Protein AF-0000000071249367 (afdb_homodimer)

Secondary structure (DSSP, 8-state):
----EEES--SS-------TTB-S-HHHHHHHHGGG-EEEETTTEEEEEEEEEEE--BT-TTSTTBTT---GGGGGGGSSTTBEEEEEETTTEEEEEEE-SSTT-EEEEEEEEEEE-HHHHHHHHHHTS-TTPPPPPGGGTTSSHHHHHHHTT--GGGTTPBPP-PPEEEE--SS-GGGGGGGSS--EEEETT-TT-S---HHHHHHHHHHHHHHHHHHHHT-/----EEES--SS-------TTB-S-HHHHHHHHGGG-EEEETTTEEEEEEEEEEE--BT-TTSTTBTT---GGGGGGGSSTTBEEEEEETTTEEEEEEE-SSTT-EEEEEEEEEEE-HHHHHHHHHHTS-TTPPPPPGGGTTSSHHHHHHHTT--GGGTTPBPP-PPEEEE--SS-GGGGGGGSS--EEEETT-TT-S---HHHHHHHHHHHHHHHHHHHHT-

Structure (mmCIF, N/CA/C/O backbone):
data_AF-0000000071249367-model_v1
#
loop_
_entity.id
_entity.type
_entity.pdbx_description
1 polymer 'DNA-3-methyladenine glycosylase'
#
loop_
_atom_site.group_PDB
_atom_site.id
_atom_site.type_symbol
_atom_site.label_atom_id
_atom_site.label_alt_id
_atom_site.label_comp_id
_atom_site.label_asym_id
_atom_site.label_entity_id
_atom_site.label_seq_id
_atom_site.pdbx_PDB_ins_code
_atom_site.Cartn_x
_atom_site.Cartn_y
_atom_site.Cartn_z
_atom_site.occupancy
_atom_site.B_iso_or_equiv
_atom_site.auth_seq_id
_atom_site.auth_comp_id
_atom_site.auth_asym_id
_atom_site.auth_atom_id
_atom_site.pdbx_PDB_model_num
ATOM 1 N N . LEU A 1 1 ? -18.172 8.93 23.078 1 24.42 1 LEU A N 1
ATOM 2 C CA . LEU A 1 1 ? -17.703 7.715 22.406 1 24.42 1 LEU A CA 1
ATOM 3 C C . LEU A 1 1 ? -16.594 8.031 21.406 1 24.42 1 LEU A C 1
ATOM 5 O O . LEU A 1 1 ? -16.812 8.727 20.422 1 24.42 1 LEU A O 1
ATOM 9 N N . LYS A 1 2 ? -15.242 8.102 21.922 1 30.55 2 LYS A N 1
ATOM 10 C CA . LYS A 1 2 ? -13.984 8.578 21.344 1 30.55 2 LYS A CA 1
ATOM 11 C C . LYS A 1 2 ? -13.664 7.832 20.047 1 30.55 2 LYS A C 1
ATOM 13 O O . LYS A 1 2 ? -13.391 6.633 20.078 1 30.55 2 LYS A O 1
ATOM 18 N N . ARG A 1 3 ? -14.312 8.195 18.938 1 34.91 3 ARG A N 1
ATOM 19 C CA . ARG A 1 3 ? -14.234 7.59 17.609 1 34.91 3 ARG A CA 1
ATOM 20 C C . ARG A 1 3 ? -12.812 7.629 17.078 1 34.91 3 ARG A C 1
ATOM 22 O O . ARG A 1 3 ? -12.227 8.703 16.938 1 34.91 3 ARG A O 1
ATOM 29 N N . LEU A 1 4 ? -12.055 6.664 17.609 1 34.41 4 LEU A N 1
ATOM 30 C CA . LEU A 1 4 ? -10.633 6.539 17.297 1 34.41 4 LEU A CA 1
ATOM 31 C C . LEU A 1 4 ? -10.414 6.359 15.805 1 34.41 4 LEU A C 1
ATOM 33 O O . LEU A 1 4 ? -11.164 5.633 15.141 1 34.41 4 LEU A O 1
ATOM 37 N N . ILE A 1 5 ? -9.891 7.355 15.375 1 34.94 5 ILE A N 1
ATOM 38 C CA . ILE A 1 5 ? -9.422 7.105 14.016 1 34.94 5 ILE A CA 1
ATOM 39 C C . ILE A 1 5 ? -8.562 5.848 13.992 1 34.94 5 ILE A C 1
ATOM 41 O O . ILE A 1 5 ? -7.652 5.695 14.805 1 34.94 5 ILE A O 1
ATOM 45 N N . GLN A 1 6 ? -9.078 4.711 13.781 1 39.19 6 GLN A N 1
ATOM 46 C CA . GLN A 1 6 ? -8.273 3.494 13.758 1 39.19 6 GLN A CA 1
ATOM 47 C C . GLN A 1 6 ? -7.973 3.064 12.32 1 39.19 6 GLN A C 1
ATOM 49 O O . GLN A 1 6 ? -8.734 3.375 11.406 1 39.19 6 GLN A O 1
ATOM 54 N N . CYS A 1 7 ? -6.82 2.977 11.984 1 34.59 7 CYS A N 1
ATOM 55 C CA . CYS A 1 7 ? -6.629 2.129 10.812 1 34.59 7 CYS A CA 1
ATOM 56 C C . CYS A 1 7 ? -7.094 0.704 11.086 1 34.59 7 CYS A C 1
ATOM 58 O O . CYS A 1 7 ? -7.031 0.235 12.227 1 34.59 7 CYS A O 1
ATOM 60 N N . GLN A 1 8 ? -8 0.206 10.531 1 37 8 GLN A N 1
ATOM 61 C CA . GLN A 1 8 ? -8.562 -1.1 10.852 1 37 8 GLN A CA 1
ATOM 62 C C . GLN A 1 8 ? -7.492 -2.047 11.383 1 37 8 GLN A C 1
ATOM 64 O O . GLN A 1 8 ? -6.648 -2.527 10.625 1 37 8 GLN A O 1
ATOM 69 N N . SER A 1 9 ? -6.973 -1.757 12.586 1 32.34 9 SER A N 1
ATOM 70 C CA . SER A 1 9 ? -5.902 -2.361 13.375 1 32.34 9 SER A CA 1
ATOM 71 C C . SER A 1 9 ? -6.297 -3.75 13.867 1 32.34 9 SER A C 1
ATOM 73 O O . SER A 1 9 ? -7.363 -3.926 14.453 1 32.34 9 SER A O 1
ATOM 75 N N . ALA A 1 10 ? -6.117 -4.91 13.18 1 32.22 10 ALA A N 1
ATOM 76 C CA . ALA A 1 10 ? -5.859 -5.93 14.195 1 32.22 10 ALA A CA 1
ATOM 77 C C . ALA A 1 10 ? -5.004 -5.375 15.328 1 32.22 10 ALA A C 1
ATOM 79 O O . ALA A 1 10 ? -4.27 -4.406 15.141 1 32.22 10 ALA A O 1
ATOM 80 N N . THR A 1 11 ? -5.152 -5.684 16.625 1 29.98 11 THR A N 1
ATOM 81 C CA . THR A 1 11 ? -4.609 -5.32 17.922 1 29.98 11 THR A CA 1
ATOM 82 C C . THR A 1 11 ? -3.133 -4.949 17.812 1 29.98 11 THR A C 1
ATOM 84 O O . THR A 1 11 ? -2.545 -4.422 18.766 1 29.98 11 THR A O 1
ATOM 87 N N . SER A 1 12 ? -2.223 -5.66 17.156 1 32.34 12 SER A N 1
ATOM 88 C CA . SER A 1 12 ? -0.859 -5.656 17.672 1 32.34 12 SER A CA 1
ATOM 89 C C . SER A 1 12 ? -0.169 -4.324 17.406 1 32.34 12 SER A C 1
ATOM 91 O O . SER A 1 12 ? -0.598 -3.561 16.547 1 32.34 12 SER A O 1
ATOM 93 N N . SER A 1 13 ? 0.761 -3.998 18.234 1 33.69 13 SER A N 1
ATOM 94 C CA . SER A 1 13 ? 1.776 -2.959 18.375 1 33.69 13 SER A CA 1
ATOM 95 C C . SER A 1 13 ? 2.363 -2.58 17.016 1 33.69 13 SER A C 1
ATOM 97 O O . SER A 1 13 ? 2.438 -3.414 16.109 1 33.69 13 SER A O 1
ATOM 99 N N . VAL A 1 14 ? 2.297 -1.34 16.734 1 37.47 14 VAL A N 1
ATOM 100 C CA . VAL A 1 14 ? 2.875 -0.635 15.594 1 37.47 14 VAL A CA 1
ATOM 101 C C . VAL A 1 14 ? 4.262 -1.194 15.289 1 37.47 14 VAL A C 1
ATOM 103 O O . VAL A 1 14 ? 5.258 -0.75 15.859 1 37.47 14 VAL A O 1
ATOM 106 N N . ASP A 1 15 ? 4.516 -2.387 15.695 1 38.91 15 ASP A N 1
ATOM 107 C CA . ASP A 1 15 ? 5.875 -2.74 15.289 1 38.91 15 ASP A CA 1
ATOM 108 C C . ASP A 1 15 ? 6.055 -2.58 13.781 1 38.91 15 ASP A C 1
ATOM 110 O O . ASP A 1 15 ? 5.434 -3.297 12.992 1 38.91 15 ASP A O 1
ATOM 114 N N . HIS A 1 16 ? 6.219 -1.354 13.477 1 41.94 16 HIS A N 1
ATOM 115 C CA . HIS A 1 16 ? 6.516 -0.96 12.102 1 41.94 16 HIS A CA 1
ATOM 116 C C . HIS A 1 16 ? 7.684 -1.762 11.539 1 41.94 16 HIS A C 1
ATOM 118 O O . HIS A 1 16 ? 8.789 -1.239 11.406 1 41.94 16 HIS A O 1
ATOM 124 N N . HIS A 1 17 ? 7.867 -2.934 12.078 1 40.62 17 HIS A N 1
ATOM 125 C CA . HIS A 1 17 ? 9.016 -3.553 11.422 1 40.62 17 HIS A CA 1
ATOM 126 C C . HIS A 1 17 ? 8.82 -3.623 9.914 1 40.62 17 HIS A C 1
ATOM 128 O O . HIS A 1 17 ? 8.039 -4.441 9.422 1 40.62 17 HIS A O 1
ATOM 134 N N . LEU A 1 18 ? 8.891 -2.43 9.383 1 47.34 18 LEU A N 1
ATOM 135 C CA . LEU A 1 18 ? 8.992 -2.479 7.93 1 47.34 18 LEU A CA 1
ATOM 136 C C . LEU A 1 18 ? 10.211 -3.289 7.5 1 47.34 18 LEU A C 1
ATOM 138 O O . LEU A 1 18 ? 11.195 -3.385 8.242 1 47.34 18 LEU A O 1
ATOM 142 N N . SER A 1 19 ? 10.039 -4.102 6.582 1 51.25 19 SER A N 1
ATOM 143 C CA . SER A 1 19 ? 11.047 -4.949 5.949 1 51.25 19 SER A CA 1
ATOM 144 C C . SER A 1 19 ? 12.375 -4.215 5.801 1 51.25 19 SER A C 1
ATOM 146 O O . SER A 1 19 ? 12.398 -3.006 5.562 1 51.25 19 SER A O 1
ATOM 148 N N . PRO A 1 20 ? 13.398 -4.836 6.328 1 46.62 20 PRO A N 1
ATOM 149 C CA . PRO A 1 20 ? 14.758 -4.316 6.172 1 46.62 20 PRO A CA 1
ATOM 150 C C . PRO A 1 20 ? 15.023 -3.791 4.762 1 46.62 20 PRO A C 1
ATOM 152 O O . PRO A 1 20 ? 16.047 -3.133 4.531 1 46.62 20 PRO A O 1
ATOM 155 N N . TYR A 1 21 ? 14.117 -3.973 3.904 1 50.91 21 TYR A N 1
ATOM 156 C CA . TYR A 1 21 ? 14.398 -3.648 2.512 1 50.91 21 TYR A CA 1
ATOM 157 C C . TYR A 1 21 ? 13.992 -2.215 2.191 1 50.91 21 TYR A C 1
ATOM 159 O O . TYR A 1 21 ? 14.148 -1.758 1.057 1 50.91 21 TYR A O 1
ATOM 167 N N . PHE A 1 22 ? 13.57 -1.614 3.234 1 61.53 22 PHE A N 1
ATOM 168 C CA . PHE A 1 22 ? 13.109 -0.249 3.008 1 61.53 22 PHE A CA 1
ATOM 169 C C . PHE A 1 22 ? 14.18 0.757 3.426 1 61.53 22 PHE A C 1
ATOM 171 O O . PHE A 1 22 ? 15.203 0.38 3.992 1 61.53 22 PHE A O 1
ATOM 178 N N . SER A 1 23 ? 13.93 1.959 3.055 1 62.34 23 SER A N 1
ATOM 179 C CA . SER A 1 23 ? 14.789 3.086 3.406 1 62.34 23 SER A CA 1
ATOM 180 C C . SER A 1 23 ? 15.211 3.021 4.871 1 62.34 23 SER A C 1
ATOM 182 O O . SER A 1 23 ? 14.469 2.52 5.715 1 62.34 23 SER A O 1
ATOM 184 N N . SER A 1 24 ? 16.453 3.428 4.961 1 66.62 24 SER A N 1
ATOM 185 C CA . SER A 1 24 ? 16.938 3.535 6.332 1 66.62 24 SER A CA 1
ATOM 186 C C . SER A 1 24 ? 16.25 4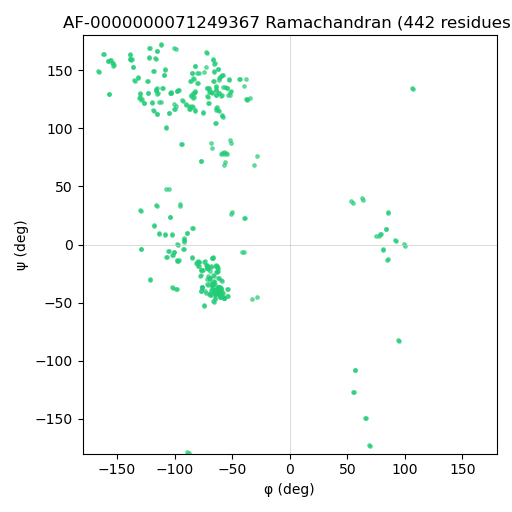.664 7.082 1 66.62 24 SER A C 1
ATOM 188 O O . SER A 1 24 ? 16.266 4.695 8.312 1 66.62 24 SER A O 1
ATOM 190 N N . ARG A 1 25 ? 15.664 5.574 6.402 1 77.75 25 ARG A N 1
ATOM 191 C CA . ARG A 1 25 ? 14.961 6.656 7.082 1 77.75 25 ARG A CA 1
ATOM 192 C C . ARG A 1 25 ? 13.531 6.25 7.434 1 77.75 25 ARG A C 1
ATOM 194 O O . ARG A 1 25 ? 12.711 6.016 6.547 1 77.75 25 ARG A O 1
ATOM 201 N N . GLU A 1 26 ? 13.219 6.422 8.602 1 85.12 26 GLU A N 1
ATOM 202 C CA . GLU A 1 26 ? 11.992 5.855 9.148 1 85.12 26 GLU A CA 1
ATOM 203 C C . GLU A 1 26 ? 10.766 6.652 8.695 1 85.12 26 GLU A C 1
ATOM 205 O O . GLU A 1 26 ? 9.703 6.082 8.461 1 85.12 26 GLU A O 1
ATOM 210 N N . SER A 1 27 ? 10.945 8 8.617 1 90.81 27 SER A N 1
ATOM 211 C CA . SER A 1 27 ? 9.789 8.789 8.188 1 90.81 27 SER A CA 1
ATOM 212 C C . SER A 1 27 ? 9.406 8.477 6.75 1 90.81 27 SER A C 1
ATOM 214 O O . SER A 1 27 ? 8.227 8.508 6.391 1 90.81 27 SER A O 1
ATOM 216 N N . ILE A 1 28 ? 10.336 8.141 5.918 1 88.94 28 ILE A N 1
ATOM 217 C CA . ILE A 1 28 ? 10.07 7.738 4.539 1 88.94 28 ILE A CA 1
ATOM 218 C C . ILE A 1 28 ? 9.367 6.383 4.527 1 88.94 28 ILE A C 1
ATOM 220 O O . ILE A 1 28 ? 8.383 6.191 3.814 1 88.94 28 ILE A O 1
ATOM 224 N N . ARG A 1 29 ? 9.836 5.523 5.324 1 85.44 29 ARG A N 1
ATOM 225 C CA . ARG A 1 29 ? 9.203 4.215 5.438 1 85.44 29 ARG A CA 1
ATOM 226 C C . ARG A 1 29 ? 7.758 4.344 5.91 1 85.44 29 ARG A C 1
ATOM 228 O O . ARG A 1 29 ? 6.863 3.676 5.387 1 85.44 29 ARG A O 1
ATOM 235 N N . LEU A 1 30 ? 7.621 5.168 6.902 1 89.81 30 LEU A N 1
ATOM 236 C CA . LEU A 1 30 ? 6.277 5.41 7.41 1 89.81 30 LEU A CA 1
ATOM 237 C C . LEU A 1 30 ? 5.383 6 6.324 1 89.81 30 LEU A C 1
ATOM 239 O O . LEU A 1 30 ? 4.211 5.629 6.211 1 89.81 30 LEU A O 1
ATOM 243 N N . SER A 1 31 ? 5.918 6.879 5.562 1 91.75 31 SER A N 1
ATOM 244 C CA . SER A 1 31 ? 5.168 7.465 4.457 1 91.75 31 SER A CA 1
ATOM 245 C C . SER A 1 31 ? 4.66 6.391 3.504 1 91.75 31 SER A C 1
ATOM 247 O O . SER A 1 31 ? 3.482 6.387 3.131 1 91.75 31 SER A O 1
ATOM 249 N N . TYR A 1 32 ? 5.496 5.48 3.16 1 86.44 32 TYR A N 1
ATOM 250 C CA . TYR A 1 32 ? 5.117 4.395 2.264 1 86.44 32 TYR A CA 1
ATOM 251 C C . TYR A 1 32 ? 4.051 3.508 2.898 1 86.44 32 TYR A C 1
ATOM 253 O O . TYR A 1 32 ? 3.127 3.053 2.219 1 86.44 32 TYR A O 1
ATOM 261 N N . SER A 1 33 ? 4.203 3.289 4.137 1 87.25 33 SER A N 1
ATOM 262 C CA . SER A 1 33 ? 3.275 2.396 4.824 1 87.25 33 SER A CA 1
ATOM 263 C C . SER A 1 33 ? 1.851 2.939 4.781 1 87.25 33 SER A C 1
ATOM 265 O O . SER A 1 33 ? 0.886 2.176 4.863 1 87.25 33 SER A O 1
ATOM 267 N N . PHE A 1 34 ? 1.709 4.145 4.602 1 92.69 34 PHE A N 1
ATOM 268 C CA . PHE A 1 34 ? 0.38 4.746 4.605 1 92.69 34 PHE A CA 1
ATOM 269 C C . PHE A 1 34 ? -0.389 4.359 3.346 1 92.69 34 PHE A C 1
ATOM 271 O O . PHE A 1 34 ? -1.621 4.402 3.33 1 92.69 34 PHE A O 1
ATOM 278 N N . PHE A 1 35 ? 0.255 3.947 2.334 1 90.75 35 PHE A N 1
ATOM 279 C CA . PHE A 1 35 ? -0.417 3.719 1.061 1 90.75 35 PHE A CA 1
ATOM 280 C C . PHE A 1 35 ? -1.155 2.385 1.071 1 90.75 35 PHE A C 1
ATOM 282 O O . PHE A 1 35 ? -1.991 2.125 0.204 1 90.75 35 PHE A O 1
ATOM 289 N N . TYR A 1 36 ? -0.85 1.595 2.008 1 87.69 36 TYR A N 1
ATOM 290 C CA . TYR A 1 36 ? -1.661 0.388 2.123 1 87.69 36 TYR A CA 1
ATOM 291 C C . TYR A 1 36 ? -2.564 0.453 3.35 1 87.69 36 TYR A C 1
ATOM 293 O O . TYR A 1 36 ? -3.188 -0.543 3.721 1 87.69 36 TYR A O 1
ATOM 301 N N . GLN A 1 37 ? -2.615 1.627 3.994 1 87.31 37 GLN A N 1
ATOM 302 C CA . GLN A 1 37 ? -3.484 1.822 5.152 1 87.31 37 GLN A CA 1
ATOM 303 C C . GLN A 1 37 ? -4.887 2.234 4.719 1 87.31 37 GLN A C 1
ATOM 305 O O . GLN A 1 37 ? -5.051 2.996 3.764 1 87.31 37 GLN A O 1
ATOM 310 N N . LYS A 1 38 ? -5.863 1.71 5.402 1 86.06 38 LYS A N 1
ATOM 311 C CA . LYS A 1 38 ? -7.227 2.232 5.402 1 86.06 38 LYS A CA 1
ATOM 312 C C . LYS A 1 38 ? -7.531 2.98 6.695 1 86.06 38 LYS A C 1
ATOM 314 O O . LYS A 1 38 ? -7.492 2.395 7.781 1 86.06 38 LYS A O 1
ATOM 319 N N . LEU A 1 39 ? -7.723 4.254 6.578 1 90 39 LEU A N 1
ATOM 320 C CA . LEU A 1 39 ? -8.055 5.055 7.75 1 90 39 LEU A CA 1
ATOM 321 C C . LEU A 1 39 ? -9.547 4.996 8.047 1 90 39 LEU A C 1
ATOM 323 O O . LEU A 1 39 ? -10.367 5.148 7.137 1 90 39 LEU A O 1
ATOM 327 N N . THR A 1 40 ? -9.859 4.734 9.234 1 89.12 40 THR A N 1
ATOM 328 C CA . THR A 1 40 ? -11.25 4.66 9.672 1 89.12 40 THR A CA 1
ATOM 329 C C . THR A 1 40 ? -11.508 5.637 10.812 1 89.12 40 THR A C 1
ATOM 331 O O . THR A 1 40 ? -10.68 5.789 11.711 1 89.12 40 THR A O 1
ATOM 334 N N . HIS A 1 41 ? -12.5 6.363 10.68 1 88.25 41 HIS A N 1
ATOM 335 C CA . HIS A 1 41 ? -12.977 7.223 11.758 1 88.25 41 HIS A CA 1
ATOM 336 C C . HIS A 1 41 ? -14.461 6.98 12.039 1 88.25 41 HIS A C 1
ATOM 338 O O . HIS A 1 41 ? -15.297 7.152 11.148 1 88.25 41 HIS A O 1
ATOM 344 N N . GLY A 1 42 ? -14.773 6.609 13.266 1 83.5 42 GLY A N 1
ATOM 345 C CA . GLY A 1 4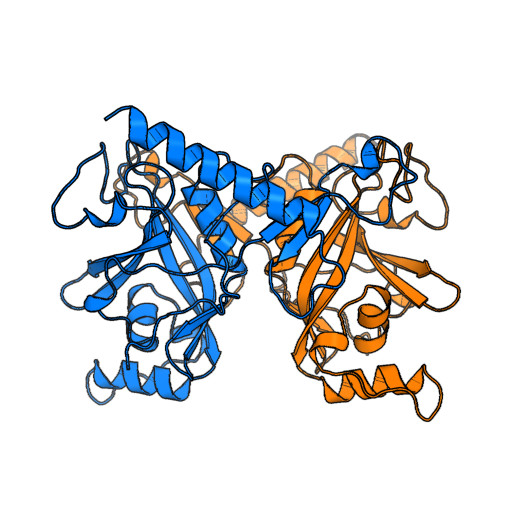2 ? -16.141 6.227 13.594 1 83.5 42 GLY A CA 1
ATOM 346 C C . GLY A 1 42 ? -16.578 4.965 12.883 1 83.5 42 GLY A C 1
ATOM 347 O O . GLY A 1 42 ? -15.789 4.055 12.656 1 83.5 42 GLY A O 1
ATOM 348 N N . THR A 1 43 ? -17.859 4.91 12.609 1 81.75 43 THR A N 1
ATOM 349 C CA . THR A 1 43 ? -18.391 3.682 12.023 1 81.75 43 THR A CA 1
ATOM 350 C C . THR A 1 43 ? -18.516 3.809 10.508 1 81.75 43 THR A C 1
ATOM 352 O O . THR A 1 43 ? -18.578 2.801 9.805 1 81.75 43 THR A O 1
ATOM 355 N N . GLU A 1 44 ? -18.406 5.051 10.055 1 85.75 44 GLU A N 1
ATOM 356 C CA . GLU A 1 44 ? -18.828 5.215 8.664 1 85.75 44 GLU A CA 1
ATOM 357 C C . GLU A 1 44 ? -17.688 5.762 7.809 1 85.75 44 GLU A C 1
ATOM 359 O O . GLU A 1 44 ? -17.594 5.453 6.617 1 85.75 44 GLU A O 1
ATOM 364 N N . LEU A 1 45 ? -16.859 6.52 8.383 1 91.5 45 LEU A N 1
ATOM 365 C CA . LEU A 1 45 ? -15.883 7.254 7.582 1 91.5 45 LEU A CA 1
ATOM 366 C C . LEU A 1 45 ? -14.641 6.406 7.336 1 91.5 45 LEU A C 1
ATOM 368 O O . LEU A 1 45 ? -13.977 5.973 8.281 1 91.5 45 LEU A O 1
ATOM 372 N N . ARG A 1 46 ? -14.391 6.094 6.074 1 91.44 46 ARG A N 1
ATOM 373 C CA . ARG A 1 46 ? -13.203 5.352 5.66 1 91.44 46 ARG A CA 1
ATOM 374 C C . ARG A 1 46 ? -12.508 6.035 4.484 1 91.44 46 ARG A C 1
ATOM 376 O O . ARG A 1 46 ? -13.172 6.602 3.611 1 91.44 46 ARG A O 1
ATOM 383 N N . GLY A 1 47 ? -11.211 5.98 4.488 1 92.69 47 GLY A N 1
ATOM 384 C CA . GLY A 1 47 ? -10.422 6.516 3.391 1 92.69 47 GLY A CA 1
ATOM 385 C C . GLY A 1 47 ? -9.086 5.828 3.225 1 92.69 47 GLY A C 1
ATOM 386 O O . GLY A 1 47 ? -8.555 5.25 4.176 1 92.69 47 GLY A O 1
ATOM 387 N N . ARG A 1 48 ? -8.617 5.883 2.037 1 93.25 48 ARG A N 1
ATOM 388 C CA . ARG A 1 48 ? -7.293 5.359 1.723 1 93.25 48 ARG A CA 1
ATOM 389 C C . ARG A 1 48 ? -6.324 6.488 1.389 1 93.25 48 ARG A C 1
ATOM 391 O O . ARG A 1 48 ? -6.656 7.383 0.61 1 93.25 48 ARG A O 1
ATOM 398 N N . VAL A 1 49 ? -5.164 6.414 1.945 1 95 49 VAL A N 1
ATOM 399 C CA . VAL A 1 49 ? -4.16 7.449 1.715 1 95 49 VAL A CA 1
ATOM 400 C C . VAL A 1 49 ? -3.617 7.332 0.293 1 95 49 VAL A C 1
ATOM 402 O O . VAL A 1 49 ? -3.32 6.23 -0.178 1 95 49 VAL A O 1
ATOM 405 N N . VAL A 1 50 ? -3.498 8.492 -0.408 1 95.5 50 VAL A N 1
ATOM 406 C CA . VAL A 1 50 ? -2.992 8.438 -1.775 1 95.5 50 VAL A CA 1
ATOM 407 C C . VAL A 1 50 ? -1.852 9.438 -1.945 1 95.5 50 VAL A C 1
ATOM 409 O O . VAL A 1 50 ? -1.232 9.508 -3.01 1 95.5 50 VAL A O 1
ATOM 412 N N . GLU A 1 51 ? -1.592 10.203 -0.862 1 96 51 GLU A N 1
ATOM 413 C CA . GLU A 1 51 ? -0.563 11.234 -0.945 1 96 51 GLU A CA 1
ATOM 414 C C . GLU A 1 51 ? -0.018 11.578 0.436 1 96 51 GLU A C 1
ATOM 416 O O . GLU A 1 51 ? -0.786 11.836 1.366 1 96 51 GLU A O 1
ATOM 421 N N . THR A 1 52 ? 1.265 11.57 0.55 1 95.81 52 THR A N 1
ATOM 422 C CA . THR A 1 52 ? 1.911 11.914 1.812 1 95.81 52 THR A CA 1
ATOM 423 C C . THR A 1 52 ? 3.141 12.789 1.571 1 95.81 52 THR A C 1
ATOM 425 O O . THR A 1 52 ? 3.623 12.891 0.442 1 95.81 52 THR A O 1
ATOM 428 N N . GLU A 1 53 ? 3.594 13.43 2.621 1 94.81 53 GLU A N 1
ATOM 429 C CA . GLU A 1 53 ? 4.875 14.125 2.682 1 94.81 53 GLU A CA 1
ATOM 430 C C . GLU A 1 53 ? 5.672 13.711 3.918 1 94.81 53 GLU A C 1
ATOM 432 O O . GLU A 1 53 ? 5.133 13.695 5.027 1 94.81 53 GLU A O 1
ATOM 437 N N . ALA A 1 54 ? 6.887 13.367 3.662 1 94.06 54 ALA A N 1
ATOM 438 C CA . ALA A 1 54 ? 7.75 13.016 4.789 1 94.06 54 ALA A CA 1
ATOM 439 C C . ALA A 1 54 ? 8.594 14.211 5.223 1 94.06 54 ALA A C 1
ATOM 441 O O . ALA A 1 54 ? 9.164 14.914 4.383 1 94.06 54 ALA A O 1
ATOM 442 N N . TYR A 1 55 ? 8.648 14.461 6.492 1 94.5 55 TYR A N 1
ATOM 443 C CA . TYR A 1 55 ? 9.539 15.43 7.117 1 94.5 55 TYR A CA 1
ATOM 444 C C . TYR A 1 55 ? 10.547 14.734 8.031 1 94.5 55 TYR A C 1
ATOM 446 O O . TYR A 1 55 ? 10.164 13.977 8.922 1 94.5 55 TYR A O 1
ATOM 454 N N . LEU A 1 56 ? 11.781 15.031 7.906 1 92.5 56 LEU A N 1
ATOM 455 C CA . LEU A 1 56 ? 12.852 14.219 8.492 1 92.5 56 LEU A CA 1
ATOM 456 C C . LEU A 1 56 ? 13.297 14.805 9.828 1 92.5 56 LEU A C 1
ATOM 458 O O . LEU A 1 56 ? 13.992 14.141 10.594 1 92.5 56 LEU A O 1
ATOM 462 N N . GLY A 1 57 ? 12.922 16.016 10.133 1 93.19 57 GLY A N 1
ATOM 463 C CA . GLY A 1 57 ? 13.492 16.672 11.297 1 93.19 57 GLY A CA 1
ATOM 464 C C . GLY A 1 57 ? 14.953 17.031 11.117 1 93.19 57 GLY A C 1
ATOM 465 O O . GLY A 1 57 ? 15.484 17 10.008 1 93.19 57 GLY A O 1
ATOM 466 N N . GLY A 1 58 ? 15.555 17.516 12.242 1 92.88 58 GLY A N 1
ATOM 467 C CA . GLY A 1 58 ? 16.969 17.828 12.211 1 92.88 58 GLY A CA 1
ATOM 468 C C . GLY A 1 58 ? 17.328 18.828 11.133 1 92.88 58 GLY A C 1
ATOM 469 O O . GLY A 1 58 ? 16.828 19.969 11.133 1 92.88 58 GLY A O 1
ATOM 470 N N . GLU A 1 59 ? 17.984 18.375 10.102 1 91.25 59 GLU A N 1
ATOM 471 C CA . GLU A 1 59 ? 18.531 19.266 9.078 1 91.25 59 GLU A CA 1
ATOM 472 C C . GLU A 1 59 ? 17.438 19.656 8.078 1 91.25 59 GLU A C 1
ATOM 474 O O . GLU A 1 59 ? 17.625 20.594 7.289 1 91.25 59 GLU A O 1
ATOM 479 N N . ASP A 1 60 ? 16.391 18.938 8.102 1 92.06 60 ASP A N 1
ATOM 480 C CA . ASP A 1 60 ? 15.297 19.266 7.195 1 92.06 60 ASP A CA 1
ATOM 481 C C . ASP A 1 60 ? 14.695 20.625 7.523 1 92.06 60 ASP A C 1
ATOM 483 O O . ASP A 1 60 ? 13.867 20.75 8.422 1 92.06 60 ASP A O 1
ATOM 487 N N . LYS A 1 61 ? 14.992 21.625 6.723 1 92.31 61 LYS A N 1
ATOM 488 C CA . LYS A 1 61 ? 14.602 23 6.98 1 92.31 61 LYS A CA 1
ATOM 489 C C . LYS A 1 61 ? 13.109 23.203 6.77 1 92.31 61 LYS A C 1
ATOM 491 O O . LYS A 1 61 ? 12.539 24.203 7.207 1 92.31 61 LYS A O 1
ATOM 496 N N . ALA A 1 62 ? 12.516 22.266 6.066 1 91 62 ALA A N 1
ATOM 497 C CA . ALA A 1 62 ? 11.086 22.375 5.789 1 91 62 ALA A CA 1
ATOM 498 C C . ALA A 1 62 ? 10.258 21.812 6.945 1 91 62 ALA A C 1
ATOM 500 O O . ALA A 1 62 ? 9.039 21.984 6.98 1 91 62 ALA A O 1
ATOM 501 N N . SER A 1 63 ? 10.875 21.172 7.828 1 93.75 63 SER A N 1
ATOM 502 C CA . SER A 1 63 ? 10.188 20.547 8.953 1 93.75 63 SER A CA 1
ATOM 503 C C . SER A 1 63 ? 9.875 21.562 10.047 1 93.75 63 SER A C 1
ATOM 505 O O . SER A 1 63 ? 10.648 22.5 10.266 1 93.75 63 SER A O 1
ATOM 507 N N . HIS A 1 64 ? 8.773 21.359 10.734 1 95.12 64 HIS A N 1
ATOM 508 C CA . HIS A 1 64 ? 8.445 22.172 11.906 1 95.12 64 HIS A CA 1
ATOM 509 C C . HIS A 1 64 ? 9.484 22 13.008 1 95.12 64 HIS A C 1
ATOM 511 O O . HIS A 1 64 ? 9.555 22.797 13.938 1 95.12 64 HIS A O 1
ATOM 517 N N . SER A 1 65 ? 10.227 20.922 12.938 1 95.88 65 SER A N 1
ATOM 518 C CA . SER A 1 65 ? 11.273 20.641 13.914 1 95.88 65 SER A CA 1
ATOM 519 C C . SER A 1 65 ? 12.656 20.922 13.336 1 95.88 65 SER A C 1
ATOM 521 O O . SER A 1 65 ? 13.648 20.344 13.781 1 95.88 65 SER A O 1
ATOM 523 N N . ALA A 1 66 ? 12.742 21.734 12.391 1 94 66 ALA A N 1
ATOM 524 C CA . ALA A 1 66 ? 14.008 22.062 11.734 1 94 66 ALA A CA 1
ATOM 525 C C . ALA A 1 66 ? 15.07 22.438 12.758 1 94 66 ALA A C 1
ATOM 527 O O . ALA A 1 66 ? 14.805 23.203 13.688 1 94 66 ALA A O 1
ATOM 528 N N . GLY A 1 67 ? 16.297 21.828 12.594 1 93.56 67 GLY A N 1
ATOM 529 C CA . GLY A 1 67 ? 17.406 22.125 13.484 1 93.56 67 GLY A CA 1
ATOM 530 C C . GLY A 1 67 ? 17.266 21.484 14.852 1 93.56 67 GLY A C 1
ATOM 531 O O . GLY A 1 67 ? 18.047 21.797 15.766 1 93.56 67 GLY A O 1
ATOM 532 N N . GLY A 1 68 ? 16.25 20.641 14.953 1 93.19 68 GLY A N 1
ATOM 533 C CA . GLY A 1 68 ? 16.016 19.984 16.234 1 93.19 68 GLY A CA 1
ATOM 534 C C . GLY A 1 68 ? 15.219 20.844 17.203 1 93.19 68 GLY A C 1
ATOM 535 O O . GLY A 1 68 ? 15.203 20.578 18.406 1 93.19 68 GLY A O 1
ATOM 536 N N . LYS A 1 69 ? 14.609 21.906 16.719 1 92.69 69 LYS A N 1
ATOM 537 C CA . LYS A 1 69 ? 13.844 22.828 17.547 1 92.69 69 LYS A CA 1
ATOM 538 C C . LYS A 1 69 ? 12.648 22.125 18.188 1 92.69 69 LYS A C 1
ATOM 540 O O . LYS A 1 69 ? 11.797 21.578 17.484 1 92.69 69 LYS A O 1
ATOM 545 N N . HIS A 1 70 ? 12.672 22.109 19.422 1 93.12 70 HIS A N 1
ATOM 546 C CA . HIS A 1 70 ? 11.586 21.547 20.234 1 93.12 70 HIS A CA 1
ATOM 547 C C . HIS A 1 70 ? 10.789 22.641 20.922 1 93.12 70 HIS A C 1
ATOM 549 O O . HIS A 1 70 ? 11.258 23.219 21.906 1 93.12 70 HIS A O 1
ATOM 555 N N . MET A 1 71 ? 9.672 22.938 20.328 1 92.19 71 MET A N 1
ATOM 556 C CA . MET A 1 71 ? 8.781 23.984 20.844 1 92.19 71 MET A CA 1
ATOM 557 C C . MET A 1 71 ? 7.488 23.391 21.375 1 92.19 71 MET A C 1
ATOM 559 O O . MET A 1 71 ? 7.242 22.188 21.219 1 92.19 71 MET A O 1
ATOM 563 N N . GLU A 1 72 ? 6.73 24.172 21.984 1 91.06 72 GLU A N 1
ATOM 564 C CA . GLU A 1 72 ? 5.453 23.734 22.516 1 91.06 72 GLU A CA 1
ATOM 565 C C . GLU A 1 72 ? 4.527 23.234 21.406 1 91.06 72 GLU A C 1
ATOM 567 O O . GLU A 1 72 ? 3.861 22.203 21.562 1 91.06 72 GLU A O 1
ATOM 572 N N . ARG A 1 73 ? 4.574 23.844 20.312 1 90.81 73 ARG A N 1
ATOM 573 C CA . ARG A 1 73 ? 3.625 23.578 19.234 1 90.81 73 ARG A CA 1
ATOM 574 C C . ARG A 1 73 ? 3.986 22.281 18.5 1 90.81 73 ARG A C 1
ATOM 576 O O . ARG A 1 73 ? 3.139 21.688 17.828 1 90.81 73 ARG A O 1
ATOM 583 N N . ASN A 1 74 ? 5.258 21.859 18.594 1 93.94 74 ASN A N 1
ATOM 584 C CA . ASN A 1 74 ? 5.641 20.688 17.812 1 93.94 74 ASN A CA 1
ATOM 585 C C . ASN A 1 74 ? 6.09 19.547 18.719 1 93.94 74 ASN A C 1
ATOM 587 O O . ASN A 1 74 ? 6.809 18.656 18.281 1 93.94 74 ASN A O 1
ATOM 591 N N . THR A 1 75 ? 5.781 19.609 20 1 93.44 75 THR A N 1
ATOM 592 C CA . THR A 1 75 ? 6.207 18.625 20.984 1 93.44 75 THR A CA 1
ATOM 593 C C . THR A 1 75 ? 5.809 17.219 20.547 1 93.44 75 THR A C 1
ATOM 595 O O . THR A 1 75 ? 6.527 16.25 20.828 1 93.44 75 THR A O 1
ATOM 598 N N . THR A 1 76 ? 4.672 17.109 19.969 1 93.56 76 THR A N 1
ATOM 599 C CA . THR A 1 76 ? 4.148 15.805 19.578 1 93.56 76 THR A CA 1
ATOM 600 C C . THR A 1 76 ? 5.098 15.109 18.594 1 93.56 76 THR A C 1
ATOM 602 O O . THR A 1 76 ? 5.207 13.883 18.609 1 93.56 76 THR A O 1
ATOM 605 N N . MET A 1 77 ? 5.816 15.836 17.781 1 95.12 77 MET A N 1
ATOM 606 C CA . MET A 1 77 ? 6.742 15.273 16.797 1 95.12 77 MET A CA 1
ATOM 607 C C . MET A 1 77 ? 7.887 14.539 17.484 1 95.12 77 MET A C 1
ATOM 609 O O . MET A 1 77 ? 8.594 13.758 16.844 1 95.12 77 MET A O 1
ATOM 613 N N . PHE A 1 78 ? 8.117 14.805 18.75 1 94.69 78 PHE A N 1
ATOM 614 C CA . PHE A 1 78 ? 9.227 14.219 19.5 1 94.69 78 PHE A CA 1
ATOM 615 C C . PHE A 1 78 ? 8.734 13.078 20.391 1 94.69 78 PHE A C 1
ATOM 617 O O . PHE A 1 78 ? 9.508 12.508 21.156 1 94.69 78 PHE A O 1
ATOM 624 N N . ARG A 1 79 ? 7.539 12.711 20.219 1 91.69 79 ARG A N 1
ATOM 625 C CA . ARG A 1 79 ? 6.957 11.602 20.969 1 91.69 79 ARG A CA 1
ATOM 626 C C . ARG A 1 79 ? 7.176 10.281 20.234 1 91.69 79 ARG A C 1
ATOM 628 O O . ARG A 1 79 ? 7.859 10.242 19.203 1 91.69 79 ARG A O 1
ATOM 635 N N . LYS A 1 80 ? 6.652 9.227 20.844 1 89.75 80 LYS A N 1
ATOM 636 C CA . LYS A 1 80 ? 6.844 7.895 20.281 1 89.75 80 LYS A CA 1
ATOM 637 C C . LYS A 1 80 ? 6.289 7.816 18.859 1 89.75 80 LYS A C 1
ATOM 639 O O . LYS A 1 80 ? 5.297 8.477 18.531 1 89.75 80 LYS A O 1
ATOM 644 N N . PRO A 1 81 ? 6.91 7.051 18.031 1 90.19 81 PRO A N 1
ATOM 645 C CA . PRO A 1 81 ? 6.41 6.871 16.672 1 90.19 81 PRO A CA 1
ATOM 646 C C . PRO A 1 81 ? 4.941 6.449 16.625 1 90.19 81 PRO A C 1
ATOM 648 O O . PRO A 1 81 ? 4.504 5.656 17.469 1 90.19 81 PRO A O 1
ATOM 651 N N . GLY A 1 82 ? 4.254 7 15.641 1 91.06 82 GLY A N 1
ATOM 652 C CA . GLY A 1 82 ? 2.848 6.645 15.523 1 91.06 82 GLY A CA 1
ATOM 653 C C . GLY A 1 82 ? 1.927 7.602 16.266 1 91.06 82 GLY A C 1
ATOM 654 O O . GLY A 1 82 ? 0.715 7.383 16.328 1 91.06 82 GLY A O 1
ATOM 655 N N . THR A 1 83 ? 2.467 8.633 16.844 1 93.75 83 THR A N 1
ATOM 656 C CA . THR A 1 83 ? 1.679 9.641 17.547 1 93.75 83 THR A CA 1
ATOM 657 C C . THR A 1 83 ? 1.1 10.656 16.562 1 93.75 83 THR A C 1
ATOM 659 O O . THR A 1 83 ? 1.805 11.141 15.672 1 93.75 83 THR A O 1
ATOM 662 N N . ILE A 1 84 ? -0.183 10.906 16.703 1 95.19 84 ILE A N 1
ATOM 663 C CA . ILE A 1 84 ? -0.85 11.891 15.867 1 95.19 84 ILE A CA 1
ATOM 664 C C . ILE A 1 84 ? -0.397 13.297 16.25 1 95.19 84 ILE A C 1
ATOM 666 O O . ILE A 1 84 ? -0.369 13.641 17.438 1 95.19 84 ILE A O 1
ATOM 670 N N . TYR A 1 85 ? 0.055 14.047 15.25 1 97.56 85 TYR A N 1
ATOM 671 C CA . TYR A 1 85 ? 0.449 15.445 15.391 1 97.56 85 TYR A CA 1
ATOM 672 C C . TYR A 1 85 ? -0.466 16.359 14.578 1 97.56 85 TYR A C 1
ATOM 674 O O . TYR A 1 85 ? -0.457 16.312 13.344 1 97.56 85 TYR A O 1
ATOM 682 N N . ILE A 1 86 ? -1.231 17.156 15.258 1 97.38 86 ILE A N 1
ATOM 683 C CA . ILE A 1 86 ? -2.186 18.047 14.617 1 97.38 86 ILE A CA 1
ATOM 684 C C . ILE A 1 86 ? -1.779 19.5 14.883 1 97.38 86 ILE A C 1
ATOM 686 O O . ILE A 1 86 ? -1.432 19.859 16.016 1 97.38 86 ILE A O 1
ATOM 690 N N . TYR A 1 87 ? -1.795 20.312 13.922 1 96.81 87 TYR A N 1
ATOM 691 C CA . TYR A 1 87 ? -1.562 21.734 14.086 1 96.81 87 TYR A CA 1
ATOM 692 C C . TYR A 1 87 ? -2.52 22.547 13.227 1 96.81 87 TYR A C 1
ATOM 694 O O . TYR A 1 87 ? -3.125 22.031 12.289 1 96.81 87 TYR A O 1
ATOM 702 N N . HIS A 1 88 ? -2.695 23.797 13.594 1 95.81 88 HIS A N 1
ATOM 703 C CA . HIS A 1 88 ? -3.516 24.734 12.82 1 95.81 88 HIS A CA 1
ATOM 704 C C . HIS A 1 88 ? -2.723 25.344 11.672 1 95.81 88 HIS A C 1
ATOM 706 O O . HIS A 1 88 ? -1.52 25.578 11.797 1 95.81 88 HIS A O 1
ATOM 712 N N . ILE A 1 89 ? -3.457 25.484 10.625 1 94.19 89 ILE A N 1
ATOM 713 C CA . ILE A 1 89 ? -2.914 26.219 9.484 1 94.19 89 ILE A CA 1
ATOM 714 C C . ILE A 1 89 ? -3.961 27.203 8.961 1 94.19 89 ILE A C 1
ATOM 716 O O . ILE A 1 89 ? -5.156 26.906 8.969 1 94.19 89 ILE A O 1
ATOM 720 N N . TYR A 1 90 ? -3.574 28.391 8.57 1 91.56 90 TYR A N 1
ATOM 721 C CA . TYR A 1 90 ? -4.457 29.422 8.055 1 91.56 90 TYR A CA 1
ATOM 722 C C . TYR A 1 90 ? -5.586 29.719 9.039 1 91.56 90 TYR A C 1
ATOM 724 O O . TYR A 1 90 ? -6.734 29.906 8.633 1 91.56 90 TYR A O 1
ATOM 732 N N . GLY A 1 91 ? -5.301 29.672 10.25 1 90.62 91 GLY A N 1
ATOM 733 C CA . GLY A 1 91 ? -6.27 30.016 11.273 1 90.62 91 GLY A CA 1
ATOM 734 C C . GLY A 1 91 ? -7.012 28.812 11.828 1 90.62 91 GLY A C 1
ATOM 735 O O . GLY A 1 91 ? -6.574 28.203 12.797 1 90.62 91 GLY A O 1
ATOM 736 N N . ILE A 1 92 ? -8.055 28.391 11.133 1 89.75 92 ILE A N 1
ATOM 737 C CA . ILE A 1 92 ? -8.984 27.453 11.742 1 89.75 92 ILE A CA 1
ATOM 738 C C . ILE A 1 92 ? -8.789 26.062 11.133 1 89.75 92 ILE A C 1
ATOM 740 O O . ILE A 1 92 ? -9.359 25.078 11.617 1 89.75 92 ILE A O 1
ATOM 744 N N . TYR A 1 93 ? -8.008 26 10.047 1 94.75 93 TYR A N 1
ATOM 745 C CA . TYR A 1 93 ? -7.859 24.719 9.375 1 94.75 93 TYR A CA 1
ATOM 746 C C . TYR A 1 93 ? -6.809 23.859 10.07 1 94.75 93 TYR A C 1
ATOM 748 O O . TYR A 1 93 ? -5.926 24.375 10.758 1 94.75 93 TYR A O 1
ATOM 756 N N . LEU A 1 94 ? -6.934 22.531 9.945 1 96.81 94 LEU A N 1
ATOM 757 C CA . LEU A 1 94 ? -6.039 21.578 10.609 1 96.81 94 LEU A CA 1
ATOM 758 C C . LEU A 1 94 ? -5.289 20.734 9.586 1 96.81 94 LEU A C 1
ATOM 760 O O . LEU A 1 94 ? -5.812 20.438 8.508 1 96.81 94 LEU A O 1
ATOM 764 N N . CYS A 1 95 ? -4.082 20.344 9.984 1 97.5 95 CYS A N 1
ATOM 765 C CA . CYS A 1 95 ? -3.301 19.328 9.297 1 97.5 95 CYS A CA 1
ATOM 766 C C . CYS A 1 95 ? -2.93 18.188 10.242 1 97.5 95 CYS A C 1
ATOM 768 O O . CYS A 1 95 ? -2.604 18.422 11.406 1 97.5 95 CYS A O 1
ATOM 770 N N . MET A 1 96 ? -2.98 17.016 9.711 1 97.19 96 MET A N 1
ATOM 771 C CA . MET A 1 96 ? -2.695 15.844 10.531 1 97.19 96 MET A CA 1
ATOM 772 C C . MET A 1 96 ? -1.413 15.156 10.07 1 97.19 96 MET A C 1
ATOM 774 O O . MET A 1 96 ? -1.279 14.805 8.898 1 97.19 96 MET A O 1
ATOM 778 N N . ASN A 1 97 ? -0.515 15.039 10.953 1 97.38 97 ASN A N 1
ATOM 779 C CA . ASN A 1 97 ? 0.714 14.273 10.781 1 97.38 97 ASN A CA 1
ATOM 780 C C . ASN A 1 97 ? 0.771 13.078 11.742 1 97.38 97 ASN A C 1
ATOM 782 O O . ASN A 1 97 ? -0.041 12.984 12.656 1 97.38 97 ASN A O 1
ATOM 786 N N . VAL A 1 98 ? 1.695 12.203 11.461 1 95.75 98 VAL A N 1
ATOM 787 C CA . VAL A 1 98 ? 2.021 11.102 12.359 1 95.75 98 VAL A CA 1
ATOM 788 C C . VAL A 1 98 ? 3.529 11.062 12.609 1 95.75 98 VAL A C 1
ATOM 790 O O . VAL A 1 98 ? 4.32 11.047 11.656 1 95.75 98 VAL A O 1
ATOM 793 N N . SER A 1 99 ? 3.883 11.102 13.844 1 94.5 99 SER A N 1
ATOM 794 C CA . SER A 1 99 ? 5.297 11.086 14.195 1 94.5 99 SER A CA 1
ATOM 795 C C . SER A 1 99 ? 5.953 9.766 13.812 1 94.5 99 SER A C 1
ATOM 797 O O . SER A 1 99 ? 5.285 8.727 13.75 1 94.5 99 SER A O 1
ATOM 799 N N . SER A 1 100 ? 7.168 9.789 13.492 1 92.38 100 SER A N 1
ATOM 800 C CA . SER A 1 100 ? 7.969 8.625 13.117 1 92.38 100 SER A CA 1
ATOM 801 C C . SER A 1 100 ? 9.18 8.477 14.031 1 92.38 100 SER A C 1
ATOM 803 O O . SER A 1 100 ? 9.469 9.359 14.844 1 92.38 100 SER A O 1
ATOM 805 N N . GLN A 1 101 ? 9.773 7.281 13.844 1 86.44 101 GLN A N 1
ATOM 806 C CA . GLN A 1 101 ? 11.07 7.152 14.508 1 86.44 101 GLN A CA 1
ATOM 807 C C . GLN A 1 101 ? 12.062 8.18 13.977 1 86.44 101 GLN A C 1
ATOM 809 O O . GLN A 1 101 ? 12.094 8.461 12.781 1 86.44 101 GLN A O 1
ATOM 814 N N . GLY A 1 102 ? 12.898 8.727 14.781 1 85 102 GLY A N 1
ATOM 815 C CA . GLY A 1 102 ? 13.758 9.867 14.484 1 85 102 GLY A CA 1
ATOM 816 C C . GLY A 1 102 ? 13.305 11.148 15.148 1 85 102 GLY A C 1
ATOM 817 O O . GLY A 1 102 ? 12.109 11.461 15.148 1 85 102 GLY A O 1
ATOM 818 N N . GLU A 1 103 ? 14.133 11.898 15.742 1 87.88 103 GLU A N 1
ATOM 819 C CA . GLU A 1 103 ? 13.766 13.086 16.516 1 87.88 103 GLU A CA 1
ATOM 820 C C . GLU A 1 103 ? 13.125 14.141 15.617 1 87.88 103 GLU A C 1
ATOM 822 O O . GLU A 1 103 ? 13.766 14.664 14.703 1 87.88 103 GLU A O 1
ATOM 827 N N . GLY A 1 104 ? 11.898 14.398 15.883 1 95.56 104 GLY A N 1
ATOM 828 C CA . GLY A 1 104 ? 11.172 15.477 15.219 1 95.56 104 GLY A CA 1
ATOM 829 C C . GLY A 1 104 ? 10.703 15.102 13.82 1 95.56 104 GLY A C 1
ATOM 830 O O . GLY A 1 104 ? 10.297 15.969 13.047 1 95.56 104 GLY A O 1
ATOM 831 N N . ALA A 1 105 ? 10.812 13.828 13.422 1 95.69 105 ALA A N 1
ATOM 832 C CA . ALA A 1 105 ? 10.367 13.367 12.109 1 95.69 105 ALA A CA 1
ATOM 833 C C . ALA A 1 105 ? 8.883 13.031 12.117 1 95.69 105 ALA A C 1
ATOM 835 O O . ALA A 1 105 ? 8.352 12.57 13.125 1 95.69 105 ALA A O 1
ATOM 836 N N . ALA A 1 106 ? 8.203 13.25 10.984 1 96.56 106 ALA A N 1
ATOM 837 C CA . ALA A 1 106 ? 6.773 12.992 10.891 1 96.56 106 ALA A CA 1
ATOM 838 C C . ALA A 1 106 ? 6.332 12.883 9.43 1 96.56 106 ALA A C 1
ATOM 840 O O . ALA A 1 106 ? 7.078 13.25 8.523 1 96.56 106 ALA A O 1
ATOM 841 N N . VAL A 1 107 ? 5.18 12.352 9.242 1 96.06 107 VAL A N 1
ATOM 842 C CA . VAL A 1 107 ? 4.582 12.219 7.922 1 96.06 107 VAL A CA 1
ATOM 843 C C . VAL A 1 107 ? 3.26 12.977 7.875 1 96.06 107 VAL A C 1
ATOM 845 O O . VAL A 1 107 ? 2.371 12.742 8.695 1 96.06 107 VAL A O 1
ATOM 848 N N . LEU A 1 108 ? 3.148 13.906 6.973 1 97 108 LEU A N 1
ATOM 849 C CA . LEU A 1 108 ? 1.91 14.633 6.723 1 97 108 LEU A CA 1
ATOM 850 C C . LEU A 1 108 ? 0.994 13.844 5.793 1 97 108 LEU A C 1
ATOM 852 O O . LEU A 1 108 ? 1.424 13.391 4.734 1 97 108 LEU A O 1
ATOM 856 N N . LEU A 1 109 ? -0.206 13.625 6.184 1 96.88 109 LEU A N 1
ATOM 857 C CA . LEU A 1 109 ? -1.222 13.086 5.285 1 96.88 109 LEU A CA 1
ATOM 858 C C . LEU A 1 109 ? -1.833 14.195 4.43 1 96.88 109 LEU A C 1
ATOM 860 O O . LEU A 1 109 ? -2.549 15.055 4.941 1 96.88 109 LEU A O 1
ATOM 864 N N . ARG A 1 110 ? -1.603 14.102 3.129 1 97.19 110 ARG A N 1
ATOM 865 C CA . ARG A 1 110 ? -1.964 15.219 2.268 1 97.19 110 ARG A CA 1
ATOM 866 C C . ARG A 1 110 ? -3.316 14.992 1.604 1 97.19 110 ARG A C 1
ATOM 868 O O . ARG A 1 110 ? -4.074 15.938 1.374 1 97.19 110 ARG A O 1
ATOM 875 N N . SER A 1 111 ? -3.576 13.703 1.198 1 97.38 111 SER A N 1
ATOM 876 C CA . SER A 1 111 ? -4.859 13.43 0.559 1 97.38 111 SER A CA 1
ATOM 877 C C . SER A 1 111 ? -5.254 11.969 0.707 1 97.38 111 SER A C 1
ATOM 879 O O . SER A 1 111 ? -4.406 11.117 0.989 1 97.38 111 SER A O 1
ATOM 881 N N . LEU A 1 112 ? -6.57 11.727 0.554 1 96.5 112 LEU A N 1
ATOM 882 C CA . LEU A 1 112 ? -7.152 10.391 0.647 1 96.5 112 LEU A CA 1
ATOM 883 C C . LEU A 1 112 ? -8.172 10.164 -0.463 1 96.5 112 LEU A C 1
ATOM 885 O O . LEU A 1 112 ? -8.719 11.117 -1.016 1 96.5 112 LEU A O 1
ATOM 889 N N . GLU A 1 113 ? -8.328 8.945 -0.82 1 95.38 113 GLU A N 1
ATOM 890 C CA . GLU A 1 113 ? -9.516 8.484 -1.542 1 95.38 113 GLU A CA 1
ATOM 891 C C . GLU A 1 113 ? -10.633 8.102 -0.579 1 95.38 113 GLU A C 1
ATOM 893 O O . GLU A 1 113 ? -10.453 7.219 0.262 1 95.38 113 GLU A O 1
ATOM 898 N N . PRO A 1 114 ? -11.789 8.781 -0.65 1 95.56 114 PRO A N 1
ATOM 899 C CA . PRO A 1 114 ? -12.906 8.312 0.18 1 95.56 114 PRO A CA 1
ATOM 900 C C . PRO A 1 114 ? -13.391 6.918 -0.211 1 95.56 114 PRO A C 1
ATOM 902 O O . PRO A 1 114 ? -13.617 6.648 -1.393 1 95.56 114 PRO A O 1
ATOM 905 N N . LEU A 1 115 ? -13.492 6.02 0.773 1 90.56 115 LEU A N 1
ATOM 906 C CA . LEU A 1 115 ? -13.945 4.66 0.514 1 90.56 115 LEU A CA 1
ATOM 907 C C . LEU A 1 115 ? -15.406 4.484 0.932 1 90.56 115 LEU A C 1
ATOM 909 O O . LEU A 1 115 ? -16.156 3.734 0.299 1 90.56 115 LEU A O 1
ATOM 913 N N . SER A 1 116 ? -15.766 5.125 2.006 1 92.25 116 SER A N 1
ATOM 914 C CA . SER A 1 116 ? -17.141 5.078 2.484 1 92.25 116 SER A CA 1
ATOM 915 C C . SER A 1 116 ? -17.484 6.316 3.303 1 92.25 116 SER A C 1
ATOM 917 O O . SER A 1 116 ? -16.594 6.988 3.824 1 92.25 116 SER A O 1
ATOM 919 N N . GLY A 1 117 ? -18.797 6.648 3.381 1 95.44 117 GLY A N 1
ATOM 920 C CA . GLY A 1 117 ? -19.297 7.754 4.191 1 95.44 117 GLY A CA 1
ATOM 921 C C . GLY A 1 117 ? -19.25 9.086 3.473 1 95.44 117 GLY A C 1
ATOM 922 O O . GLY A 1 117 ? -19.125 10.133 4.105 1 95.44 117 GLY A O 1
ATOM 923 N N . GLN A 1 118 ? -19.328 9.031 2.23 1 96.31 118 GLN A N 1
ATOM 924 C CA . GLN A 1 118 ? -19.172 10.242 1.43 1 96.31 118 GLN A CA 1
ATOM 925 C C . GLN A 1 118 ? -20.266 11.258 1.749 1 96.31 118 GLN A C 1
ATOM 927 O O . GLN A 1 118 ? -20.016 12.469 1.769 1 96.31 118 GLN A O 1
ATOM 932 N N . ASP A 1 119 ? -21.422 10.75 1.991 1 95.5 119 ASP A N 1
ATOM 933 C CA . ASP A 1 119 ? -22.516 11.664 2.34 1 95.5 119 ASP A CA 1
ATOM 934 C C . ASP A 1 119 ? -22.234 12.367 3.666 1 95.5 119 ASP A C 1
ATOM 936 O O . ASP A 1 119 ? -22.469 13.57 3.799 1 95.5 119 ASP A O 1
ATOM 940 N N . ILE A 1 120 ? -21.766 11.656 4.574 1 95.38 120 ILE A N 1
ATOM 941 C CA . ILE A 1 120 ? -21.406 12.227 5.867 1 95.38 120 ILE A CA 1
ATOM 942 C C . ILE A 1 120 ? -20.266 13.227 5.688 1 95.38 120 ILE A C 1
ATOM 944 O O . ILE A 1 120 ? -20.281 14.312 6.266 1 95.38 120 ILE A O 1
ATOM 948 N N . MET A 1 121 ? -19.312 12.883 4.895 1 95.88 121 MET A N 1
ATOM 949 C CA . MET A 1 121 ? -18.188 13.773 4.602 1 95.88 121 MET A CA 1
ATOM 950 C C . MET A 1 121 ? -18.672 15.102 4.043 1 95.88 121 MET A C 1
ATOM 952 O O . MET A 1 121 ? -18.203 16.172 4.461 1 95.88 121 MET A O 1
ATOM 956 N N . ARG A 1 122 ? -19.547 15 3.141 1 95.25 122 ARG A N 1
ATOM 957 C CA . ARG A 1 122 ? -20.109 16.203 2.539 1 95.25 122 ARG A CA 1
ATOM 958 C C . ARG A 1 122 ? -20.797 17.078 3.586 1 95.25 122 ARG A C 1
ATOM 960 O O . ARG A 1 122 ? -20.688 18.297 3.562 1 95.25 122 ARG A O 1
ATOM 967 N N . GLY A 1 123 ? -21.531 16.453 4.41 1 93.81 123 GLY A N 1
ATOM 968 C CA . GLY A 1 123 ? -22.188 17.172 5.484 1 93.81 123 GLY A CA 1
ATOM 969 C C . GLY A 1 123 ? -21.219 17.875 6.422 1 93.81 123 GLY A C 1
ATOM 970 O O . GLY A 1 123 ? -21.453 19.016 6.82 1 93.81 123 GLY A O 1
ATOM 971 N N . LEU A 1 124 ? -20.188 17.219 6.801 1 92.75 124 LEU A N 1
ATOM 972 C CA . LEU A 1 124 ? -19.172 17.781 7.684 1 92.75 124 LEU A CA 1
ATOM 973 C C . LEU A 1 124 ? -18.516 19 7.047 1 92.75 124 LEU A C 1
ATOM 975 O O . LEU A 1 124 ? -18.266 20 7.727 1 92.75 124 LEU A O 1
ATOM 979 N N . ARG A 1 125 ? -18.266 18.875 5.789 1 91.19 125 ARG A N 1
ATOM 980 C CA . ARG A 1 125 ? -17.688 20 5.059 1 91.19 125 ARG A CA 1
ATOM 981 C C . ARG A 1 125 ? -18.656 21.172 5.02 1 91.19 125 ARG A C 1
ATOM 983 O O . ARG A 1 125 ? -18.266 22.312 5.234 1 91.19 125 ARG A O 1
ATOM 990 N N . ALA A 1 126 ? -19.844 20.891 4.723 1 89.31 126 ALA A N 1
ATOM 991 C CA . ALA A 1 126 ? -20.875 21.922 4.602 1 89.31 126 ALA A CA 1
ATOM 992 C C . ALA A 1 126 ? -21.078 22.656 5.922 1 89.31 126 ALA A C 1
ATOM 994 O O . ALA A 1 126 ? -21.359 23.859 5.934 1 89.31 126 ALA A O 1
ATOM 995 N N . ALA A 1 127 ? -20.984 21.984 6.996 1 87.44 127 ALA A N 1
ATOM 996 C CA . ALA A 1 127 ? -21.172 22.578 8.32 1 87.44 127 ALA A CA 1
ATOM 997 C C . ALA A 1 127 ? -20.125 23.625 8.617 1 87.44 127 ALA A C 1
ATOM 999 O O . ALA A 1 127 ? -20.344 24.531 9.43 1 87.44 127 ALA A O 1
ATOM 1000 N N . LYS A 1 128 ? -18.984 23.578 7.98 1 83.12 128 LYS A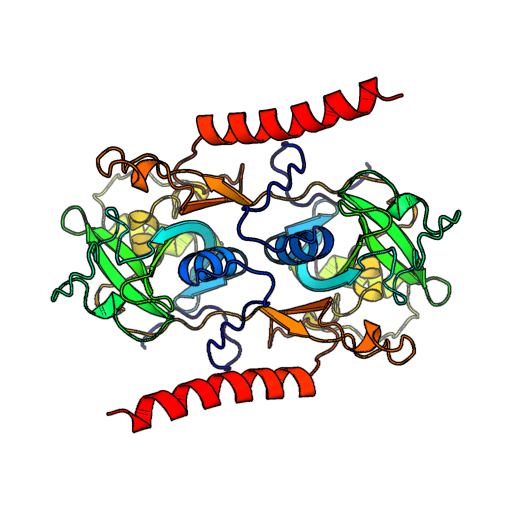 N 1
ATOM 1001 C CA . LYS A 1 128 ? -17.875 24.484 8.266 1 83.12 128 LYS A CA 1
ATOM 1002 C C . LYS A 1 128 ? -17.797 25.609 7.238 1 83.12 128 LYS A C 1
ATOM 1004 O O . LYS A 1 128 ? -16.953 26.484 7.344 1 83.12 128 LYS A O 1
ATOM 1009 N N . HIS A 1 129 ? -18.609 25.469 6.293 1 82 129 HIS A N 1
ATOM 1010 C CA . HIS A 1 129 ? -18.547 26.469 5.219 1 82 129 HIS A CA 1
ATOM 1011 C C . HIS A 1 129 ? -19.891 27.172 5.051 1 82 129 HIS A C 1
ATOM 1013 O O . HIS A 1 129 ? -20.906 26.703 5.578 1 82 129 HIS A O 1
ATOM 1019 N N . LYS A 1 130 ? -19.859 28.281 4.422 1 77.19 130 LYS A N 1
ATOM 1020 C CA . LYS A 1 130 ? -21.062 29.094 4.258 1 77.19 130 LYS A CA 1
ATOM 1021 C C . LYS A 1 130 ? -22.094 28.391 3.391 1 77.19 130 LYS A C 1
ATOM 1023 O O . LYS A 1 130 ? -21.75 27.562 2.559 1 77.19 130 LYS A O 1
ATOM 1028 N N . VAL A 1 131 ? -23.328 28.844 3.662 1 76.88 131 VAL A N 1
ATOM 1029 C CA . VAL A 1 131 ? -24.453 28.359 2.875 1 76.88 131 VAL A CA 1
ATOM 1030 C C . VAL A 1 131 ? -24.234 28.672 1.399 1 76.88 131 VAL A C 1
ATOM 1032 O O . VAL A 1 131 ? -23.828 29.781 1.055 1 76.88 131 VAL A O 1
ATOM 1035 N N . GLY A 1 132 ? -24.359 27.641 0.468 1 75.44 132 GLY A N 1
ATOM 1036 C CA . GLY A 1 132 ? -24.188 27.844 -0.963 1 75.44 132 GLY A CA 1
ATOM 1037 C C . GLY A 1 132 ? -22.828 27.438 -1.47 1 75.44 132 GLY A C 1
ATOM 1038 O O . GLY A 1 132 ? -22.5 27.656 -2.635 1 75.44 132 GLY A O 1
ATOM 1039 N N . ALA A 1 133 ? -22.047 26.969 -0.507 1 76.75 133 ALA A N 1
ATOM 1040 C CA . ALA A 1 133 ? -20.719 26.531 -0.948 1 76.75 133 ALA A CA 1
ATOM 1041 C C . ALA A 1 133 ? -20.828 25.406 -1.972 1 76.75 133 ALA A C 1
ATOM 1043 O O . ALA A 1 133 ? -21.797 24.641 -1.953 1 76.75 133 ALA A O 1
ATOM 1044 N N . LYS A 1 134 ? -19.969 25.375 -2.932 1 83.38 134 LYS A N 1
ATOM 1045 C CA . LYS A 1 134 ? -19.906 24.375 -3.99 1 83.38 134 LYS A CA 1
ATOM 1046 C C . LYS A 1 134 ? -19.891 22.953 -3.408 1 83.38 134 LYS A C 1
ATOM 1048 O O . LYS A 1 134 ? -19.188 22.703 -2.42 1 83.38 134 LYS A O 1
ATOM 1053 N N . ILE A 1 135 ? -20.812 22.125 -3.947 1 85.06 135 ILE A N 1
ATOM 1054 C CA . ILE A 1 135 ? -20.781 20.703 -3.586 1 85.06 135 ILE A CA 1
ATOM 1055 C C . ILE A 1 135 ? -19.562 20.031 -4.219 1 85.06 135 ILE A C 1
ATOM 1057 O O . ILE A 1 135 ? -19.391 20.062 -5.441 1 85.06 135 ILE A O 1
ATOM 1061 N N . LEU A 1 136 ? -18.781 19.484 -3.41 1 90.19 136 LEU A N 1
ATOM 1062 C CA . LEU A 1 136 ? -17.547 18.875 -3.9 1 90.19 136 LEU A CA 1
ATOM 1063 C C . LEU A 1 136 ? -17.828 17.5 -4.5 1 90.19 136 LEU A C 1
ATOM 1065 O O . LEU A 1 136 ? -18.641 16.75 -3.969 1 90.19 136 LEU A O 1
ATOM 1069 N N . LYS A 1 137 ? -17.156 17.328 -5.562 1 93.56 137 LYS A N 1
ATOM 1070 C CA . LYS A 1 137 ? -17.141 15.961 -6.105 1 93.56 137 LYS A CA 1
ATOM 1071 C C . LYS A 1 137 ? -16.406 15.008 -5.164 1 93.56 137 LYS A C 1
ATOM 1073 O O . LYS A 1 137 ? -15.648 15.438 -4.301 1 93.56 137 LYS A O 1
ATOM 1078 N N . GLU A 1 138 ? -16.688 13.781 -5.312 1 94.31 138 GLU A N 1
ATOM 1079 C CA . GLU A 1 138 ? -16.094 12.766 -4.441 1 94.31 138 GLU A CA 1
ATOM 1080 C C . GLU A 1 138 ? -14.578 12.867 -4.418 1 94.31 138 GLU A C 1
ATOM 1082 O O . GLU A 1 138 ? -13.961 12.805 -3.35 1 94.31 138 GLU A O 1
ATOM 1087 N N . LYS A 1 139 ? -13.977 13.039 -5.602 1 94.88 139 LYS A N 1
ATOM 1088 C CA . LYS A 1 139 ? -12.516 13.078 -5.703 1 94.88 139 LYS A CA 1
ATOM 1089 C C . LYS A 1 139 ? -11.953 14.32 -5.02 1 94.88 139 LYS A C 1
ATOM 1091 O O . LYS A 1 139 ? -10.75 14.406 -4.773 1 94.88 139 LYS A O 1
ATOM 1096 N N . GLU A 1 140 ? -12.836 15.258 -4.68 1 95.81 140 GLU A N 1
ATOM 1097 C CA . GLU A 1 140 ? -12.383 16.531 -4.109 1 95.81 140 GLU A CA 1
ATOM 1098 C C . GLU A 1 140 ? -12.57 16.547 -2.592 1 95.81 140 GLU A C 1
ATOM 1100 O O . GLU A 1 140 ? -12.086 17.453 -1.915 1 95.81 140 GLU A O 1
ATOM 1105 N N . LEU A 1 141 ? -13.211 15.602 -2.064 1 96.5 141 LEU A N 1
ATOM 1106 C CA . LEU A 1 141 ? -13.609 15.617 -0.659 1 96.5 141 LEU A CA 1
ATOM 1107 C C . LEU A 1 141 ? -12.383 15.602 0.248 1 96.5 141 LEU A C 1
ATOM 1109 O O . LEU A 1 141 ? -12.359 16.266 1.285 1 96.5 141 LEU A O 1
ATOM 1113 N N . CYS A 1 142 ? -11.352 14.82 -0.176 1 96.94 142 CYS A N 1
ATOM 1114 C CA . CYS A 1 142 ? -10.18 14.633 0.682 1 96.94 142 CYS A CA 1
ATOM 1115 C C . CYS A 1 142 ? -8.891 14.914 -0.083 1 96.94 142 CYS A C 1
ATOM 1117 O O . CYS A 1 142 ? -7.859 14.305 0.194 1 96.94 142 CYS A O 1
ATOM 1119 N N . ASN A 1 143 ? -8.922 15.797 -1.092 1 96.69 143 ASN A N 1
ATOM 1120 C CA . ASN A 1 143 ? -7.773 16 -1.965 1 96.69 143 ASN A CA 1
ATOM 1121 C C . ASN A 1 143 ? -6.914 17.172 -1.495 1 96.69 143 ASN A C 1
ATOM 1123 O O . ASN A 1 143 ? -6.387 17.922 -2.312 1 96.69 143 ASN A O 1
ATOM 1127 N N . ASP A 1 144 ? -6.82 17.406 -0.214 1 94.81 144 ASP A N 1
ATOM 1128 C CA . ASP A 1 144 ? -6.047 18.438 0.474 1 94.81 144 ASP A CA 1
ATOM 1129 C C . ASP A 1 144 ? -5.938 18.141 1.968 1 94.81 144 ASP A C 1
ATOM 1131 O O . ASP A 1 144 ? -6.879 17.609 2.57 1 94.81 144 ASP A O 1
ATOM 1135 N N . PRO A 1 145 ? -4.781 18.562 2.564 1 96.62 145 PRO A N 1
ATOM 1136 C CA . PRO A 1 145 ? -4.602 18.203 3.971 1 96.62 145 PRO A CA 1
ATOM 1137 C C . PRO A 1 145 ? -5.707 18.75 4.871 1 96.62 145 PRO A C 1
ATOM 1139 O O . PRO A 1 145 ? -6.156 18.062 5.793 1 96.62 145 PRO A O 1
ATOM 1142 N N . SER A 1 146 ? -6.141 19.922 4.602 1 95.69 146 SER A N 1
ATOM 1143 C CA . SER A 1 146 ? -7.176 20.5 5.445 1 95.69 146 SER A CA 1
ATOM 1144 C C . SER A 1 146 ? -8.547 19.906 5.133 1 95.69 146 SER A C 1
ATOM 1146 O O . SER A 1 146 ? -9.359 19.703 6.035 1 95.69 146 SER A O 1
ATOM 1148 N N . LYS A 1 147 ? -8.844 19.688 3.842 1 95.19 147 LYS A N 1
ATOM 1149 C CA . LYS A 1 147 ? -10.102 19.062 3.457 1 95.19 147 LYS A CA 1
ATOM 1150 C C . LYS A 1 147 ? -10.234 17.672 4.09 1 95.19 147 LYS A C 1
ATOM 1152 O O . LYS A 1 147 ? -11.305 17.297 4.559 1 95.19 147 LYS A O 1
ATOM 1157 N N . LEU A 1 148 ? -9.109 16.984 4.074 1 95.75 148 LEU A N 1
ATOM 1158 C CA . LEU A 1 148 ? -9.109 15.648 4.676 1 95.75 148 LEU A CA 1
ATOM 1159 C C . LEU A 1 148 ? -9.508 15.719 6.145 1 95.75 148 LEU A C 1
ATOM 1161 O O . LEU A 1 148 ? -10.312 14.906 6.613 1 95.75 148 LEU A O 1
ATOM 1165 N N . CYS A 1 149 ? -8.977 16.656 6.875 1 96.06 149 CYS A N 1
ATOM 1166 C CA . CYS A 1 149 ? -9.289 16.812 8.289 1 96.06 149 CYS A CA 1
ATOM 1167 C C . CYS A 1 149 ? -10.75 17.203 8.484 1 96.06 149 CYS A C 1
ATOM 1169 O O . CYS A 1 149 ? -11.422 16.688 9.383 1 96.06 149 CYS A O 1
ATOM 1171 N N . GLN A 1 150 ? -11.273 18.062 7.652 1 95.06 150 GLN A N 1
ATOM 1172 C CA . GLN A 1 150 ? -12.656 18.5 7.758 1 95.06 150 GLN A CA 1
ATOM 1173 C C . GLN A 1 150 ? -13.625 17.359 7.48 1 95.06 150 GLN A C 1
ATOM 1175 O O . GLN A 1 150 ? -14.562 17.125 8.25 1 95.06 150 GLN A O 1
ATOM 1180 N N . THR A 1 151 ? -13.367 16.672 6.402 1 95.25 151 THR A N 1
ATOM 1181 C CA . THR A 1 151 ? -14.32 15.672 5.926 1 95.25 151 THR A CA 1
ATOM 1182 C C . THR A 1 151 ? -14.25 14.406 6.781 1 95.25 151 THR A C 1
ATOM 1184 O O . THR A 1 151 ? -15.227 13.656 6.867 1 95.25 151 THR A O 1
ATOM 1187 N N . LEU A 1 152 ? -13.156 14.211 7.445 1 94.81 152 LEU A N 1
ATOM 1188 C CA . LEU A 1 152 ? -13.047 13.078 8.352 1 94.81 152 LEU A CA 1
ATOM 1189 C C . LEU A 1 152 ? -13.336 13.492 9.789 1 94.81 152 LEU A C 1
ATOM 1191 O O . LEU A 1 152 ? -13.211 12.688 10.711 1 94.81 152 LEU A O 1
ATOM 1195 N N . ASP A 1 153 ? -13.609 14.75 9.969 1 94 153 ASP A N 1
ATOM 1196 C CA . ASP A 1 153 ? -13.953 15.312 11.273 1 94 153 ASP A CA 1
ATOM 1197 C C . ASP A 1 153 ? -12.789 15.172 12.258 1 94 153 ASP A C 1
ATOM 1199 O O . ASP A 1 153 ? -12.977 14.742 13.398 1 94 153 ASP A O 1
ATOM 1203 N N . ILE A 1 154 ? -11.648 15.375 11.781 1 95.19 154 ILE A N 1
ATOM 1204 C CA . ILE A 1 154 ? -10.469 15.398 12.633 1 95.19 154 ILE A CA 1
ATOM 1205 C C . ILE A 1 154 ? -10.492 16.656 13.508 1 95.19 154 ILE A C 1
ATOM 1207 O O . ILE A 1 154 ? -10.672 17.766 13 1 95.19 154 ILE A O 1
ATOM 1211 N N . GLN A 1 155 ? -10.273 16.453 14.758 1 93.88 155 GLN A N 1
ATOM 1212 C CA . GLN A 1 155 ? -10.281 17.547 15.734 1 93.88 155 GLN A CA 1
ATOM 1213 C C . GLN A 1 155 ? -8.914 17.719 16.375 1 93.88 155 GLN A C 1
ATOM 1215 O O . GLN A 1 155 ? -8.102 16.797 16.375 1 93.88 155 GLN A O 1
ATOM 1220 N N . ARG A 1 156 ? -8.734 18.844 16.922 1 94.19 156 ARG A N 1
ATOM 1221 C CA . ARG A 1 156 ? -7.477 19.141 17.594 1 94.19 156 ARG A CA 1
ATOM 1222 C C . ARG A 1 156 ? -7.238 18.203 18.766 1 94.19 156 ARG A C 1
ATOM 1224 O O . ARG A 1 156 ? -6.094 17.875 19.078 1 94.19 156 ARG A O 1
ATOM 1231 N N . SER A 1 157 ? -8.289 17.734 19.359 1 93.81 157 SER A N 1
ATOM 1232 C CA . SER A 1 157 ? -8.211 16.875 20.531 1 93.81 157 SER A CA 1
ATOM 1233 C C . SER A 1 157 ? -7.586 15.531 20.188 1 93.81 157 SER A C 1
ATOM 1235 O O . SER A 1 157 ? -7.219 14.766 21.078 1 93.81 157 SER A O 1
ATOM 1237 N N . PHE A 1 158 ? -7.438 15.273 18.922 1 93.31 158 PHE A N 1
ATOM 1238 C CA . PHE A 1 158 ? -6.809 14.023 18.5 1 93.31 158 PHE A CA 1
ATOM 1239 C C . PHE A 1 158 ? -5.293 14.109 18.625 1 93.31 158 PHE A C 1
ATOM 1241 O O . PHE A 1 158 ? -4.602 13.094 18.578 1 93.31 158 PHE A O 1
ATOM 1248 N N . ASP A 1 159 ? -4.801 15.305 18.766 1 94.88 159 ASP A N 1
ATOM 1249 C CA . ASP A 1 159 ? -3.361 15.484 18.922 1 94.88 159 ASP A CA 1
ATOM 1250 C C . ASP A 1 159 ? -2.826 14.648 20.078 1 94.88 159 ASP A C 1
ATOM 1252 O O . ASP A 1 159 ? -3.465 14.547 21.125 1 94.88 159 ASP A O 1
ATOM 1256 N N . ARG A 1 160 ? -1.688 13.969 19.812 1 94.31 160 ARG A N 1
ATOM 1257 C CA . ARG A 1 160 ? -0.935 13.188 20.781 1 94.31 160 ARG A CA 1
ATOM 1258 C C . ARG A 1 160 ? -1.553 11.805 20.969 1 94.31 160 ARG A C 1
ATOM 1260 O O . ARG A 1 160 ? -1.003 10.961 21.688 1 94.31 160 ARG A O 1
ATOM 1267 N N . ARG A 1 161 ? -2.641 11.562 20.359 1 90.69 161 ARG A N 1
ATOM 1268 C CA . ARG A 1 161 ? -3.15 10.188 20.359 1 90.69 161 ARG A CA 1
ATOM 1269 C C . ARG A 1 161 ? -2.307 9.289 19.469 1 90.69 161 ARG A C 1
ATOM 1271 O O . ARG A 1 161 ? -1.479 9.781 18.688 1 90.69 161 ARG A O 1
ATOM 1278 N N . HIS A 1 162 ? -2.52 8.031 19.672 1 88.06 162 HIS A N 1
ATOM 1279 C CA . HIS A 1 162 ? -1.737 7.074 18.891 1 88.06 162 HIS A CA 1
ATOM 1280 C C . HIS A 1 162 ? -2.568 6.461 17.766 1 88.06 162 HIS A C 1
ATOM 1282 O O . HIS A 1 162 ? -3.719 6.074 17.984 1 88.06 162 HIS A O 1
ATOM 1288 N N . LEU A 1 163 ? -1.994 6.488 16.609 1 87.12 163 LEU A N 1
ATOM 1289 C CA . LEU A 1 163 ? -2.629 5.859 15.453 1 87.12 163 LEU A CA 1
ATOM 1290 C C . LEU A 1 163 ? -2.141 4.422 15.281 1 87.12 163 LEU A C 1
ATOM 1292 O O . LEU A 1 163 ? -0.935 4.18 15.188 1 87.12 163 LEU A O 1
ATOM 1296 N N . ARG A 1 164 ? -3.006 3.516 15.258 1 78.75 164 ARG A N 1
ATOM 1297 C CA . ARG A 1 164 ? -2.656 2.123 14.992 1 78.75 164 ARG A CA 1
ATOM 1298 C C . ARG A 1 164 ? -2.576 1.85 13.5 1 78.75 164 ARG A C 1
ATOM 1300 O O . ARG A 1 164 ? -3.553 2.047 12.773 1 78.75 164 ARG A O 1
ATOM 1307 N N . LEU A 1 165 ? -1.436 1.466 13.055 1 81.44 165 LEU A N 1
ATOM 1308 C CA . LEU A 1 165 ? -1.2 1.202 11.641 1 81.44 165 LEU A CA 1
ATOM 1309 C C . LEU A 1 165 ? -1.026 -0.292 11.391 1 81.44 165 LEU A C 1
ATOM 1311 O O . LEU A 1 165 ? -0.519 -1.017 12.25 1 81.44 165 LEU A O 1
ATOM 1315 N N . LEU A 1 166 ? -1.499 -0.781 10.211 1 78.94 166 LEU A N 1
ATOM 1316 C CA . LEU A 1 166 ? -1.211 -2.148 9.797 1 78.94 166 LEU A CA 1
ATOM 1317 C C . LEU A 1 166 ? 0.277 -2.33 9.516 1 78.94 166 LEU A C 1
ATOM 1319 O O . LEU A 1 166 ? 0.919 -1.443 8.945 1 78.94 166 LEU A O 1
ATOM 1323 N N . ALA A 1 167 ? 0.694 -3.467 9.93 1 81.75 167 ALA A N 1
ATOM 1324 C CA . ALA A 1 167 ? 2.105 -3.766 9.688 1 81.75 167 ALA A CA 1
ATOM 1325 C C . ALA A 1 167 ? 2.271 -4.734 8.523 1 81.75 167 ALA A C 1
ATOM 1327 O O . ALA A 1 167 ? 1.524 -5.707 8.398 1 81.75 167 ALA A O 1
ATOM 1328 N N . LEU A 1 168 ? 3.139 -4.375 7.656 1 86.06 168 LEU A N 1
ATOM 1329 C CA . LEU A 1 168 ? 3.6 -5.301 6.629 1 86.06 168 LEU A CA 1
ATOM 1330 C C . LEU A 1 168 ? 4.816 -6.086 7.109 1 86.06 168 LEU A C 1
ATOM 1332 O O . LEU A 1 168 ? 5.844 -5.496 7.457 1 86.06 168 LEU A O 1
ATOM 1336 N N . VAL A 1 169 ? 4.711 -7.371 7.141 1 85.31 169 VAL A N 1
ATOM 1337 C CA . VAL A 1 169 ? 5.812 -8.172 7.668 1 85.31 169 VAL A CA 1
ATOM 1338 C C . VAL A 1 169 ? 6.504 -8.914 6.527 1 85.31 169 VAL A C 1
ATOM 1340 O O . VAL A 1 169 ? 5.906 -9.148 5.477 1 85.31 169 VAL A O 1
ATOM 1343 N N . SER A 1 170 ? 7.723 -9.148 6.715 1 87.19 170 SER A N 1
ATOM 1344 C CA . SER A 1 170 ? 8.578 -9.961 5.859 1 87.19 170 SER A CA 1
ATOM 1345 C C . SER A 1 170 ? 9.133 -11.164 6.613 1 87.19 170 SER A C 1
ATOM 1347 O O . SER A 1 170 ? 9.867 -11.008 7.594 1 87.19 170 SER A O 1
ATOM 1349 N N . VAL A 1 171 ? 8.75 -12.367 6.188 1 85.62 171 VAL A N 1
ATOM 1350 C CA . VAL A 1 171 ? 9.086 -13.578 6.93 1 85.62 171 VAL A CA 1
ATOM 1351 C C . VAL A 1 171 ? 9.516 -14.68 5.957 1 85.62 171 VAL A C 1
ATOM 1353 O O . VAL A 1 171 ? 9.32 -14.555 4.746 1 85.62 171 VAL A O 1
ATOM 1356 N N . PRO A 1 172 ? 10.25 -15.664 6.5 1 85.44 172 PRO A N 1
ATOM 1357 C CA . PRO A 1 172 ? 10.555 -16.812 5.641 1 85.44 172 PRO A CA 1
ATOM 1358 C C . PRO A 1 172 ? 9.305 -17.562 5.191 1 85.44 172 PRO A C 1
ATOM 1360 O O . PRO A 1 172 ? 8.281 -17.531 5.887 1 85.44 172 PRO A O 1
ATOM 1363 N N . TRP A 1 173 ? 9.508 -18.125 4.02 1 77.69 173 TRP A N 1
ATOM 1364 C CA . TRP A 1 173 ? 8.414 -18.953 3.512 1 77.69 173 TRP A CA 1
ATOM 1365 C C . TRP A 1 173 ? 8.273 -20.234 4.316 1 77.69 173 TRP A C 1
ATOM 1367 O O . TRP A 1 173 ? 9.273 -20.859 4.672 1 77.69 173 TRP A O 1
ATOM 1377 N N . ILE A 1 174 ? 7.211 -20.609 4.676 1 66.31 174 ILE A N 1
ATOM 1378 C CA . ILE A 1 174 ? 7.035 -21.812 5.5 1 66.31 174 ILE A CA 1
ATOM 1379 C C . ILE A 1 174 ? 7.195 -23.062 4.637 1 66.31 174 ILE A C 1
ATOM 1381 O O . ILE A 1 174 ? 7.758 -24.062 5.086 1 66.31 174 ILE A O 1
ATOM 1385 N N . ARG A 1 175 ? 6.793 -23.094 3.482 1 61.62 175 ARG A N 1
ATOM 1386 C CA . ARG A 1 175 ? 6.668 -24.375 2.793 1 61.62 175 ARG A CA 1
ATOM 1387 C C . ARG A 1 175 ? 7.949 -24.703 2.035 1 61.62 175 ARG A C 1
ATOM 1389 O O . ARG A 1 175 ? 8 -25.703 1.31 1 61.62 175 ARG A O 1
ATOM 1396 N N . VAL A 1 176 ? 9.023 -23.844 2.168 1 61.22 176 VAL A N 1
ATOM 1397 C CA . VAL A 1 176 ? 10.18 -24.156 1.332 1 61.22 176 VAL A CA 1
ATOM 1398 C C . VAL A 1 176 ? 11.281 -24.781 2.186 1 61.22 176 VAL A C 1
ATOM 1400 O O . VAL A 1 176 ? 12.461 -24.453 2.029 1 61.22 176 VAL A O 1
ATOM 1403 N N . GLU A 1 177 ? 10.969 -25.734 2.984 1 62.59 177 GLU A N 1
ATOM 1404 C CA . GLU A 1 177 ? 12.016 -26.297 3.828 1 62.59 177 GLU A CA 1
ATOM 1405 C C . GLU A 1 177 ? 13.109 -26.953 2.988 1 62.59 177 GLU A C 1
ATOM 1407 O O . GLU A 1 177 ? 14.273 -27 3.4 1 62.59 177 GLU A O 1
ATOM 1412 N N . SER A 1 178 ? 12.711 -27.234 1.794 1 67.62 178 SER A N 1
ATOM 1413 C CA . SER A 1 178 ? 13.641 -28.078 1.045 1 67.62 178 SER A CA 1
ATOM 1414 C C . SER A 1 178 ? 14.664 -27.234 0.293 1 67.62 178 SER A C 1
ATOM 1416 O O . SER A 1 178 ? 15.539 -27.766 -0.393 1 67.62 178 SER A O 1
ATOM 1418 N N . HIS A 1 179 ? 14.711 -25.969 0.559 1 75.75 179 HIS A N 1
ATOM 1419 C CA . HIS A 1 179 ? 15.578 -25.172 -0.303 1 75.75 179 HIS A CA 1
ATOM 1420 C C . HIS A 1 179 ? 16.734 -24.562 0.486 1 75.75 179 HIS A C 1
ATOM 1422 O O . HIS A 1 179 ? 17.141 -23.438 0.221 1 75.75 179 HIS A O 1
ATOM 1428 N N . GLY A 1 180 ? 17.188 -25.312 1.488 1 78.44 180 GLY A N 1
ATOM 1429 C CA . GLY A 1 180 ? 18.375 -24.875 2.207 1 78.44 180 GLY A CA 1
ATOM 1430 C C . GLY A 1 180 ? 18.25 -23.469 2.77 1 78.44 180 GLY A C 1
ATOM 1431 O O . GLY A 1 180 ? 17.266 -23.172 3.455 1 78.44 180 GLY A O 1
ATOM 1432 N N . GLU A 1 181 ? 19.312 -22.562 2.412 1 82.5 181 GLU A N 1
ATOM 1433 C CA . GLU A 1 181 ? 19.375 -21.219 2.955 1 82.5 181 GLU A CA 1
ATOM 1434 C C . GLU A 1 181 ? 18.203 -20.359 2.455 1 82.5 181 GLU A C 1
ATOM 1436 O O . GLU A 1 181 ? 17.797 -19.406 3.117 1 82.5 181 GLU A O 1
ATOM 1441 N N . TRP A 1 182 ? 17.703 -20.672 1.356 1 83.12 182 TRP A N 1
ATOM 1442 C CA . TRP A 1 182 ? 16.641 -19.859 0.74 1 83.12 182 TRP A CA 1
ATOM 1443 C C . TRP A 1 182 ? 15.312 -20.062 1.454 1 83.12 182 TRP A C 1
ATOM 1445 O O . TRP A 1 182 ? 14.398 -19.25 1.315 1 83.12 182 TRP A O 1
ATOM 1455 N N . ALA A 1 183 ? 15.281 -21.125 2.246 1 79.12 183 ALA A N 1
ATOM 1456 C CA . ALA A 1 183 ? 14.078 -21.375 3.037 1 79.12 183 ALA A CA 1
ATOM 1457 C C . ALA A 1 183 ? 13.945 -20.359 4.172 1 79.12 183 ALA A C 1
ATOM 1459 O O . ALA A 1 183 ? 12.852 -20.172 4.707 1 79.12 183 ALA A O 1
ATOM 1460 N N . THR A 1 184 ? 14.992 -19.719 4.504 1 82.75 184 THR A N 1
ATOM 1461 C CA . THR A 1 184 ? 14.961 -18.828 5.66 1 82.75 184 THR A CA 1
ATOM 1462 C C . THR A 1 184 ? 14.938 -17.375 5.219 1 82.75 184 THR A C 1
ATOM 1464 O O . THR A 1 184 ? 14.82 -16.469 6.051 1 82.75 184 THR A O 1
ATOM 1467 N N . LYS A 1 185 ? 15.062 -17.188 3.902 1 86.5 185 LYS A N 1
ATOM 1468 C CA . LYS A 1 185 ? 15.023 -15.805 3.432 1 86.5 185 LYS A CA 1
ATOM 1469 C C . LYS A 1 185 ? 13.641 -15.195 3.629 1 86.5 185 LYS A C 1
ATOM 1471 O O . LYS A 1 185 ? 12.625 -15.844 3.357 1 86.5 185 LYS A O 1
ATOM 1476 N N . PRO A 1 186 ? 13.547 -14.008 4.207 1 88.38 186 PRO A N 1
ATOM 1477 C CA . PRO A 1 186 ? 12.258 -13.375 4.488 1 88.38 186 PRO A CA 1
ATOM 1478 C C . PRO A 1 186 ? 11.617 -12.766 3.242 1 88.38 186 PRO A C 1
ATOM 1480 O O . PRO A 1 186 ? 11.523 -11.539 3.135 1 88.38 186 PRO A O 1
ATOM 1483 N N . LEU A 1 187 ? 11.109 -13.625 2.309 1 90.62 187 LEU A N 1
ATOM 1484 C CA . LEU A 1 187 ? 10.602 -13.164 1.021 1 90.62 187 LEU A CA 1
ATOM 1485 C C . LEU A 1 187 ? 9.102 -13.398 0.914 1 90.62 187 LEU A C 1
ATOM 1487 O O . LEU A 1 187 ? 8.531 -13.32 -0.179 1 90.62 187 LEU A O 1
ATOM 1491 N N . HIS A 1 188 ? 8.578 -13.75 2.062 1 91.81 188 HIS A N 1
ATOM 1492 C CA . HIS A 1 188 ? 7.129 -13.828 2.232 1 91.81 188 HIS A CA 1
ATOM 1493 C C . HIS A 1 188 ? 6.594 -12.586 2.938 1 91.81 188 HIS A C 1
ATOM 1495 O O . HIS A 1 188 ? 6.973 -12.297 4.074 1 91.81 188 HIS A O 1
ATOM 1501 N N . PHE A 1 189 ? 5.746 -11.828 2.225 1 91.88 189 PHE A N 1
ATOM 1502 C CA . PHE A 1 189 ? 5.242 -10.555 2.719 1 91.88 189 PHE A CA 1
ATOM 1503 C C . PHE A 1 189 ? 3.73 -10.602 2.912 1 91.88 189 PHE A C 1
ATOM 1505 O O . PHE A 1 189 ? 3.002 -11.07 2.031 1 91.88 189 PHE A O 1
ATOM 1512 N N . TYR A 1 190 ? 3.275 -10.141 4.047 1 92.44 190 TYR A N 1
ATOM 1513 C CA . TYR A 1 190 ? 1.829 -10.062 4.215 1 92.44 190 TYR A CA 1
ATOM 1514 C C . TYR A 1 190 ? 1.464 -9.047 5.289 1 92.44 190 TYR A C 1
ATOM 1516 O O . TYR A 1 190 ? 2.32 -8.617 6.07 1 92.44 190 TYR A O 1
ATOM 1524 N N . LEU A 1 191 ? 0.286 -8.547 5.266 1 89.94 191 LEU A N 1
ATOM 1525 C CA . LEU A 1 191 ? -0.244 -7.633 6.266 1 89.94 191 LEU A CA 1
ATOM 1526 C C . LEU A 1 191 ? -0.606 -8.375 7.547 1 89.94 191 LEU A C 1
ATOM 1528 O O . LEU A 1 191 ? -1.551 -9.164 7.566 1 89.94 191 LEU A O 1
ATOM 1532 N N . ARG A 1 192 ? 0.081 -8.094 8.547 1 87.5 192 ARG A N 1
ATOM 1533 C CA . ARG A 1 192 ? -0.081 -8.797 9.812 1 87.5 192 ARG A CA 1
ATOM 1534 C C . ARG A 1 192 ? -1.487 -8.609 10.367 1 87.5 192 ARG A C 1
ATOM 1536 O O . ARG A 1 192 ? -1.987 -7.484 10.438 1 87.5 192 ARG A O 1
ATOM 1543 N N . GLY A 1 193 ? -2.096 -9.797 10.75 1 85 193 GLY A N 1
ATOM 1544 C CA . GLY A 1 193 ? -3.398 -9.758 11.391 1 85 193 GLY A CA 1
ATOM 1545 C C . GLY A 1 193 ? -4.551 -9.703 10.406 1 85 193 GLY A C 1
ATOM 1546 O O . GLY A 1 193 ? -5.715 -9.781 10.797 1 85 193 GLY A O 1
ATOM 1547 N N . HIS A 1 194 ? -4.328 -9.445 9.164 1 89.81 194 HIS A N 1
ATOM 1548 C CA . HIS A 1 194 ? -5.398 -9.398 8.172 1 89.81 194 HIS A CA 1
ATOM 1549 C C . HIS A 1 194 ? -6.062 -10.766 8.016 1 89.81 194 HIS A C 1
ATOM 1551 O O . HIS A 1 194 ? -5.375 -11.781 7.859 1 89.81 194 HIS A O 1
ATOM 1557 N N . PRO A 1 195 ? -7.293 -10.82 7.957 1 92.38 195 PRO A N 1
ATOM 1558 C CA . PRO A 1 195 ? -8 -12.102 7.996 1 92.38 195 PRO A CA 1
ATOM 1559 C C . PRO A 1 195 ? -7.844 -12.906 6.707 1 92.38 195 PRO A C 1
ATOM 1561 O O . PRO A 1 195 ? -8.047 -14.117 6.703 1 92.38 195 PRO A O 1
ATOM 1564 N N . CYS A 1 196 ? -7.492 -12.297 5.594 1 95.44 196 CYS A N 1
ATOM 1565 C CA . CYS A 1 196 ? -7.445 -12.977 4.305 1 95.44 196 CYS A CA 1
ATOM 1566 C C . CYS A 1 196 ? -6.059 -13.547 4.039 1 95.44 196 CYS A C 1
ATOM 1568 O O . CYS A 1 196 ? -5.82 -14.141 2.986 1 95.44 196 CYS A O 1
ATOM 1570 N N . VAL A 1 197 ? -5.117 -13.297 4.918 1 93.62 197 VAL A N 1
ATOM 1571 C CA . VAL A 1 197 ? -3.775 -13.844 4.738 1 93.62 197 VAL A CA 1
ATOM 1572 C C . VAL A 1 197 ? -3.824 -15.367 4.816 1 93.62 197 VAL A C 1
ATOM 1574 O O . VAL A 1 197 ? -4.48 -15.93 5.695 1 93.62 197 VAL A O 1
ATOM 1577 N N . SER A 1 198 ? -3.18 -16.031 3.889 1 90.88 198 SER A N 1
ATOM 1578 C CA . SER A 1 198 ? -3.275 -17.484 3.734 1 90.88 198 SER A CA 1
ATOM 1579 C C . SER A 1 198 ? -2.498 -18.203 4.828 1 90.88 198 SER A C 1
ATOM 1581 O O . SER A 1 198 ? -3.004 -19.156 5.434 1 90.88 198 SER A O 1
ATOM 1583 N N . VAL A 1 199 ? -1.261 -17.828 4.949 1 86.19 199 VAL A N 1
ATOM 1584 C CA . VAL A 1 199 ? -0.399 -18.531 5.898 1 86.19 199 VAL A CA 1
ATOM 1585 C C . VAL A 1 199 ? 0.326 -17.516 6.781 1 86.19 199 VAL A C 1
ATOM 1587 O O . VAL A 1 199 ? 0.963 -16.594 6.281 1 86.19 199 VAL A O 1
ATOM 1590 N N . LEU A 1 200 ? 0.153 -17.781 8.031 1 82.75 200 LEU A N 1
ATOM 1591 C CA . LEU A 1 200 ? 0.867 -16.953 9 1 82.75 200 LEU A CA 1
ATOM 1592 C C . LEU A 1 200 ? 2.141 -17.641 9.469 1 82.75 200 LEU A C 1
ATOM 1594 O O . LEU A 1 200 ? 2.15 -18.859 9.688 1 82.75 200 LEU A O 1
ATOM 1598 N N . ASN A 1 201 ? 3.205 -16.906 9.461 1 81.19 201 ASN A N 1
ATOM 1599 C CA . ASN A 1 201 ? 4.398 -17.375 10.164 1 81.19 201 ASN A CA 1
ATOM 1600 C C . ASN A 1 201 ? 4.469 -16.812 11.578 1 81.19 201 ASN A C 1
ATOM 1602 O O . ASN A 1 201 ? 5.141 -15.812 11.828 1 81.19 201 ASN A O 1
ATOM 1606 N N . ARG A 1 202 ? 3.855 -17.484 12.398 1 79.25 202 ARG A N 1
ATOM 1607 C CA . ARG A 1 202 ? 3.67 -17 13.758 1 79.25 202 ARG A CA 1
ATOM 1608 C C . ARG A 1 202 ? 5 -16.906 14.5 1 79.25 202 ARG A C 1
ATOM 1610 O O . ARG A 1 202 ? 5.223 -15.992 15.289 1 79.25 202 ARG A O 1
ATOM 1617 N N . ASP A 1 203 ? 5.789 -17.938 14.234 1 79.06 203 ASP A N 1
ATOM 1618 C CA . ASP A 1 203 ? 7.098 -17.938 14.883 1 79.06 203 ASP A CA 1
ATOM 1619 C C . ASP A 1 203 ? 7.906 -16.703 14.492 1 79.06 203 ASP A C 1
ATOM 1621 O O . ASP A 1 203 ? 8.5 -16.047 15.352 1 79.06 203 ASP A O 1
ATOM 1625 N N . ALA A 1 204 ? 7.859 -16.438 13.273 1 76.06 204 ALA A N 1
ATOM 1626 C CA . ALA A 1 204 ? 8.594 -15.273 12.781 1 76.06 204 ALA A CA 1
ATOM 1627 C C . ALA A 1 204 ? 7.984 -13.977 13.297 1 76.06 204 ALA A C 1
ATOM 1629 O O . ALA A 1 204 ? 8.703 -13.031 13.633 1 76.06 204 ALA A O 1
ATOM 1630 N N . GLU A 1 205 ? 6.727 -13.945 13.445 1 76.69 205 GLU A N 1
ATOM 1631 C CA . GLU A 1 205 ? 6.051 -12.766 13.977 1 76.69 205 GLU A CA 1
ATOM 1632 C C . GLU A 1 205 ? 6.434 -12.508 15.43 1 76.69 205 GLU A C 1
ATOM 1634 O O . GLU A 1 205 ? 6.609 -11.359 15.836 1 76.69 205 GLU A O 1
ATOM 1639 N N . ARG A 1 206 ? 6.523 -13.547 16.125 1 76.69 206 ARG A N 1
ATOM 1640 C CA . ARG A 1 206 ? 6.887 -13.453 17.531 1 76.69 206 ARG A CA 1
ATOM 1641 C C . ARG A 1 206 ? 8.312 -12.922 17.703 1 76.69 206 ARG A C 1
ATOM 1643 O O . ARG A 1 206 ? 8.586 -12.133 18.609 1 76.69 206 ARG A O 1
ATOM 1650 N N . GLN A 1 207 ? 9.164 -13.367 16.844 1 68.94 207 GLN A N 1
ATOM 1651 C CA . GLN A 1 207 ? 10.555 -12.938 16.906 1 68.94 207 GLN A CA 1
ATOM 1652 C C . GLN A 1 207 ? 10.688 -11.453 16.562 1 68.94 207 GLN A C 1
ATOM 1654 O O . GLN A 1 207 ? 11.578 -10.766 17.078 1 68.94 207 GLN A O 1
ATOM 1659 N N . MET A 1 208 ? 9.891 -11.039 15.688 1 65.56 208 MET A N 1
ATOM 1660 C CA . MET A 1 208 ? 9.891 -9.625 15.312 1 65.56 208 MET A CA 1
ATOM 1661 C C . MET A 1 208 ? 9.438 -8.75 16.484 1 65.56 208 MET A C 1
ATOM 1663 O O . MET A 1 208 ? 9.938 -7.641 16.656 1 65.56 208 MET A O 1
ATOM 1667 N N . HIS A 1 209 ? 8.492 -9.188 17.172 1 59.47 209 HIS A N 1
ATOM 1668 C CA . HIS A 1 209 ? 8 -8.469 18.344 1 59.47 209 HIS A CA 1
ATOM 1669 C C . HIS A 1 209 ? 9.039 -8.461 19.453 1 59.47 209 HIS A C 1
ATOM 1671 O O . HIS A 1 209 ? 9.172 -7.465 20.172 1 59.47 209 HIS A O 1
ATOM 1677 N N . SER A 1 210 ? 9.703 -9.531 19.594 1 51.94 210 SER A N 1
ATOM 1678 C CA . SER A 1 210 ? 10.703 -9.609 20.656 1 51.94 210 SER A CA 1
ATOM 1679 C C . SER A 1 210 ? 11.867 -8.664 20.391 1 51.94 210 SER A C 1
ATOM 1681 O O . SER A 1 210 ? 12.461 -8.109 21.312 1 51.94 210 SER A O 1
ATOM 1683 N N . SER A 1 211 ? 12.164 -8.5 19.156 1 45.47 211 SER A N 1
ATOM 1684 C CA . SER A 1 211 ? 13.266 -7.598 18.828 1 45.47 211 SER A CA 1
ATOM 1685 C C . SER A 1 211 ? 12.875 -6.145 19.062 1 45.47 211 SER A C 1
ATOM 1687 O O . SER A 1 211 ? 13.727 -5.309 19.375 1 45.47 211 SER A O 1
ATOM 1689 N N . THR A 1 212 ? 11.703 -5.82 18.844 1 44.5 212 THR A N 1
ATOM 1690 C CA . THR A 1 212 ? 11.25 -4.461 19.109 1 44.5 212 THR A CA 1
ATOM 1691 C C . THR A 1 212 ? 11.203 -4.188 20.609 1 44.5 212 THR A C 1
ATOM 1693 O O . THR A 1 212 ? 11.508 -3.08 21.047 1 44.5 212 THR A O 1
ATOM 1696 N N . ASP A 1 213 ? 10.734 -5.066 21.453 1 41.28 213 ASP A N 1
ATOM 1697 C CA . ASP A 1 213 ? 10.75 -4.91 22.906 1 41.28 213 ASP A CA 1
ATOM 1698 C C . ASP A 1 213 ? 12.172 -4.758 23.438 1 41.28 213 ASP A C 1
ATOM 1700 O O . ASP A 1 213 ? 12.406 -4.062 24.422 1 41.28 213 ASP A O 1
ATOM 1704 N N . LEU A 1 214 ? 13.125 -5.441 22.891 1 36.06 214 LEU A N 1
ATOM 1705 C CA . LEU A 1 214 ? 14.477 -5.336 23.422 1 36.06 214 LEU A CA 1
ATOM 1706 C C . LEU A 1 214 ? 15.047 -3.939 23.188 1 36.06 214 LEU A C 1
ATOM 1708 O O . LEU A 1 214 ? 15.82 -3.434 24 1 36.06 214 LEU A O 1
ATOM 1712 N N . HIS A 1 215 ? 14.68 -3.379 22.125 1 35.53 215 HIS A N 1
ATOM 1713 C CA . HIS A 1 215 ? 15.211 -2.027 21.969 1 35.53 215 HIS A CA 1
ATOM 1714 C C . HIS A 1 215 ? 14.562 -1.071 22.969 1 35.53 215 HIS A C 1
ATOM 1716 O O . HIS A 1 215 ? 15.195 -0.102 23.406 1 35.53 215 HIS A O 1
ATOM 1722 N N . ASN A 1 216 ? 13.375 -1.332 23.359 1 34.34 216 ASN A N 1
ATOM 1723 C CA . ASN A 1 216 ? 12.789 -0.472 24.375 1 34.34 216 ASN A CA 1
ATOM 1724 C C . ASN A 1 216 ? 13.469 -0.661 25.734 1 34.34 216 ASN A C 1
ATOM 1726 O O . ASN A 1 216 ? 13.461 0.245 26.562 1 34.34 216 ASN A O 1
ATOM 1730 N N . ILE A 1 217 ? 14.016 -1.742 26.109 1 33.62 217 ILE A N 1
ATOM 1731 C CA . ILE A 1 217 ? 14.617 -1.958 27.422 1 33.62 217 ILE A CA 1
ATOM 1732 C C . ILE A 1 217 ? 15.93 -1.192 27.516 1 33.62 217 ILE A C 1
ATOM 1734 O O . ILE A 1 217 ? 16.234 -0.596 28.562 1 33.62 217 ILE A O 1
ATOM 1738 N N . GLU A 1 218 ? 16.672 -1.241 26.453 1 34.88 218 GLU A N 1
ATOM 1739 C CA . GLU A 1 218 ? 17.984 -0.659 26.688 1 34.88 218 GLU A CA 1
ATOM 1740 C C . GLU A 1 218 ? 17.891 0.854 26.875 1 34.88 218 GLU A C 1
ATOM 1742 O O . GLU A 1 218 ? 18.75 1.461 27.516 1 34.88 218 GLU A O 1
ATOM 1747 N N . MET A 1 219 ? 16.844 1.427 26.359 1 32.31 219 MET A N 1
ATOM 1748 C CA . MET A 1 219 ? 16.844 2.875 26.547 1 32.31 219 MET A CA 1
ATOM 1749 C C . MET A 1 219 ? 16.391 3.246 27.953 1 32.31 219 MET A C 1
ATOM 1751 O O . MET A 1 219 ? 16.484 4.406 28.359 1 32.31 219 MET A O 1
ATOM 1755 N N . GLU A 1 220 ? 15.734 2.334 28.625 1 33.84 220 GLU A N 1
ATOM 1756 C CA . GLU A 1 220 ? 15.359 2.723 29.984 1 33.84 220 GLU A CA 1
ATOM 1757 C C . GLU A 1 220 ? 16.578 2.824 30.891 1 33.84 220 GLU A C 1
ATOM 1759 O O . GLU A 1 220 ? 16.547 3.504 31.922 1 33.84 220 GLU A O 1
ATOM 1764 N N . ARG A 1 221 ? 17.609 2.029 30.656 1 32.44 221 ARG A N 1
ATOM 1765 C CA . ARG A 1 221 ? 18.609 2.02 31.734 1 32.44 221 ARG A CA 1
ATOM 1766 C C . ARG A 1 221 ? 19.484 3.266 31.672 1 32.44 221 ARG A C 1
ATOM 1768 O O . ARG A 1 221 ? 20.281 3.506 32.562 1 32.44 221 ARG A O 1
ATOM 1775 N N . THR A 1 222 ? 19.625 3.852 30.406 1 27.92 222 THR A N 1
ATOM 1776 C CA . THR A 1 222 ? 20.672 4.867 30.484 1 27.92 222 THR A CA 1
ATOM 1777 C C . THR A 1 222 ? 20.109 6.188 31 1 27.92 222 THR A C 1
ATOM 1779 O O . THR A 1 222 ? 20.531 7.262 30.547 1 27.92 222 THR A O 1
ATOM 1782 N N . VAL A 1 223 ? 18.812 6.141 31.594 1 25.64 223 VAL A N 1
ATOM 1783 C CA . VAL A 1 223 ? 18.688 7.34 32.406 1 25.64 223 VAL A CA 1
ATOM 1784 C C . VAL A 1 223 ? 19.312 7.09 33.781 1 25.64 223 VAL A C 1
ATOM 1786 O O . VAL A 1 223 ? 19.109 6.035 34.375 1 25.64 223 VAL A O 1
ATOM 1789 N N . LEU B 1 1 ? -14.703 -10.031 -25.156 1 24.17 1 LEU B N 1
ATOM 1790 C CA . LEU B 1 1 ? -14.289 -8.773 -24.547 1 24.17 1 LEU B CA 1
ATOM 1791 C C . LEU B 1 1 ? -13.336 -9.016 -23.391 1 24.17 1 LEU B C 1
ATOM 1793 O O . LEU B 1 1 ? -13.711 -9.633 -22.391 1 24.17 1 LEU B O 1
ATOM 1797 N N . LYS B 1 2 ? -11.93 -9.07 -23.688 1 31.02 2 LYS B N 1
ATOM 1798 C CA . LYS B 1 2 ? -10.75 -9.5 -22.938 1 31.02 2 LYS B CA 1
ATOM 1799 C C . LYS B 1 2 ? -10.625 -8.734 -21.625 1 31.02 2 LYS B C 1
ATOM 1801 O O . LYS B 1 2 ? -10.414 -7.523 -2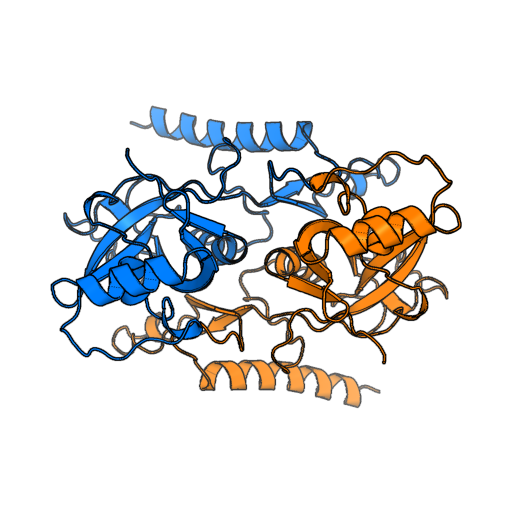1.625 1 31.02 2 LYS B O 1
ATOM 1806 N N . ARG B 1 3 ? -11.367 -9.117 -20.609 1 34 3 ARG B N 1
ATOM 1807 C CA . ARG B 1 3 ? -11.508 -8.508 -19.281 1 34 3 ARG B CA 1
ATOM 1808 C C . ARG B 1 3 ? -10.164 -8.453 -18.562 1 34 3 ARG B C 1
ATOM 1810 O O . ARG B 1 3 ? -9.531 -9.492 -18.344 1 34 3 ARG B O 1
ATOM 1817 N N . LEU B 1 4 ? -9.414 -7.461 -19.016 1 33.53 4 LEU B N 1
ATOM 1818 C CA . LEU B 1 4 ? -8.047 -7.258 -18.547 1 33.53 4 LEU B CA 1
ATOM 1819 C C . LEU B 1 4 ? -8.008 -7.07 -17.031 1 33.53 4 LEU B C 1
ATOM 1821 O O . LEU B 1 4 ? -8.852 -6.375 -16.469 1 33.53 4 LEU B O 1
ATOM 1825 N N . ILE B 1 5 ? -7.508 -8.047 -16.547 1 34.78 5 ILE B N 1
ATOM 1826 C CA . ILE B 1 5 ? -7.207 -7.789 -15.148 1 34.78 5 ILE B CA 1
ATOM 1827 C C . ILE B 1 5 ? -6.43 -6.48 -15.023 1 34.78 5 ILE B C 1
ATOM 1829 O O . ILE B 1 5 ? -5.441 -6.27 -15.727 1 34.78 5 ILE B O 1
ATOM 1833 N N . GLN B 1 6 ? -7.043 -5.379 -14.914 1 39.03 6 GLN B N 1
ATOM 1834 C CA . GLN B 1 6 ? -6.32 -4.117 -14.797 1 39.03 6 GLN B CA 1
ATOM 1835 C C . GLN B 1 6 ? -6.223 -3.67 -13.344 1 39.03 6 GLN B C 1
ATOM 1837 O O . GLN B 1 6 ? -7.07 -4.023 -12.523 1 39.03 6 GLN B O 1
ATOM 1842 N N . CYS B 1 7 ? -5.145 -3.553 -12.875 1 34.09 7 CYS B N 1
ATOM 1843 C CA . CYS B 1 7 ? -5.141 -2.697 -11.688 1 34.09 7 CYS B CA 1
ATOM 1844 C C . CYS B 1 7 ? -5.656 -1.303 -12.023 1 34.09 7 CYS B C 1
ATOM 1846 O O . CYS B 1 7 ? -5.477 -0.82 -13.141 1 34.09 7 CYS B O 1
ATOM 1848 N N . GLN B 1 8 ? -6.672 -0.901 -11.617 1 36.78 8 GLN B N 1
ATOM 1849 C CA . GLN B 1 8 ? -7.262 0.373 -12.016 1 36.78 8 GLN B CA 1
ATOM 1850 C C . GLN B 1 8 ? -6.184 1.375 -12.414 1 36.78 8 GLN B C 1
ATOM 1852 O O . GLN B 1 8 ? -5.441 1.868 -11.562 1 36.78 8 GLN B O 1
ATOM 1857 N N . SER B 1 9 ? -5.625 1.18 -13.617 1 32.19 9 SER B N 1
ATOM 1858 C CA . SER B 1 9 ? -4.492 1.747 -14.344 1 32.19 9 SER B CA 1
ATOM 1859 C C . SER B 1 9 ? -4.75 3.203 -14.719 1 32.19 9 SER B C 1
ATOM 1861 O O . SER B 1 9 ? -5.75 3.512 -15.375 1 32.19 9 SER B O 1
ATOM 1863 N N . ALA B 1 10 ? -4.57 4.305 -13.922 1 32.69 10 ALA B N 1
ATOM 1864 C CA . ALA B 1 10 ? -4.203 5.383 -14.836 1 32.69 10 ALA B CA 1
ATOM 1865 C C . ALA B 1 10 ? -3.26 4.879 -15.922 1 32.69 10 ALA B C 1
ATOM 1867 O O . ALA B 1 10 ? -2.545 3.895 -15.734 1 32.69 10 ALA B O 1
ATOM 1868 N N . THR B 1 11 ? -3.322 5.152 -17.219 1 30.28 11 THR B N 1
ATOM 1869 C CA . THR B 1 11 ? -2.623 4.859 -18.469 1 30.28 11 THR B CA 1
ATOM 1870 C C . THR B 1 11 ? -1.146 4.574 -18.203 1 30.28 11 THR B C 1
ATOM 1872 O O . THR B 1 11 ? -0.412 4.188 -19.109 1 30.28 11 THR B O 1
ATOM 1875 N N . SER B 1 12 ? -0.395 5.297 -17.422 1 32.28 12 SER B N 1
ATOM 1876 C CA . SER B 1 12 ? 1.024 5.383 -17.75 1 32.28 12 SER B CA 1
ATOM 1877 C C . SER B 1 12 ? 1.752 4.09 -17.391 1 32.28 12 SER B C 1
ATOM 1879 O O . SER B 1 12 ? 1.268 3.301 -16.578 1 32.28 12 SER B O 1
ATOM 1881 N N . SER B 1 13 ? 2.756 3.783 -18.141 1 33.81 13 SER B N 1
ATOM 1882 C CA . SER B 1 13 ? 3.824 2.789 -18.125 1 33.81 13 SER B CA 1
ATOM 1883 C C . SER B 1 13 ? 4.273 2.482 -16.703 1 33.81 13 SER B C 1
ATOM 1885 O O . SER B 1 13 ? 4.199 3.344 -15.82 1 33.81 13 SER B O 1
ATOM 1887 N N . VAL B 1 14 ? 4.254 1.253 -16.375 1 37.66 14 VAL B N 1
ATOM 1888 C CA . VAL B 1 14 ? 4.742 0.625 -15.156 1 37.66 14 VAL B CA 1
ATOM 1889 C C . VAL B 1 14 ? 6.055 1.272 -14.727 1 37.66 14 VAL B C 1
ATOM 1891 O O . VAL B 1 14 ? 7.129 0.884 -15.195 1 37.66 14 VAL B O 1
ATOM 1894 N N . ASP B 1 15 ? 6.285 2.451 -15.141 1 38.66 15 ASP B N 1
ATOM 1895 C CA . ASP B 1 15 ? 7.566 2.891 -14.594 1 38.66 15 ASP B CA 1
ATOM 1896 C C . ASP B 1 15 ? 7.59 2.76 -13.078 1 38.66 15 ASP B C 1
ATOM 1898 O O . ASP B 1 15 ? 6.852 3.457 -12.375 1 38.66 15 ASP B O 1
ATOM 1902 N N . HIS B 1 16 ? 7.77 1.548 -12.719 1 41.84 16 HIS B N 1
ATOM 1903 C CA . HIS B 1 16 ? 7.922 1.195 -11.312 1 41.84 16 HIS B CA 1
ATOM 1904 C C . HIS B 1 16 ? 8.969 2.076 -10.633 1 41.84 16 HIS B C 1
ATOM 1906 O O . HIS B 1 16 ? 10.094 1.64 -10.398 1 41.84 16 HIS B O 1
ATOM 1912 N N . HIS B 1 17 ? 9.109 3.256 -11.141 1 40.41 17 HIS B N 1
ATOM 1913 C CA . HIS B 1 17 ? 10.125 3.963 -10.367 1 40.41 17 HIS B CA 1
ATOM 1914 C C . HIS B 1 17 ? 9.75 4.016 -8.891 1 40.41 17 HIS B C 1
ATOM 1916 O O . HIS B 1 17 ? 8.867 4.781 -8.492 1 40.41 17 HIS B O 1
ATOM 1922 N N . LEU B 1 18 ? 9.812 2.832 -8.367 1 47.06 18 LEU B N 1
ATOM 1923 C CA . LEU B 1 18 ? 9.734 2.885 -6.914 1 47.06 18 LEU B CA 1
ATOM 1924 C C . LEU B 1 18 ? 10.836 3.775 -6.344 1 47.06 18 LEU B C 1
ATOM 1926 O O . LEU B 1 18 ? 11.891 3.938 -6.965 1 47.06 18 LEU B O 1
ATOM 1930 N N . SER B 1 19 ? 10.508 4.578 -5.453 1 51.12 19 SER B N 1
ATOM 1931 C CA . SER B 1 19 ? 11.375 5.48 -4.703 1 51.12 19 SER B CA 1
ATOM 1932 C C . SER B 1 19 ? 12.719 4.832 -4.398 1 51.12 19 SER B C 1
ATOM 1934 O O . SER B 1 19 ? 12.789 3.619 -4.176 1 51.12 19 SER B O 1
ATOM 1936 N N . PRO B 1 20 ? 13.734 5.512 -4.812 1 46.75 20 PRO B N 1
ATOM 1937 C CA . PRO B 1 20 ? 15.102 5.082 -4.488 1 46.75 20 PRO B CA 1
ATOM 1938 C C . PRO B 1 20 ? 15.227 4.559 -3.061 1 46.75 20 PRO B C 1
ATOM 1940 O O . PRO B 1 20 ? 16.25 3.975 -2.705 1 46.75 20 PRO B O 1
ATOM 1943 N N . TYR B 1 21 ? 14.219 4.676 -2.328 1 50.94 21 TYR B N 1
ATOM 1944 C CA . TYR B 1 21 ? 14.352 4.363 -0.909 1 50.94 21 TYR B CA 1
ATOM 1945 C C . TYR B 1 21 ? 14.008 2.902 -0.639 1 50.94 21 TYR B C 1
ATOM 1947 O O . TYR B 1 21 ? 14.055 2.447 0.506 1 50.94 21 TYR B O 1
ATOM 1955 N N . PHE B 1 22 ? 13.734 2.291 -1.721 1 61.59 22 PHE B N 1
ATOM 1956 C CA . PHE B 1 22 ? 13.344 0.896 -1.548 1 61.59 22 PHE B CA 1
ATOM 1957 C C . PHE B 1 22 ? 14.523 -0.032 -1.829 1 61.59 22 PHE B C 1
ATOM 1959 O O . PHE B 1 22 ? 15.578 0.417 -2.27 1 61.59 22 PHE B O 1
ATOM 1966 N N . SER B 1 23 ? 14.32 -1.25 -1.474 1 62.41 23 SER B N 1
ATOM 1967 C CA . SER B 1 23 ? 15.289 -2.314 -1.722 1 62.41 23 SER B CA 1
ATOM 1968 C C . SER B 1 23 ? 15.867 -2.217 -3.127 1 62.41 23 SER B C 1
ATOM 1970 O O . SER B 1 23 ? 15.195 -1.763 -4.055 1 62.41 23 SER B O 1
ATOM 1972 N N . SER B 1 24 ? 17.125 -2.539 -3.074 1 66.38 24 SER B N 1
ATOM 1973 C CA . SER B 1 24 ? 17.781 -2.604 -4.375 1 66.38 24 SER B CA 1
ATOM 1974 C C . SER B 1 24 ? 17.266 -3.771 -5.203 1 66.38 24 SER B C 1
ATOM 1976 O O . SER B 1 24 ? 17.422 -3.797 -6.422 1 66.38 24 SER B O 1
ATOM 1978 N N . ARG B 1 25 ? 16.656 -4.719 -4.598 1 78.06 25 ARG B N 1
ATOM 1979 C CA . ARG B 1 25 ? 16.109 -5.836 -5.355 1 78.06 25 ARG B CA 1
ATOM 1980 C C . ARG B 1 25 ? 14.711 -5.512 -5.883 1 78.06 25 ARG B C 1
ATOM 1982 O O . ARG B 1 25 ? 13.773 -5.328 -5.102 1 78.06 25 ARG B O 1
ATOM 1989 N N . GLU B 1 26 ? 14.555 -5.707 -7.086 1 85.12 26 GLU B N 1
ATOM 1990 C CA . GLU B 1 26 ? 13.367 -5.215 -7.777 1 85.12 26 GLU B CA 1
ATOM 1991 C C . GLU B 1 26 ? 12.156 -6.086 -7.477 1 85.12 26 GLU B C 1
ATOM 1993 O O . GLU B 1 26 ? 11.031 -5.582 -7.367 1 85.12 26 GLU B O 1
ATOM 1998 N N . SER B 1 27 ? 12.406 -7.422 -7.367 1 90.81 27 SER B N 1
ATOM 1999 C CA . SER B 1 27 ? 11.258 -8.281 -7.082 1 90.81 27 SER B CA 1
ATOM 2000 C C . SER B 1 27 ? 10.688 -7.996 -5.695 1 90.81 27 SER B C 1
ATOM 2002 O O . SER B 1 27 ? 9.477 -8.109 -5.484 1 90.81 27 SER B O 1
ATOM 2004 N N . ILE B 1 28 ? 11.492 -7.617 -4.762 1 89 28 ILE B N 1
ATOM 2005 C CA . ILE B 1 28 ? 11.031 -7.234 -3.432 1 89 28 ILE B CA 1
ATOM 2006 C C . ILE B 1 28 ? 10.25 -5.926 -3.508 1 89 28 ILE B C 1
ATOM 2008 O O . ILE B 1 28 ? 9.172 -5.797 -2.924 1 89 28 ILE B O 1
ATOM 2012 N N . ARG B 1 29 ? 10.758 -5.027 -4.242 1 85.38 29 ARG B N 1
ATOM 2013 C CA . ARG B 1 29 ? 10.062 -3.758 -4.441 1 85.38 29 ARG B CA 1
ATOM 2014 C C . ARG B 1 29 ? 8.695 -3.973 -5.086 1 85.38 29 ARG B C 1
ATOM 2016 O O . ARG B 1 29 ? 7.707 -3.357 -4.68 1 85.38 29 ARG B O 1
ATOM 2023 N N . LEU B 1 30 ? 8.734 -4.801 -6.082 1 89.81 30 LEU B N 1
ATOM 2024 C CA . LEU B 1 30 ? 7.477 -5.125 -6.75 1 89.81 30 LEU B CA 1
ATOM 2025 C C . LEU B 1 30 ? 6.492 -5.77 -5.781 1 89.81 30 LEU B C 1
ATOM 2027 O O . LEU B 1 30 ? 5.297 -5.473 -5.809 1 89.81 30 LEU B O 1
ATOM 2031 N N . SER B 1 31 ? 6.992 -6.621 -4.953 1 91.69 31 SER B N 1
ATOM 2032 C CA . SER B 1 31 ? 6.145 -7.254 -3.949 1 91.69 31 SER B CA 1
ATOM 2033 C C . SER B 1 31 ? 5.461 -6.215 -3.066 1 91.69 31 SER B C 1
ATOM 2035 O O . SER B 1 31 ? 4.254 -6.285 -2.838 1 91.69 31 SER B O 1
ATOM 2037 N N . TYR B 1 32 ? 6.191 -5.266 -2.625 1 86.44 32 TYR B N 1
ATOM 2038 C CA . TYR B 1 32 ? 5.645 -4.207 -1.784 1 86.44 32 TYR B CA 1
ATOM 2039 C C . TYR B 1 32 ? 4.613 -3.385 -2.545 1 86.44 32 TYR B C 1
ATOM 2041 O O . TYR B 1 32 ? 3.594 -2.98 -1.979 1 86.44 32 TYR B O 1
ATOM 2049 N N . SER B 1 33 ? 4.891 -3.162 -3.76 1 87.25 33 SER B N 1
ATOM 2050 C CA . SER B 1 33 ? 3.998 -2.326 -4.559 1 87.25 33 SER B CA 1
ATOM 2051 C C . SER B 1 33 ? 2.615 -2.959 -4.684 1 87.25 33 SER B C 1
ATOM 2053 O O . SER B 1 33 ? 1.624 -2.256 -4.895 1 87.25 33 SER B O 1
ATOM 2055 N N . PHE B 1 34 ? 2.537 -4.172 -4.516 1 92.69 34 PHE B N 1
ATOM 2056 C CA . PHE B 1 34 ? 1.258 -4.852 -4.676 1 92.69 34 PHE B CA 1
ATOM 2057 C C . PHE B 1 34 ? 0.319 -4.52 -3.521 1 92.69 34 PHE B C 1
ATOM 2059 O O . PHE B 1 34 ? -0.901 -4.637 -3.652 1 92.69 34 PHE B O 1
ATOM 2066 N N . PHE B 1 35 ? 0.808 -4.055 -2.449 1 90.75 35 PHE B N 1
ATOM 2067 C CA . PHE B 1 35 ? -0.025 -3.873 -1.268 1 90.75 35 PHE B CA 1
ATOM 2068 C C . PHE B 1 35 ? -0.839 -2.588 -1.372 1 90.75 35 PHE B C 1
ATOM 2070 O O . PHE B 1 35 ? -1.787 -2.385 -0.61 1 90.75 35 PHE B O 1
ATOM 2077 N N . TYR B 1 36 ? -0.482 -1.77 -2.252 1 87.56 36 TYR B N 1
ATOM 2078 C CA . TYR B 1 36 ? -1.352 -0.618 -2.467 1 87.56 36 TYR B CA 1
ATOM 2079 C C . TYR B 1 36 ? -2.096 -0.737 -3.793 1 87.56 36 TYR B C 1
ATOM 2081 O O . TYR B 1 36 ? -2.736 0.217 -4.238 1 87.56 36 TYR B O 1
ATOM 2089 N N . GLN B 1 37 ? -1.988 -1.914 -4.449 1 87.25 37 GLN B N 1
ATOM 2090 C CA . GLN B 1 37 ? -2.697 -2.16 -5.699 1 87.25 37 GLN B CA 1
ATOM 2091 C C . GLN B 1 37 ? -4.113 -2.658 -5.441 1 87.25 37 GLN B C 1
ATOM 2093 O O . GLN B 1 37 ? -4.344 -3.434 -4.512 1 87.25 37 GLN B O 1
ATOM 2098 N N . LYS B 1 38 ? -5.016 -2.172 -6.246 1 86 38 LYS B N 1
ATOM 2099 C CA . LYS B 1 38 ? -6.336 -2.779 -6.406 1 86 38 LYS B CA 1
ATOM 2100 C C . LYS B 1 38 ? -6.434 -3.541 -7.723 1 86 38 LYS B C 1
ATOM 2102 O O . LYS B 1 38 ? -6.289 -2.955 -8.797 1 86 38 LYS B O 1
ATOM 2107 N N . LEU B 1 39 ? -6.562 -4.832 -7.617 1 89.88 39 LEU B N 1
ATOM 2108 C CA . LEU B 1 39 ? -6.699 -5.652 -8.812 1 89.88 39 LEU B CA 1
ATOM 2109 C C . LEU B 1 39 ? -8.148 -5.691 -9.289 1 89.88 39 LEU B C 1
ATOM 2111 O O . LEU B 1 39 ? -9.062 -5.895 -8.484 1 89.88 39 LEU B O 1
ATOM 2115 N N . THR B 1 40 ? -8.328 -5.449 -10.516 1 88.75 40 THR B N 1
ATOM 2116 C CA . THR B 1 40 ? -9.656 -5.465 -11.117 1 88.75 40 THR B CA 1
ATOM 2117 C C . THR B 1 40 ? -9.711 -6.453 -12.273 1 88.75 40 THR B C 1
ATOM 2119 O O . THR B 1 40 ? -8.773 -6.547 -13.07 1 88.75 40 THR B O 1
ATOM 2122 N N . HIS B 1 41 ? -10.656 -7.238 -12.258 1 88.19 41 HIS B N 1
ATOM 2123 C CA . HIS B 1 41 ? -10.945 -8.117 -13.383 1 88.19 41 HIS B CA 1
ATOM 2124 C C . HIS B 1 41 ? -12.391 -7.965 -13.844 1 88.19 41 HIS B C 1
ATOM 2126 O O . HIS B 1 41 ? -13.32 -8.18 -13.062 1 88.19 41 HIS B O 1
ATOM 2132 N N . GLY B 1 42 ? -12.578 -7.609 -15.109 1 83.56 42 GLY B N 1
ATOM 2133 C CA . GLY B 1 42 ? -13.914 -7.309 -15.594 1 83.56 42 GLY B CA 1
ATOM 2134 C C . GLY B 1 42 ? -14.516 -6.074 -14.953 1 83.56 42 GLY B C 1
ATOM 2135 O O . GLY B 1 42 ? -13.805 -5.117 -14.641 1 83.56 42 GLY B O 1
ATOM 2136 N N . THR B 1 43 ? -15.82 -6.105 -14.844 1 81.81 43 THR B N 1
ATOM 2137 C CA . THR B 1 43 ? -16.5 -4.914 -14.344 1 81.81 43 THR B CA 1
ATOM 2138 C C . THR B 1 43 ? -16.797 -5.051 -12.852 1 81.81 43 THR B C 1
ATOM 2140 O O . THR B 1 43 ? -17.016 -4.051 -12.164 1 81.81 43 THR B O 1
ATOM 2143 N N . GLU B 1 44 ? -16.672 -6.285 -12.383 1 85.75 44 GLU B N 1
ATOM 2144 C CA . GLU B 1 44 ? -17.25 -6.477 -11.055 1 85.75 44 GLU B CA 1
ATOM 2145 C C . GLU B 1 44 ? -16.203 -6.957 -10.062 1 85.75 44 GLU B C 1
ATOM 2147 O O . GLU B 1 44 ? -16.281 -6.656 -8.867 1 85.75 44 GLU B O 1
ATOM 2152 N N . LEU B 1 45 ? -15.25 -7.656 -10.516 1 91.75 45 LEU B N 1
ATOM 2153 C CA . LEU B 1 45 ? -14.336 -8.328 -9.602 1 91.75 45 LEU B CA 1
ATOM 2154 C C . LEU B 1 45 ? -13.188 -7.41 -9.203 1 91.75 45 LEU B C 1
ATOM 2156 O O . LEU B 1 45 ? -12.445 -6.93 -10.07 1 91.75 45 LEU B O 1
ATOM 2160 N N . ARG B 1 46 ? -13.109 -7.094 -7.93 1 91.5 46 ARG B N 1
ATOM 2161 C CA . ARG B 1 46 ? -12.031 -6.277 -7.379 1 91.5 46 ARG B CA 1
ATOM 2162 C C . ARG B 1 46 ? -11.445 -6.922 -6.125 1 91.5 46 ARG B C 1
ATOM 2164 O O . ARG B 1 46 ? -12.172 -7.531 -5.336 1 91.5 46 ARG B O 1
ATOM 2171 N N . GLY B 1 47 ? -10.164 -6.777 -5.965 1 92.69 47 GLY B N 1
ATOM 2172 C CA . GLY B 1 47 ? -9.484 -7.27 -4.777 1 92.69 47 GLY B CA 1
ATOM 2173 C C . GLY B 1 47 ? -8.219 -6.5 -4.453 1 92.69 47 GLY B C 1
ATOM 2174 O O . GLY B 1 47 ? -7.609 -5.895 -5.336 1 92.69 47 GLY B O 1
ATOM 2175 N N . ARG B 1 48 ? -7.902 -6.527 -3.215 1 93.25 48 ARG B N 1
ATOM 2176 C CA . ARG B 1 48 ? -6.66 -5.926 -2.744 1 93.25 48 ARG B CA 1
ATOM 2177 C C . ARG B 1 48 ? -5.672 -6.992 -2.293 1 93.25 48 ARG B C 1
ATOM 2179 O O . ARG B 1 48 ? -6.035 -7.91 -1.555 1 93.25 48 ARG B O 1
ATOM 2186 N N . VAL B 1 49 ? -4.461 -6.844 -2.705 1 95.06 49 VAL B N 1
ATOM 2187 C CA . VAL B 1 49 ? -3.43 -7.816 -2.354 1 95.06 49 VAL B CA 1
ATOM 2188 C C . VAL B 1 49 ? -3.07 -7.676 -0.877 1 95.06 49 VAL B C 1
ATOM 2190 O O . VAL B 1 49 ? -2.9 -6.562 -0.376 1 95.06 49 VAL B O 1
ATOM 2193 N N . VAL B 1 50 ? -2.965 -8.828 -0.158 1 95.44 50 VAL B N 1
ATOM 2194 C CA . VAL B 1 50 ? -2.633 -8.75 1.261 1 95.44 50 VAL B CA 1
ATOM 2195 C C . VAL B 1 50 ? -1.463 -9.68 1.57 1 95.44 50 VAL B C 1
ATOM 2197 O O . VAL B 1 50 ? -0.974 -9.719 2.701 1 95.44 50 VAL B O 1
ATOM 2200 N N . GLU B 1 51 ? -1.027 -10.422 0.537 1 95.94 51 GLU B N 1
ATOM 2201 C CA . GLU B 1 51 ? 0.044 -11.391 0.747 1 95.94 51 GLU B CA 1
ATOM 2202 C C . GLU B 1 51 ? 0.773 -11.695 -0.558 1 95.94 51 GLU B C 1
ATOM 2204 O O . GLU B 1 51 ? 0.14 -11.992 -1.573 1 95.94 51 GLU B O 1
ATOM 2209 N N . THR B 1 52 ? 2.051 -11.609 -0.518 1 95.81 52 THR B N 1
ATOM 2210 C CA . THR B 1 52 ? 2.865 -11.914 -1.69 1 95.81 52 THR B CA 1
ATOM 2211 C C . THR B 1 52 ? 4.109 -12.703 -1.299 1 95.81 52 THR B C 1
ATOM 2213 O O . THR B 1 52 ? 4.457 -12.781 -0.118 1 95.81 52 THR B O 1
ATOM 2216 N N . GLU B 1 53 ? 4.73 -13.312 -2.281 1 94.69 53 GLU B N 1
ATOM 2217 C CA . GLU B 1 53 ? 6.051 -13.93 -2.182 1 94.69 53 GLU B CA 1
ATOM 2218 C C . GLU B 1 53 ? 6.961 -13.461 -3.316 1 94.69 53 GLU B C 1
ATOM 2220 O O . GLU B 1 53 ? 6.562 -13.469 -4.48 1 94.69 53 GLU B O 1
ATOM 2225 N N . ALA B 1 54 ? 8.109 -13.055 -2.92 1 94 54 ALA B N 1
ATOM 2226 C CA . ALA B 1 54 ? 9.078 -12.641 -3.936 1 94 54 ALA B CA 1
ATOM 2227 C C . ALA B 1 54 ? 10.047 -13.781 -4.258 1 94 54 ALA B C 1
ATOM 2229 O O . ALA B 1 54 ? 10.547 -14.453 -3.355 1 94 54 ALA B O 1
ATOM 2230 N N . TYR B 1 55 ? 10.266 -14.016 -5.512 1 94.38 55 TYR B N 1
ATOM 2231 C CA . TYR B 1 55 ? 11.281 -14.93 -6.02 1 94.38 55 TYR B CA 1
ATOM 2232 C C . TYR B 1 55 ? 12.352 -14.172 -6.809 1 94.38 55 TYR B C 1
ATOM 2234 O O . TYR B 1 55 ? 12.031 -13.438 -7.746 1 94.38 55 TYR B O 1
ATOM 2242 N N . LEU B 1 56 ? 13.578 -14.383 -6.516 1 92.44 56 LEU B N 1
ATOM 2243 C CA . LEU B 1 56 ? 14.656 -13.508 -6.969 1 92.44 56 LEU B CA 1
ATOM 2244 C C . LEU B 1 56 ? 15.305 -14.055 -8.234 1 92.44 56 LEU B C 1
ATOM 2246 O O . LEU B 1 56 ? 16.047 -13.336 -8.922 1 92.44 56 LEU B O 1
ATOM 2250 N N . GLY B 1 57 ? 15.039 -15.281 -8.594 1 93.12 57 GLY B N 1
ATOM 2251 C CA . GLY B 1 57 ? 15.781 -15.906 -9.68 1 93.12 57 GLY B CA 1
ATOM 2252 C C . GLY B 1 57 ? 17.234 -16.172 -9.328 1 93.12 57 GLY B C 1
ATOM 2253 O O . GLY B 1 57 ? 17.625 -16.078 -8.164 1 93.12 57 GLY B O 1
ATOM 2254 N N . GLY B 1 58 ? 18 -16.609 -10.367 1 92.81 58 GLY B N 1
ATOM 2255 C CA . GLY B 1 58 ? 19.406 -16.844 -10.164 1 92.81 58 GLY B CA 1
ATOM 2256 C C . GLY B 1 58 ? 19.703 -17.828 -9.055 1 92.81 58 GLY B C 1
ATOM 2257 O O . GLY B 1 58 ? 19.281 -18.984 -9.109 1 92.81 58 GLY B O 1
ATOM 2258 N N . GLU B 1 59 ? 20.203 -17.328 -7.949 1 91.06 59 GLU B N 1
ATOM 2259 C CA . GLU B 1 59 ? 20.672 -18.188 -6.863 1 91.06 59 GLU B CA 1
ATOM 2260 C C . GLU B 1 59 ? 19.5 -18.672 -6.004 1 91.06 59 GLU B C 1
ATOM 2262 O O . GLU B 1 59 ? 19.641 -19.594 -5.199 1 91.06 59 GLU B O 1
ATOM 2267 N N . ASP B 1 60 ? 18.422 -18.016 -6.141 1 91.94 60 ASP B N 1
ATOM 2268 C CA . ASP B 1 60 ? 17.25 -18.406 -5.379 1 91.94 60 ASP B CA 1
ATOM 2269 C C . ASP B 1 60 ? 16.766 -19.797 -5.77 1 91.94 60 ASP B C 1
ATOM 2271 O O . ASP B 1 60 ? 16.062 -19.969 -6.766 1 91.94 60 ASP B O 1
ATOM 2275 N N . LYS B 1 61 ? 17.016 -20.781 -4.941 1 92.12 61 LYS B N 1
ATOM 2276 C CA . LYS B 1 61 ? 16.75 -22.172 -5.246 1 92.12 61 LYS B CA 1
ATOM 2277 C C . LYS B 1 61 ? 15.258 -22.469 -5.219 1 92.12 61 LYS B C 1
ATOM 2279 O O . LYS B 1 61 ? 14.812 -23.5 -5.723 1 92.12 61 LYS B O 1
ATOM 2284 N N . ALA B 1 62 ? 14.531 -21.578 -4.59 1 90.75 62 ALA B N 1
ATOM 2285 C CA . ALA B 1 62 ? 13.086 -21.781 -4.492 1 90.75 62 ALA B CA 1
ATOM 2286 C C . ALA B 1 62 ? 12.375 -21.266 -5.738 1 90.75 62 ALA B C 1
ATOM 2288 O O . ALA B 1 62 ? 11.18 -21.516 -5.926 1 90.75 62 ALA B O 1
ATOM 2289 N N . SER B 1 63 ? 13.055 -20.562 -6.535 1 93.56 63 SER B N 1
ATOM 2290 C CA . SER B 1 63 ? 12.477 -19.984 -7.738 1 93.56 63 SER B CA 1
ATOM 2291 C C . SER B 1 63 ? 12.367 -21.016 -8.852 1 93.56 63 SER B C 1
ATOM 2293 O O . SER B 1 63 ? 13.219 -21.891 -8.984 1 93.56 63 SER B O 1
ATOM 2295 N N . HIS B 1 64 ? 11.336 -20.875 -9.68 1 95.06 64 HIS B N 1
ATOM 2296 C CA . HIS B 1 64 ? 11.203 -21.703 -10.875 1 95.06 64 HIS B CA 1
ATOM 2297 C C . HIS B 1 64 ? 12.352 -21.453 -11.844 1 95.06 64 HIS B C 1
ATOM 2299 O O . HIS B 1 64 ? 12.578 -22.25 -12.758 1 95.06 64 HIS B O 1
ATOM 2305 N N . SER B 1 65 ? 13.016 -20.344 -11.688 1 95.81 65 SER B N 1
ATOM 2306 C CA . SER B 1 65 ? 14.156 -19.984 -12.531 1 95.81 65 SER B CA 1
ATOM 2307 C C . SER B 1 65 ? 15.469 -20.188 -11.781 1 95.81 65 SER B C 1
ATOM 2309 O O . SER B 1 65 ? 16.469 -19.547 -12.109 1 95.81 65 SER B O 1
ATOM 2311 N N . ALA B 1 66 ? 15.492 -21 -10.836 1 93.69 66 ALA B N 1
ATOM 2312 C CA . ALA B 1 66 ? 16.688 -21.25 -10.023 1 93.69 66 ALA B CA 1
ATOM 2313 C C . ALA B 1 66 ? 17.891 -21.578 -10.914 1 93.69 66 ALA B C 1
ATOM 2315 O O . ALA B 1 66 ? 17.781 -22.359 -11.859 1 93.69 66 ALA B O 1
ATOM 2316 N N . GLY B 1 67 ? 19.031 -20.859 -10.617 1 93.5 67 GLY B N 1
ATOM 2317 C CA . GLY B 1 67 ? 20.266 -21.109 -11.359 1 93.5 67 GLY B CA 1
ATOM 2318 C C . GLY B 1 67 ? 20.25 -20.469 -12.742 1 93.5 67 GLY B C 1
ATOM 2319 O O . GLY B 1 67 ? 21.141 -20.734 -13.547 1 93.5 67 GLY B O 1
ATOM 2320 N N . GLY B 1 68 ? 19.203 -19.688 -12.961 1 93.12 68 GLY B N 1
ATOM 2321 C CA . GLY B 1 68 ? 19.094 -19.062 -14.273 1 93.12 68 GLY B CA 1
ATOM 2322 C C . GLY B 1 68 ? 18.469 -19.953 -15.32 1 93.12 68 GLY B C 1
ATOM 2323 O O . GLY B 1 68 ? 18.594 -19.703 -16.516 1 93.12 68 GLY B O 1
ATOM 2324 N N . LYS B 1 69 ? 17.859 -21.047 -14.906 1 92.75 69 LYS B N 1
ATOM 2325 C CA . LYS B 1 69 ? 17.266 -22.016 -15.82 1 92.75 69 LYS B CA 1
ATOM 2326 C C . LYS B 1 69 ? 16.109 -21.391 -16.594 1 92.75 69 LYS B C 1
ATOM 2328 O O . LYS B 1 69 ? 15.141 -20.906 -16 1 92.75 69 LYS B O 1
ATOM 2333 N N . HIS B 1 70 ? 16.297 -21.359 -17.828 1 93.06 70 HIS B N 1
ATOM 2334 C CA . HIS B 1 70 ? 15.281 -20.859 -18.75 1 93.06 70 HIS B CA 1
ATOM 2335 C C . HIS B 1 70 ? 14.641 -22 -19.531 1 93.06 70 HIS B C 1
ATOM 2337 O O . HIS B 1 70 ? 15.258 -22.547 -20.453 1 93.06 70 HIS B O 1
ATOM 2343 N N . MET B 1 71 ? 13.484 -22.359 -19.078 1 92.19 71 MET B N 1
ATOM 2344 C CA . MET B 1 71 ? 12.727 -23.453 -19.688 1 92.19 71 MET B CA 1
ATOM 2345 C C . MET B 1 71 ? 11.469 -22.938 -20.375 1 92.19 71 MET B C 1
ATOM 2347 O O . MET B 1 71 ? 11.133 -21.75 -20.25 1 92.19 71 MET B O 1
ATOM 2351 N N . GLU B 1 72 ? 10.828 -23.781 -21.062 1 91.06 72 GLU B N 1
ATOM 2352 C CA . GLU B 1 72 ? 9.594 -23.406 -21.75 1 91.06 72 GLU B CA 1
ATOM 2353 C C . GLU B 1 72 ? 8.516 -22.969 -20.766 1 91.06 72 GLU B C 1
ATOM 2355 O O . GLU B 1 72 ? 7.812 -22 -21 1 91.06 72 GLU B O 1
ATOM 2360 N N . ARG B 1 73 ? 8.469 -23.594 -19.672 1 90.75 73 ARG B N 1
ATOM 2361 C CA . ARG B 1 73 ? 7.383 -23.391 -18.719 1 90.75 73 ARG B CA 1
ATOM 2362 C C . ARG B 1 73 ? 7.57 -22.078 -17.953 1 90.75 73 ARG B C 1
ATOM 2364 O O . ARG B 1 73 ? 6.617 -21.547 -17.391 1 90.75 73 ARG B O 1
ATOM 2371 N N . ASN B 1 74 ? 8.828 -21.594 -17.906 1 93.94 74 ASN B N 1
ATOM 2372 C CA . ASN B 1 74 ? 9.039 -20.391 -17.094 1 93.94 74 ASN B CA 1
ATOM 2373 C C . ASN B 1 74 ? 9.523 -19.219 -17.938 1 93.94 74 ASN B C 1
ATOM 2375 O O . ASN B 1 74 ? 10.125 -18.281 -17.406 1 93.94 74 ASN B O 1
ATOM 2379 N N . THR B 1 75 ? 9.367 -19.281 -19.234 1 93.44 75 THR B N 1
ATOM 2380 C CA . THR B 1 75 ? 9.844 -18.281 -20.172 1 93.44 75 THR B CA 1
ATOM 2381 C C . THR B 1 75 ? 9.32 -16.891 -19.797 1 93.44 75 THR B C 1
ATOM 2383 O O . THR B 1 75 ? 10.008 -15.891 -19.984 1 93.44 75 THR B O 1
ATOM 2386 N N . THR B 1 76 ? 8.117 -16.859 -19.359 1 93.56 76 THR B N 1
ATOM 2387 C CA . THR B 1 76 ? 7.469 -15.594 -19.031 1 93.56 76 THR B CA 1
ATOM 2388 C C . THR B 1 76 ? 8.25 -14.844 -17.953 1 93.56 76 THR B C 1
ATOM 2390 O O . THR B 1 76 ? 8.289 -13.609 -17.953 1 93.56 76 THR B O 1
ATOM 2393 N N . MET B 1 77 ? 8.914 -15.531 -17.047 1 95.12 77 MET B N 1
ATOM 2394 C CA . MET B 1 77 ? 9.68 -14.914 -15.969 1 95.12 77 MET B CA 1
ATOM 2395 C C . MET B 1 77 ? 10.852 -14.109 -16.516 1 95.12 77 MET B C 1
ATOM 2397 O O . MET B 1 77 ? 11.438 -13.289 -15.805 1 95.12 77 MET B O 1
ATOM 2401 N N . PHE B 1 78 ? 11.25 -14.344 -17.75 1 94.69 78 PHE B N 1
ATOM 2402 C CA . PHE B 1 78 ? 12.398 -13.688 -18.359 1 94.69 78 PHE B CA 1
ATOM 2403 C C . PHE B 1 78 ? 11.945 -12.578 -19.297 1 94.69 78 PHE B C 1
ATOM 2405 O O . PHE B 1 78 ? 12.773 -11.953 -19.984 1 94.69 78 PHE B O 1
ATOM 2412 N N . ARG B 1 79 ? 10.711 -12.305 -19.281 1 91.69 79 ARG B N 1
ATOM 2413 C CA . ARG B 1 79 ? 10.148 -11.227 -20.094 1 91.69 79 ARG B CA 1
ATOM 2414 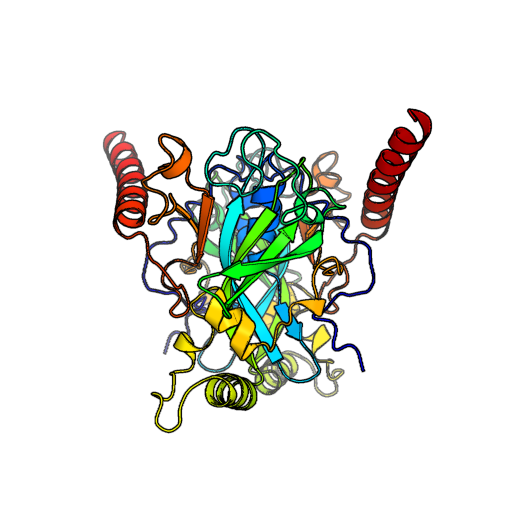C C . ARG B 1 79 ? 10.203 -9.898 -19.359 1 91.69 79 ARG B C 1
ATOM 2416 O O . ARG B 1 79 ? 10.75 -9.812 -18.25 1 91.69 79 ARG B O 1
ATOM 2423 N N . LYS B 1 80 ? 9.703 -8.875 -20.031 1 89.81 80 LYS B N 1
ATOM 2424 C CA . LYS B 1 80 ? 9.742 -7.531 -19.453 1 89.81 80 LYS B CA 1
ATOM 2425 C C . LYS B 1 80 ? 9.016 -7.492 -18.109 1 89.81 80 LYS B C 1
ATOM 2427 O O . LYS B 1 80 ? 8.031 -8.203 -17.906 1 89.81 80 LYS B O 1
ATOM 2432 N N . PRO B 1 81 ? 9.484 -6.695 -17.219 1 90.25 81 PRO B N 1
ATOM 2433 C CA . PRO B 1 81 ? 8.82 -6.551 -15.93 1 90.25 81 PRO B CA 1
ATOM 2434 C C . PRO B 1 81 ? 7.336 -6.215 -16.062 1 90.25 81 PRO B C 1
ATOM 2436 O O . PRO B 1 81 ? 6.949 -5.449 -16.953 1 90.25 81 PRO B O 1
ATOM 2439 N N . GLY B 1 82 ? 6.57 -6.805 -15.156 1 91 82 GLY B N 1
ATOM 2440 C CA . GLY B 1 82 ? 5.141 -6.539 -15.203 1 91 82 GLY B CA 1
ATOM 2441 C C . GLY B 1 82 ? 4.375 -7.547 -16.047 1 91 82 GLY B C 1
ATOM 2442 O O . GLY B 1 82 ? 3.168 -7.402 -16.25 1 91 82 GLY B O 1
ATOM 2443 N N . THR B 1 83 ? 5.051 -8.531 -16.547 1 93.75 83 THR B N 1
ATOM 2444 C CA . THR B 1 83 ? 4.414 -9.586 -17.344 1 93.75 83 THR B CA 1
ATOM 2445 C C . THR B 1 83 ? 3.783 -10.633 -16.438 1 93.75 83 THR B C 1
ATOM 2447 O O . THR B 1 83 ? 4.406 -11.086 -15.469 1 93.75 83 THR B O 1
ATOM 2450 N N . ILE B 1 84 ? 2.539 -10.961 -16.75 1 95.19 84 ILE B N 1
ATOM 2451 C CA . ILE B 1 84 ? 1.836 -11.992 -15.984 1 95.19 84 ILE B CA 1
ATOM 2452 C C . ILE B 1 84 ? 2.422 -13.367 -16.312 1 95.19 84 ILE B C 1
ATOM 2454 O O . ILE B 1 84 ? 2.621 -13.703 -17.484 1 95.19 84 ILE B O 1
ATOM 2458 N N . TYR B 1 85 ? 2.795 -14.102 -15.25 1 97.62 85 TYR B N 1
ATOM 2459 C CA . TYR B 1 85 ? 3.289 -15.469 -15.328 1 97.62 85 TYR B CA 1
ATOM 2460 C C . TYR B 1 85 ? 2.34 -16.438 -14.633 1 97.62 85 TYR B C 1
ATOM 2462 O O . TYR B 1 85 ? 2.195 -16.391 -13.406 1 97.62 85 TYR B O 1
ATOM 2470 N N . ILE B 1 86 ? 1.726 -17.281 -15.398 1 97.38 86 ILE B N 1
ATOM 2471 C CA . ILE B 1 86 ? 0.759 -18.234 -14.883 1 97.38 86 ILE B CA 1
ATOM 2472 C C . ILE B 1 86 ? 1.279 -19.656 -15.094 1 97.38 86 ILE B C 1
ATOM 2474 O O . ILE B 1 86 ? 1.777 -19.984 -16.172 1 97.38 86 ILE B O 1
ATOM 2478 N N . TYR B 1 87 ? 1.197 -20.469 -14.125 1 96.81 87 TYR B N 1
ATOM 2479 C CA . TYR B 1 87 ? 1.534 -21.875 -14.258 1 96.81 87 TYR B CA 1
ATOM 2480 C C . TYR B 1 87 ? 0.528 -22.75 -13.516 1 96.81 87 TYR B C 1
ATOM 2482 O O . TYR B 1 87 ? -0.221 -22.266 -12.664 1 96.81 87 TYR B O 1
ATOM 2490 N N . HIS B 1 88 ? 0.479 -24.016 -13.898 1 95.75 88 HIS B N 1
ATOM 2491 C CA . HIS B 1 88 ? -0.372 -24.984 -13.227 1 95.75 88 HIS B CA 1
ATOM 2492 C C . HIS B 1 88 ? 0.312 -25.562 -11.992 1 95.75 88 HIS B C 1
ATOM 2494 O O . HIS B 1 88 ? 1.534 -25.719 -11.969 1 95.75 88 HIS B O 1
ATOM 2500 N N . ILE B 1 89 ? -0.542 -25.766 -11.039 1 94.12 89 ILE B N 1
ATOM 2501 C CA . ILE B 1 89 ? -0.096 -26.469 -9.852 1 94.12 89 ILE B CA 1
ATOM 2502 C C . ILE B 1 89 ? -1.139 -27.516 -9.453 1 94.12 89 ILE B C 1
ATOM 2504 O O . ILE B 1 89 ? -2.342 -27.297 -9.609 1 94.12 89 ILE B O 1
ATOM 2508 N N . TYR B 1 90 ? -0.728 -28.672 -8.992 1 91.25 90 TYR B N 1
ATOM 2509 C CA . TYR B 1 90 ? -1.603 -29.766 -8.586 1 91.25 90 TYR B CA 1
ATOM 2510 C C . TYR B 1 90 ? -2.588 -30.109 -9.695 1 91.25 90 TYR B C 1
ATOM 2512 O O . TYR B 1 90 ? -3.762 -30.391 -9.43 1 91.25 90 TYR B O 1
ATOM 2520 N N . GLY B 1 91 ? -2.154 -30.047 -10.875 1 90.5 91 GLY B N 1
ATOM 2521 C CA . GLY B 1 91 ? -2.969 -30.453 -12.016 1 90.5 91 GLY B CA 1
ATOM 2522 C C . GLY B 1 91 ? -3.713 -29.297 -12.648 1 90.5 91 GLY B C 1
ATOM 2523 O O . GLY B 1 91 ? -3.207 -28.656 -13.578 1 90.5 91 GLY B O 1
ATOM 2524 N N . ILE B 1 92 ? -4.852 -28.922 -12.086 1 89.5 92 ILE B N 1
ATOM 2525 C CA . ILE B 1 92 ? -5.758 -28.047 -12.805 1 89.5 92 ILE B CA 1
ATOM 2526 C C . ILE B 1 92 ? -5.727 -26.656 -12.172 1 89.5 92 ILE B C 1
ATOM 2528 O O . ILE B 1 92 ? -6.297 -25.703 -12.719 1 89.5 92 ILE B O 1
ATOM 2532 N N . TYR B 1 93 ? -5.086 -26.547 -11 1 94.62 93 TYR B N 1
ATOM 2533 C CA . TYR B 1 93 ? -5.098 -25.25 -10.32 1 94.62 93 TYR B CA 1
ATOM 2534 C C . TYR B 1 93 ? -4.027 -24.328 -10.891 1 94.62 93 TYR B C 1
ATOM 2536 O O . TYR B 1 93 ? -3.043 -24.797 -11.469 1 94.62 93 TYR B O 1
ATOM 2544 N N . LEU B 1 94 ? -4.246 -23.016 -10.789 1 96.81 94 LEU B N 1
ATOM 2545 C CA . LEU B 1 94 ? -3.34 -22.016 -11.344 1 96.81 94 LEU B CA 1
ATOM 2546 C C . LEU B 1 94 ? -2.773 -21.125 -10.242 1 96.81 94 LEU B C 1
ATOM 2548 O O . LEU B 1 94 ? -3.439 -20.875 -9.234 1 96.81 94 LEU B O 1
ATOM 2552 N N . CYS B 1 95 ? -1.542 -20.656 -10.5 1 97.5 95 CYS B N 1
ATOM 2553 C CA . CYS B 1 95 ? -0.919 -19.594 -9.719 1 97.5 95 CYS B CA 1
ATOM 2554 C C . CYS B 1 95 ? -0.503 -18.438 -10.617 1 97.5 95 CYS B C 1
ATOM 2556 O O . CYS B 1 95 ? -0.021 -18.656 -11.734 1 97.5 95 CYS B O 1
ATOM 2558 N N . MET B 1 96 ? -0.706 -17.281 -10.117 1 97.12 96 MET B N 1
ATOM 2559 C CA . MET B 1 96 ? -0.393 -16.078 -10.898 1 97.12 96 MET B CA 1
ATOM 2560 C C . MET B 1 96 ? 0.778 -15.32 -10.289 1 97.12 96 MET B C 1
ATOM 2562 O O . MET B 1 96 ? 0.748 -14.969 -9.109 1 97.12 96 MET B O 1
ATOM 2566 N N . ASN B 1 97 ? 1.768 -15.141 -11.055 1 97.31 97 ASN B N 1
ATOM 2567 C CA . ASN B 1 97 ? 2.916 -14.297 -10.734 1 97.31 97 ASN B CA 1
ATOM 2568 C C . ASN B 1 97 ? 3.016 -13.102 -11.68 1 97.31 97 ASN B C 1
ATOM 2570 O O . ASN B 1 97 ? 2.312 -13.047 -12.688 1 97.31 97 ASN B O 1
ATOM 2574 N N . VAL B 1 98 ? 3.836 -12.172 -11.297 1 95.69 98 VAL B N 1
ATOM 2575 C CA . VAL B 1 98 ? 4.203 -11.055 -12.156 1 95.69 98 VAL B CA 1
ATOM 2576 C C . VAL B 1 98 ? 5.727 -10.93 -12.227 1 95.69 98 VAL B C 1
ATOM 2578 O O . VAL B 1 98 ? 6.391 -10.859 -11.188 1 95.69 98 VAL B O 1
ATOM 2581 N N . SER B 1 99 ? 6.227 -10.938 -13.391 1 94.56 99 SER B N 1
ATOM 2582 C CA . SER B 1 99 ? 7.672 -10.828 -13.57 1 94.56 99 SER B CA 1
ATOM 2583 C C . SER B 1 99 ? 8.188 -9.469 -13.117 1 94.56 99 SER B C 1
ATOM 2585 O O . SER B 1 99 ? 7.457 -8.484 -13.141 1 94.56 99 SER B O 1
ATOM 2587 N N . SER B 1 100 ? 9.359 -9.43 -12.648 1 92.31 100 SER B N 1
ATOM 2588 C CA . SER B 1 100 ? 10.031 -8.219 -12.188 1 92.31 100 SER B CA 1
ATOM 2589 C C . SER B 1 100 ? 11.328 -7.98 -12.961 1 92.31 100 SER B C 1
ATOM 2591 O O . SER B 1 100 ? 11.758 -8.836 -13.734 1 92.31 100 SER B O 1
ATOM 2593 N N . GLN B 1 101 ? 11.828 -6.75 -12.703 1 86.5 101 GLN B N 1
ATOM 2594 C CA . GLN B 1 101 ? 13.18 -6.539 -13.211 1 86.5 101 GLN B CA 1
ATOM 2595 C C . GLN B 1 101 ? 14.172 -7.508 -12.562 1 86.5 101 GLN B C 1
ATOM 2597 O O . GLN B 1 101 ? 14.078 -7.793 -11.367 1 86.5 101 GLN B O 1
ATOM 2602 N N . GLY B 1 102 ? 15.117 -8.016 -13.258 1 85.12 102 GLY B N 1
ATOM 2603 C CA . GLY B 1 102 ? 16 -9.094 -12.852 1 85.12 102 GLY B CA 1
ATOM 2604 C C . GLY B 1 102 ? 15.711 -10.406 -13.555 1 85.12 102 GLY B C 1
ATOM 2605 O O . GLY B 1 102 ? 14.547 -10.789 -13.695 1 85.12 102 GLY B O 1
ATOM 2606 N N . GLU B 1 103 ? 16.656 -11.094 -14.047 1 88.19 103 GLU B N 1
ATOM 2607 C CA . GLU B 1 103 ? 16.469 -12.297 -14.844 1 88.19 103 GLU B CA 1
ATOM 2608 C C . GLU B 1 103 ? 15.781 -13.391 -14.023 1 88.19 103 GLU B C 1
ATOM 2610 O O . GLU B 1 103 ? 16.344 -13.883 -13.039 1 88.19 103 GLU B O 1
ATOM 2615 N N . GLY B 1 104 ? 14.617 -13.734 -14.438 1 95.62 104 GLY B N 1
ATOM 2616 C CA . GLY B 1 104 ? 13.883 -14.844 -13.859 1 95.62 104 GLY B CA 1
ATOM 2617 C C . GLY B 1 104 ? 13.227 -14.508 -12.539 1 95.62 104 GLY B C 1
ATOM 2618 O O . GLY B 1 104 ? 12.781 -15.398 -11.812 1 95.62 104 GLY B O 1
ATOM 2619 N N . ALA B 1 105 ? 13.211 -13.242 -12.133 1 95.62 105 ALA B N 1
ATOM 2620 C CA . ALA B 1 105 ? 12.586 -12.812 -10.883 1 95.62 105 ALA B CA 1
ATOM 2621 C C . ALA B 1 105 ? 11.094 -12.562 -11.07 1 95.62 105 ALA B C 1
ATOM 2623 O O . ALA B 1 105 ? 10.656 -12.133 -12.141 1 95.62 105 ALA B O 1
ATOM 2624 N N . ALA B 1 106 ? 10.305 -12.82 -10.031 1 96.56 106 ALA B N 1
ATOM 2625 C CA . ALA B 1 106 ? 8.852 -12.648 -10.109 1 96.56 106 ALA B CA 1
ATOM 2626 C C . ALA B 1 106 ? 8.234 -12.57 -8.719 1 96.56 106 ALA B C 1
ATOM 2628 O O . ALA B 1 106 ? 8.883 -12.898 -7.719 1 96.56 106 ALA B O 1
ATOM 2629 N N . VAL B 1 107 ? 7.043 -12.109 -8.672 1 96 107 VAL B N 1
ATOM 2630 C CA . VAL B 1 107 ? 6.281 -12.023 -7.43 1 96 107 VAL B CA 1
ATOM 2631 C C . VAL B 1 107 ? 5.012 -12.867 -7.539 1 96 107 VAL B C 1
ATOM 2633 O O . VAL B 1 107 ? 4.215 -12.68 -8.469 1 96 107 VAL B O 1
ATOM 2636 N N . LEU B 1 108 ? 4.855 -13.797 -6.652 1 97 108 LEU B N 1
ATOM 2637 C CA . LEU B 1 108 ? 3.645 -14.602 -6.555 1 97 108 LEU B CA 1
ATOM 2638 C C . LEU B 1 108 ? 2.574 -13.883 -5.746 1 97 108 LEU B C 1
ATOM 2640 O O . LEU B 1 108 ? 2.842 -13.406 -4.641 1 97 108 LEU B O 1
ATOM 2644 N N . LEU B 1 109 ? 1.425 -13.734 -6.277 1 96.88 109 LEU B N 1
ATOM 2645 C CA . LEU B 1 109 ? 0.274 -13.258 -5.516 1 96.88 109 LEU B CA 1
ATOM 2646 C C . LEU B 1 109 ? -0.367 -14.406 -4.734 1 96.88 109 LEU B C 1
ATOM 2648 O O . LEU B 1 109 ? -0.96 -15.312 -5.328 1 96.88 109 LEU B O 1
ATOM 2652 N N . ARG B 1 110 ? -0.319 -14.297 -3.414 1 97.12 110 ARG B N 1
ATOM 2653 C CA . ARG B 1 110 ? -0.711 -15.438 -2.596 1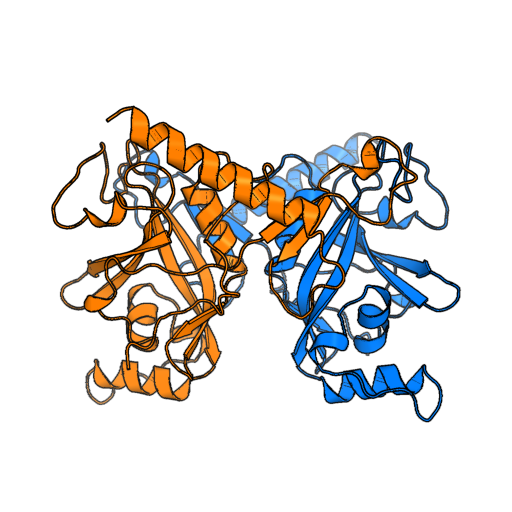 97.12 110 ARG B CA 1
ATOM 2654 C C . ARG B 1 110 ? -2.146 -15.289 -2.104 1 97.12 110 ARG B C 1
ATOM 2656 O O . ARG B 1 110 ? -2.865 -16.281 -1.962 1 97.12 110 ARG B O 1
ATOM 2663 N N . SER B 1 111 ? -2.545 -14.023 -1.738 1 97.38 111 SER B N 1
ATOM 2664 C CA . SER B 1 111 ? -3.908 -13.836 -1.258 1 97.38 111 SER B CA 1
ATOM 2665 C C . SER B 1 111 ? -4.371 -12.391 -1.46 1 97.38 111 SER B C 1
ATOM 2667 O O . SER B 1 111 ? -3.551 -11.492 -1.639 1 97.38 111 SER B O 1
ATOM 2669 N N . LEU B 1 112 ? -5.699 -12.242 -1.47 1 96.5 112 LEU B N 1
ATOM 2670 C CA . LEU B 1 112 ? -6.344 -10.945 -1.638 1 96.5 112 LEU B CA 1
ATOM 2671 C C . LEU B 1 112 ? -7.504 -10.781 -0.659 1 96.5 112 LEU B C 1
ATOM 2673 O O . LEU B 1 112 ? -8.055 -11.773 -0.175 1 96.5 112 LEU B O 1
ATOM 2677 N N . GLU B 1 113 ? -7.785 -9.578 -0.333 1 95.38 113 GLU B N 1
ATOM 2678 C CA . GLU B 1 113 ? -9.07 -9.203 0.239 1 95.38 113 GLU B CA 1
ATOM 2679 C C . GLU B 1 113 ? -10.086 -8.883 -0.854 1 95.38 113 GLU B C 1
ATOM 2681 O O . GLU B 1 113 ? -9.867 -7.984 -1.672 1 95.38 113 GLU B O 1
ATOM 2686 N N . PRO B 1 114 ? -11.203 -9.633 -0.92 1 95.62 114 PRO B N 1
ATOM 2687 C CA . PRO B 1 114 ? -12.234 -9.234 -1.879 1 95.62 114 PRO B CA 1
ATOM 2688 C C . PRO B 1 114 ? -12.844 -7.871 -1.556 1 95.62 114 PRO B C 1
ATOM 2690 O O . PRO B 1 114 ? -13.242 -7.621 -0.414 1 95.62 114 PRO B O 1
ATOM 2693 N N . LEU B 1 115 ? -12.875 -6.984 -2.553 1 90.56 115 LEU B N 1
ATOM 2694 C CA . LEU B 1 115 ? -13.438 -5.652 -2.355 1 90.56 115 LEU B CA 1
ATOM 2695 C C . LEU B 1 115 ? -14.844 -5.57 -2.945 1 90.56 115 LEU B C 1
ATOM 2697 O O . LEU B 1 115 ? -15.703 -4.871 -2.404 1 90.56 115 LEU B O 1
ATOM 2701 N N . SER B 1 116 ? -15.039 -6.215 -4.059 1 92.25 116 SER B N 1
ATOM 2702 C CA . SER B 1 116 ? -16.344 -6.258 -4.691 1 92.25 116 SER B CA 1
ATOM 2703 C C . SER B 1 116 ? -16.516 -7.512 -5.547 1 92.25 116 SER B C 1
ATOM 2705 O O . SER B 1 116 ? -15.523 -8.125 -5.953 1 92.25 116 SER B O 1
ATOM 2707 N N . GLY B 1 117 ? -17.781 -7.922 -5.781 1 95.5 117 GLY B N 1
ATOM 2708 C CA . GLY B 1 117 ? -18.109 -9.055 -6.641 1 95.5 117 GLY B CA 1
ATOM 2709 C C . GLY B 1 117 ? -18.062 -10.383 -5.918 1 95.5 117 GLY B C 1
ATOM 2710 O O . GLY B 1 117 ? -17.797 -11.422 -6.527 1 95.5 117 GLY B O 1
ATOM 2711 N N . GLN B 1 118 ? -18.297 -10.344 -4.703 1 96.38 118 GLN B N 1
ATOM 2712 C CA . GLN B 1 118 ? -18.172 -11.547 -3.883 1 96.38 118 GLN B CA 1
ATOM 2713 C C . GLN B 1 118 ? -19.156 -12.625 -4.328 1 96.38 118 GLN B C 1
ATOM 2715 O O . GLN B 1 118 ? -18.828 -13.812 -4.312 1 96.38 118 GLN B O 1
ATOM 2720 N N . ASP B 1 119 ? -20.297 -12.18 -4.703 1 95.56 119 ASP B N 1
ATOM 2721 C CA . ASP B 1 119 ? -21.266 -13.164 -5.18 1 95.56 119 ASP B CA 1
ATOM 2722 C C . ASP B 1 119 ? -20.781 -13.844 -6.457 1 95.56 119 ASP B C 1
ATOM 2724 O O . ASP B 1 119 ? -20.938 -15.055 -6.613 1 95.56 119 ASP B O 1
ATOM 2728 N N . ILE B 1 120 ? -20.266 -13.109 -7.316 1 95.44 120 ILE B N 1
ATOM 2729 C CA . ILE B 1 120 ? -19.719 -13.648 -8.555 1 95.44 120 ILE B CA 1
ATOM 2730 C C . ILE B 1 120 ? -18.547 -14.57 -8.234 1 95.44 120 ILE B C 1
ATOM 2732 O O . ILE B 1 120 ? -18.422 -15.656 -8.805 1 95.44 120 ILE B O 1
ATOM 2736 N N . MET B 1 121 ? -17.719 -14.18 -7.324 1 95.94 121 MET B N 1
ATOM 2737 C CA . MET B 1 121 ? -16.594 -15 -6.895 1 95.94 121 MET B CA 1
ATOM 2738 C C . MET B 1 121 ? -17.062 -16.359 -6.395 1 95.94 121 MET B C 1
ATOM 2740 O O . MET B 1 121 ? -16.469 -17.391 -6.742 1 95.94 121 MET B O 1
ATOM 2744 N N . ARG B 1 122 ? -18.047 -16.312 -5.609 1 95.19 122 ARG B N 1
ATOM 2745 C CA . ARG B 1 122 ? -18.594 -17.547 -5.074 1 95.19 122 ARG B CA 1
ATOM 2746 C C . ARG B 1 122 ? -19.094 -18.453 -6.195 1 95.19 122 ARG B C 1
ATOM 2748 O O . ARG B 1 122 ? -18.906 -19.672 -6.152 1 95.19 122 ARG B O 1
ATOM 2755 N N . GLY B 1 123 ? -19.75 -17.875 -7.109 1 93.81 123 GLY B N 1
ATOM 2756 C CA . GLY B 1 123 ? -20.234 -18.641 -8.258 1 93.81 123 GLY B CA 1
ATOM 2757 C C . GLY B 1 123 ? -19.109 -19.266 -9.062 1 93.81 123 GLY B C 1
ATOM 2758 O O . GLY B 1 123 ? -19.219 -20.422 -9.477 1 93.81 123 GLY B O 1
ATOM 2759 N N . LEU B 1 124 ? -18.078 -18.547 -9.312 1 92.81 124 LEU B N 1
ATOM 2760 C CA . LEU B 1 124 ? -16.922 -19.047 -10.062 1 92.81 124 LEU B CA 1
ATOM 2761 C C . LEU B 1 124 ? -16.266 -20.219 -9.344 1 92.81 124 LEU B C 1
ATOM 2763 O O . LEU B 1 124 ? -15.883 -21.203 -9.977 1 92.81 124 LEU B O 1
ATOM 2767 N N . ARG B 1 125 ? -16.188 -20.078 -8.07 1 91.31 125 ARG B N 1
ATOM 2768 C CA . ARG B 1 125 ? -15.641 -21.172 -7.266 1 91.31 125 ARG B CA 1
ATOM 2769 C C . ARG B 1 125 ? -16.531 -22.406 -7.344 1 91.31 125 ARG B C 1
ATOM 2771 O O . ARG B 1 125 ? -16.047 -23.516 -7.5 1 91.31 125 ARG B O 1
ATOM 2778 N N . ALA B 1 126 ? -17.766 -22.188 -7.191 1 89.31 126 ALA B N 1
ATOM 2779 C CA . ALA B 1 126 ? -18.734 -23.281 -7.195 1 89.31 126 ALA B CA 1
ATOM 2780 C C . ALA B 1 126 ? -18.719 -24.031 -8.523 1 89.31 126 ALA B C 1
ATOM 2782 O O . ALA B 1 126 ? -18.922 -25.25 -8.562 1 89.31 126 ALA B O 1
ATOM 2783 N N . ALA B 1 127 ? -18.531 -23.359 -9.586 1 87.44 127 ALA B N 1
ATOM 2784 C CA . ALA B 1 127 ? -18.531 -23.953 -10.922 1 87.44 127 ALA B CA 1
ATOM 2785 C C . ALA B 1 127 ? -17.375 -24.938 -11.078 1 87.44 127 ALA B C 1
ATOM 2787 O O . ALA B 1 127 ? -17.438 -25.844 -11.906 1 87.44 127 ALA B O 1
ATOM 2788 N N . LYS B 1 128 ? -16.328 -24.812 -10.312 1 83.12 128 LYS B N 1
ATOM 2789 C CA . LYS B 1 128 ? -15.141 -25.641 -10.453 1 83.12 128 LYS B CA 1
ATOM 2790 C C . LYS B 1 128 ? -15.117 -26.766 -9.422 1 83.12 128 LYS B C 1
ATOM 2792 O O . LYS B 1 128 ? -14.211 -27.594 -9.422 1 83.12 128 LYS B O 1
ATOM 2797 N N . HIS B 1 129 ? -16.047 -26.688 -8.578 1 81.88 129 HIS B N 1
ATOM 2798 C CA . HIS B 1 129 ? -16.062 -27.672 -7.504 1 81.88 129 HIS B CA 1
ATOM 2799 C C . HIS B 1 129 ? -17.359 -28.453 -7.5 1 81.88 129 HIS B C 1
ATOM 2801 O O . HIS B 1 129 ? -18.328 -28.062 -8.148 1 81.88 129 HIS B O 1
ATOM 2807 N N . LYS B 1 130 ? -17.328 -29.578 -6.875 1 76.94 130 LYS B N 1
ATOM 2808 C CA . LYS B 1 130 ? -18.484 -30.484 -6.855 1 76.94 130 LYS B CA 1
ATOM 2809 C C . LYS B 1 130 ? -19.672 -29.844 -6.121 1 76.94 130 LYS B C 1
ATOM 2811 O O . LYS B 1 130 ? -19.484 -28.984 -5.258 1 76.94 130 LYS B O 1
ATOM 2816 N N . VAL B 1 131 ? -20.812 -30.391 -6.516 1 76.56 131 VAL B N 1
ATOM 2817 C CA . VAL B 1 131 ? -22.062 -29.984 -5.875 1 76.56 131 VAL B CA 1
ATOM 2818 C C . VAL B 1 131 ? -22 -30.281 -4.379 1 76.56 131 VAL B C 1
ATOM 2820 O O . VAL B 1 131 ? -21.547 -31.375 -3.982 1 76.56 131 VAL B O 1
ATOM 2823 N N . GLY B 1 132 ? -22.297 -29.266 -3.484 1 75 132 GLY B N 1
ATOM 2824 C CA . GLY B 1 132 ? -22.281 -29.469 -2.043 1 75 132 GLY B CA 1
ATOM 2825 C C . GLY B 1 132 ? -21.016 -28.953 -1.379 1 75 132 GLY B C 1
ATOM 2826 O O . GLY B 1 132 ? -20.812 -29.172 -0.182 1 75 132 GLY B O 1
ATOM 2827 N N . ALA B 1 133 ? -20.156 -28.438 -2.246 1 76.75 133 ALA B N 1
ATOM 2828 C CA . ALA B 1 133 ? -18.938 -27.922 -1.651 1 76.75 133 ALA B CA 1
ATOM 2829 C C . ALA B 1 133 ? -19.25 -26.812 -0.65 1 76.75 133 ALA B C 1
ATOM 2831 O O . ALA B 1 133 ? -20.25 -26.109 -0.781 1 76.75 133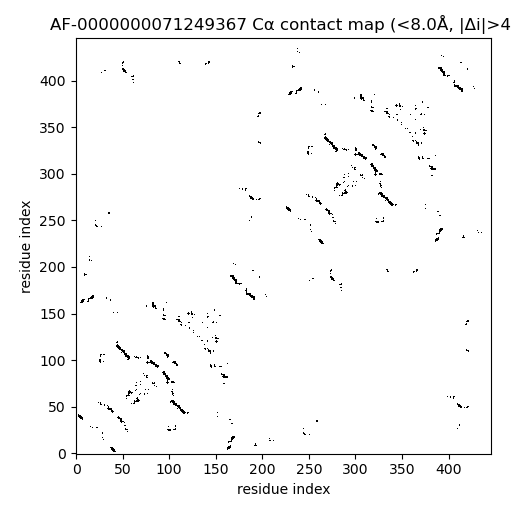 ALA B O 1
ATOM 2832 N N . LYS B 1 134 ? -18.5 -26.719 0.405 1 83.44 134 LYS B N 1
ATOM 2833 C CA . LYS B 1 134 ? -18.641 -25.719 1.462 1 83.44 134 LYS B CA 1
ATOM 2834 C C . LYS B 1 134 ? -18.641 -24.312 0.887 1 83.44 134 LYS B C 1
ATOM 2836 O O . LYS B 1 134 ? -17.859 -24 -0.014 1 83.44 134 LYS B O 1
ATOM 2841 N N . ILE B 1 135 ? -19.688 -23.547 1.308 1 85.25 135 ILE B N 1
ATOM 2842 C CA . ILE B 1 135 ? -19.719 -22.125 0.955 1 85.25 135 ILE B CA 1
ATOM 2843 C C . ILE B 1 135 ? -18.625 -21.375 1.724 1 85.25 135 ILE B C 1
ATOM 2845 O O . ILE B 1 135 ? -18.594 -21.406 2.955 1 85.25 135 ILE B O 1
ATOM 2849 N N . LEU B 1 136 ? -17.797 -20.766 1.021 1 90.19 136 LEU B N 1
ATOM 2850 C CA . LEU B 1 136 ? -16.672 -20.078 1.65 1 90.19 136 LEU B CA 1
ATOM 2851 C C . LEU B 1 136 ? -17.109 -18.719 2.207 1 90.19 136 LEU B C 1
ATOM 2853 O O . LEU B 1 136 ? -17.906 -18.016 1.583 1 90.19 136 LEU B O 1
ATOM 2857 N N . LYS B 1 137 ? -16.578 -18.516 3.344 1 93.69 137 LYS B N 1
ATOM 2858 C CA . LYS B 1 137 ? -16.719 -17.156 3.875 1 93.69 137 LYS B CA 1
ATOM 2859 C C . LYS B 1 137 ? -15.938 -16.156 3.023 1 93.69 137 LYS B C 1
ATOM 2861 O O . LYS B 1 137 ? -15.047 -16.531 2.262 1 93.69 137 LYS B O 1
ATOM 2866 N N . GLU B 1 138 ? -16.297 -14.945 3.135 1 94.38 138 GLU B N 1
ATOM 2867 C CA . GLU B 1 138 ? -15.68 -13.891 2.336 1 94.38 138 GLU B CA 1
ATOM 2868 C C . GLU B 1 138 ? -14.164 -13.898 2.494 1 94.38 138 GLU B C 1
ATOM 2870 O O . GLU B 1 138 ? -13.43 -13.797 1.508 1 94.38 138 GLU B O 1
ATOM 2875 N N . LYS B 1 139 ? -13.695 -14.039 3.742 1 94.81 139 LYS B N 1
ATOM 2876 C CA . LYS B 1 139 ? -12.258 -13.992 4.02 1 94.81 139 LYS B CA 1
ATOM 2877 C C . LYS B 1 139 ? -11.539 -15.195 3.414 1 94.81 139 LYS B C 1
ATOM 2879 O O . LYS B 1 139 ? -10.312 -15.203 3.314 1 94.81 139 LYS B O 1
ATOM 2884 N N . GLU B 1 140 ? -12.32 -16.172 2.969 1 95.75 140 GLU B N 1
ATOM 2885 C CA . GLU B 1 140 ? -11.727 -17.406 2.463 1 95.75 140 GLU B CA 1
ATOM 2886 C C . GLU B 1 140 ? -11.727 -17.438 0.937 1 95.75 140 GLU B C 1
ATOM 2888 O O . GLU B 1 140 ? -11.109 -18.312 0.327 1 95.75 140 GLU B O 1
ATOM 2893 N N . LEU B 1 141 ? -12.359 -16.531 0.325 1 96.44 141 LEU B N 1
ATOM 2894 C CA . LEU B 1 141 ? -12.57 -16.562 -1.117 1 96.44 141 LEU B CA 1
ATOM 2895 C C . LEU B 1 141 ? -11.25 -16.469 -1.866 1 96.44 141 LEU B C 1
ATOM 2897 O O . LEU B 1 141 ? -11.062 -17.125 -2.893 1 96.44 141 LEU B O 1
ATOM 2901 N N . CYS B 1 142 ? -10.32 -15.633 -1.323 1 97 142 CYS B N 1
ATOM 2902 C CA . CYS B 1 142 ? -9.078 -15.375 -2.033 1 97 142 CYS B CA 1
ATOM 2903 C C . CYS B 1 142 ? -7.875 -15.578 -1.118 1 97 142 CYS B C 1
ATOM 2905 O O . CYS B 1 142 ? -6.852 -14.906 -1.27 1 97 142 CYS B O 1
ATOM 2907 N N . ASN B 1 143 ? -7.969 -16.469 -0.114 1 96.69 143 ASN B N 1
ATOM 2908 C CA . ASN B 1 143 ? -6.926 -16.594 0.895 1 96.69 143 ASN B CA 1
ATOM 2909 C C . ASN B 1 143 ? -5.945 -17.719 0.54 1 96.69 143 ASN B C 1
ATOM 2911 O O . ASN B 1 143 ? -5.477 -18.438 1.419 1 96.69 143 ASN B O 1
ATOM 2915 N N . ASP B 1 144 ? -5.668 -17.938 -0.714 1 94.75 144 ASP B N 1
ATOM 2916 C CA . ASP B 1 144 ? -4.754 -18.906 -1.298 1 94.75 144 ASP B CA 1
ATOM 2917 C C . ASP B 1 144 ? -4.484 -18.594 -2.768 1 94.75 144 ASP B C 1
ATOM 2919 O O . ASP B 1 144 ? -5.375 -18.141 -3.484 1 94.75 144 ASP B O 1
ATOM 2923 N N . PRO B 1 145 ? -3.25 -18.953 -3.215 1 96.56 145 PRO B N 1
ATOM 2924 C CA . PRO B 1 145 ? -2.92 -18.578 -4.59 1 96.56 145 PRO B CA 1
ATOM 2925 C C . PRO B 1 145 ? -3.873 -19.188 -5.617 1 96.56 145 PRO B C 1
ATOM 2927 O O . PRO B 1 145 ? -4.242 -18.531 -6.59 1 96.56 145 PRO B O 1
ATOM 2930 N N . SER B 1 146 ? -4.273 -20.375 -5.402 1 95.69 146 SER B N 1
ATOM 2931 C CA . SER B 1 146 ? -5.16 -21.016 -6.363 1 95.69 146 SER B CA 1
ATOM 2932 C C . SER B 1 146 ? -6.59 -20.516 -6.223 1 95.69 146 SER B C 1
ATOM 2934 O O . SER B 1 146 ? -7.297 -20.359 -7.219 1 95.69 146 SER B O 1
ATOM 2936 N N . LYS B 1 147 ? -7.051 -20.328 -4.98 1 95.12 147 LYS B N 1
ATOM 2937 C CA . LYS B 1 147 ? -8.383 -19.766 -4.75 1 95.12 147 LYS B CA 1
ATOM 2938 C C . LYS B 1 147 ? -8.523 -18.391 -5.398 1 95.12 147 LYS B C 1
ATOM 2940 O O . LYS B 1 147 ? -9.555 -18.078 -5.992 1 95.12 147 LYS B O 1
ATOM 2945 N N . LEU B 1 148 ? -7.453 -17.625 -5.254 1 95.69 148 LEU B N 1
ATOM 2946 C CA . LEU B 1 148 ? -7.469 -16.297 -5.855 1 95.69 148 LEU B CA 1
ATOM 2947 C C . LEU B 1 148 ? -7.68 -16.391 -7.363 1 95.69 148 LEU B C 1
ATOM 2949 O O . LEU B 1 148 ? -8.461 -15.625 -7.934 1 95.69 148 LEU B O 1
ATOM 2953 N N . CYS B 1 149 ? -7.004 -17.297 -8.008 1 96 149 CYS B N 1
ATOM 2954 C CA . CYS B 1 149 ? -7.137 -17.469 -9.453 1 96 149 CYS B CA 1
ATOM 2955 C C . CYS B 1 149 ? -8.531 -17.938 -9.82 1 96 149 CYS B C 1
ATOM 2957 O O . CYS B 1 149 ? -9.125 -17.469 -10.789 1 96 149 CYS B O 1
ATOM 2959 N N . GLN B 1 150 ? -9.094 -18.828 -9.062 1 94.94 150 GLN B N 1
ATOM 2960 C CA . GLN B 1 150 ? -10.43 -19.359 -9.328 1 94.94 150 GLN B CA 1
ATOM 2961 C C . GLN B 1 150 ? -11.492 -18.266 -9.18 1 94.94 150 GLN B C 1
ATOM 2963 O O . GLN B 1 150 ? -12.344 -18.094 -10.055 1 94.94 150 GLN B O 1
ATOM 2968 N N . THR B 1 151 ? -11.406 -17.578 -8.07 1 95.25 151 THR B N 1
ATOM 2969 C CA . THR B 1 151 ? -12.469 -16.641 -7.719 1 95.25 151 THR B CA 1
ATOM 2970 C C . THR B 1 151 ? -12.383 -15.375 -8.562 1 95.25 151 THR B C 1
ATOM 2972 O O . THR B 1 151 ? -13.383 -14.688 -8.773 1 95.25 151 THR B O 1
ATOM 2975 N N . LEU B 1 152 ? -11.219 -15.102 -9.094 1 94.75 152 LEU B N 1
ATOM 2976 C CA . LEU B 1 152 ? -11.078 -13.953 -9.984 1 94.75 152 LEU B CA 1
ATOM 2977 C C . LEU B 1 152 ? -11.156 -14.383 -11.445 1 94.75 152 LEU B C 1
ATOM 2979 O O . LEU B 1 152 ? -10.969 -13.57 -12.352 1 94.75 152 LEU B O 1
ATOM 2983 N N . ASP B 1 153 ? -11.336 -15.664 -11.656 1 94.06 153 ASP B N 1
ATOM 2984 C CA . ASP B 1 153 ? -11.484 -16.234 -12.992 1 94.06 153 ASP B CA 1
ATOM 2985 C C . ASP B 1 153 ? -10.219 -16.031 -13.82 1 94.06 153 ASP B C 1
ATOM 2987 O O . ASP B 1 153 ? -10.289 -15.609 -14.977 1 94.06 153 ASP B O 1
ATOM 2991 N N . ILE B 1 154 ? -9.133 -16.156 -13.203 1 95.12 154 ILE B N 1
ATOM 2992 C CA . ILE B 1 154 ? -7.859 -16.109 -13.906 1 95.12 154 ILE B CA 1
ATOM 2993 C C . ILE B 1 154 ? -7.699 -17.359 -14.773 1 95.12 154 ILE B C 1
ATOM 2995 O O . ILE B 1 154 ? -7.875 -18.484 -14.297 1 95.12 154 ILE B O 1
ATOM 2999 N N . GLN B 1 155 ? -7.336 -17.125 -16 1 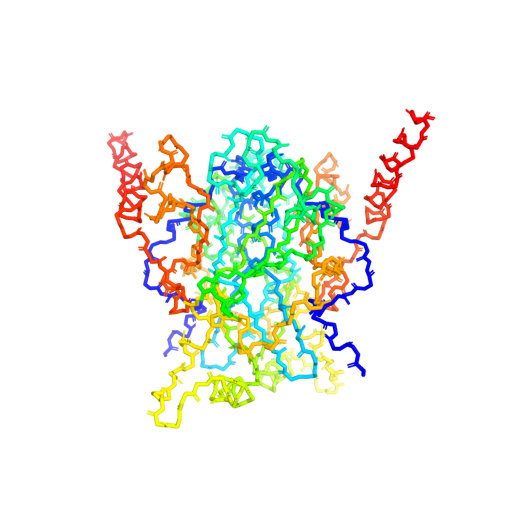93.88 155 GLN B N 1
ATOM 3000 C CA . GLN B 1 155 ? -7.164 -18.203 -16.969 1 93.88 155 GLN B CA 1
ATOM 3001 C C . GLN B 1 155 ? -5.715 -18.297 -17.438 1 93.88 155 GLN B C 1
ATOM 3003 O O . GLN B 1 155 ? -4.969 -17.312 -17.344 1 93.88 155 GLN B O 1
ATOM 3008 N N . ARG B 1 156 ? -5.406 -19.406 -17.938 1 94.19 156 ARG B N 1
ATOM 3009 C CA . ARG B 1 156 ? -4.059 -19.641 -18.453 1 94.19 156 ARG B CA 1
ATOM 3010 C C . ARG B 1 156 ? -3.744 -18.688 -19.609 1 94.19 156 ARG B C 1
ATOM 3012 O O . ARG B 1 156 ? -2.594 -18.281 -19.781 1 94.19 156 ARG B O 1
ATOM 3019 N N . SER B 1 157 ? -4.75 -18.281 -20.312 1 93.81 157 SER B N 1
ATOM 3020 C CA . SER B 1 157 ? -4.59 -17.406 -21.484 1 93.81 157 SER B CA 1
ATOM 3021 C C . SER B 1 157 ? -4.094 -16.031 -21.062 1 93.81 157 SER B C 1
ATOM 3023 O O . SER B 1 157 ? -3.668 -15.234 -21.906 1 93.81 157 SER B O 1
ATOM 3025 N N . PHE B 1 158 ? -4.117 -15.758 -19.797 1 93.31 158 PHE B N 1
ATOM 3026 C CA . PHE B 1 158 ? -3.623 -14.477 -19.312 1 93.31 158 PHE B CA 1
ATOM 3027 C C . PHE B 1 158 ? -2.1 -14.469 -19.25 1 93.31 158 PHE B C 1
ATOM 3029 O O . PHE B 1 158 ? -1.482 -13.414 -19.125 1 93.31 158 PHE B O 1
ATOM 3036 N N . ASP B 1 159 ? -1.521 -15.633 -19.328 1 95 159 ASP B N 1
ATOM 3037 C CA . ASP B 1 159 ? -0.064 -15.727 -19.312 1 95 159 ASP B CA 1
ATOM 3038 C C . ASP B 1 159 ? 0.557 -14.852 -20.391 1 95 159 ASP B C 1
ATOM 3040 O O . ASP B 1 159 ? 0.05 -14.797 -21.516 1 95 159 ASP B O 1
ATOM 3044 N N . ARG B 1 160 ? 1.607 -14.109 -20 1 94.31 160 ARG B N 1
ATOM 3045 C CA . ARG B 1 160 ? 2.426 -13.273 -20.875 1 94.31 160 ARG B CA 1
ATOM 3046 C C . ARG B 1 160 ? 1.753 -11.93 -21.141 1 94.31 160 ARG B C 1
ATOM 3048 O O . ARG B 1 160 ? 2.336 -11.055 -21.781 1 94.31 160 ARG B O 1
ATOM 3055 N N . ARG B 1 161 ? 0.586 -11.758 -20.656 1 90.75 161 ARG B N 1
ATOM 3056 C CA . ARG B 1 161 ? -0.001 -10.422 -20.734 1 90.75 161 ARG B CA 1
ATOM 3057 C C . ARG B 1 161 ? 0.671 -9.477 -19.75 1 90.75 161 ARG B C 1
ATOM 3059 O O . ARG B 1 161 ? 1.428 -9.914 -18.875 1 90.75 161 ARG B O 1
ATOM 3066 N N . HIS B 1 162 ? 0.403 -8.234 -19.984 1 88.12 162 HIS B N 1
ATOM 3067 C CA . HIS B 1 162 ? 1.026 -7.23 -19.125 1 88.12 162 HIS B CA 1
ATOM 3068 C C . HIS B 1 162 ? 0.03 -6.68 -18.109 1 88.12 162 HIS B C 1
ATOM 3070 O O . HIS B 1 162 ? -1.108 -6.363 -18.453 1 88.12 162 HIS B O 1
ATOM 3076 N N . LEU B 1 163 ? 0.467 -6.672 -16.875 1 87.12 163 LEU B N 1
ATOM 3077 C CA . LEU B 1 163 ? -0.34 -6.086 -15.812 1 87.12 163 LEU B CA 1
ATOM 3078 C C . LEU B 1 163 ? 0.036 -4.625 -15.586 1 87.12 163 LEU B C 1
ATOM 3080 O O . LEU B 1 163 ? 1.203 -4.312 -15.352 1 87.12 163 LEU B O 1
ATOM 3084 N N . ARG B 1 164 ? -0.892 -3.781 -15.672 1 78.81 164 ARG B N 1
ATOM 3085 C CA . ARG B 1 164 ? -0.662 -2.371 -15.375 1 78.81 164 ARG B CA 1
ATOM 3086 C C . ARG B 1 164 ? -0.788 -2.102 -13.875 1 78.81 164 ARG B C 1
ATOM 3088 O O . ARG B 1 164 ? -1.832 -2.367 -13.281 1 78.81 164 ARG B O 1
ATOM 3095 N N . LEU B 1 165 ? 0.266 -1.646 -13.297 1 81.25 165 LEU B N 1
ATOM 3096 C CA . LEU B 1 165 ? 0.305 -1.373 -11.867 1 81.25 165 LEU B CA 1
ATOM 3097 C C . LEU B 1 165 ? 0.355 0.127 -11.602 1 81.25 165 LEU B C 1
ATOM 3099 O O . LEU B 1 165 ? 0.916 0.885 -12.391 1 81.25 165 LEU B O 1
ATOM 3103 N N . LEU B 1 166 ? -0.298 0.579 -10.484 1 78.94 166 LEU B N 1
ATOM 3104 C CA . LEU B 1 166 ? -0.15 1.961 -10.039 1 78.94 166 LEU B CA 1
ATOM 3105 C C . LEU B 1 166 ? 1.281 2.236 -9.586 1 78.94 166 LEU B C 1
ATOM 3107 O O . LEU B 1 166 ? 1.908 1.39 -8.945 1 78.94 166 LEU B O 1
ATOM 3111 N N . ALA B 1 167 ? 1.663 3.408 -9.953 1 81.88 167 ALA B N 1
ATOM 3112 C CA . ALA B 1 167 ? 3.014 3.795 -9.555 1 81.88 167 ALA B CA 1
ATOM 3113 C C . ALA B 1 167 ? 2.982 4.766 -8.375 1 81.88 167 ALA B C 1
ATOM 3115 O O . ALA B 1 167 ? 2.174 5.695 -8.352 1 81.88 167 ALA B O 1
ATOM 3116 N N . LEU B 1 168 ? 3.764 4.445 -7.406 1 86.12 168 LEU B N 1
ATOM 3117 C CA . LEU B 1 168 ? 4.039 5.391 -6.332 1 86.12 168 LEU B CA 1
ATOM 3118 C C . LEU B 1 168 ? 5.254 6.254 -6.664 1 86.12 168 LEU B C 1
ATOM 3120 O O . LEU B 1 168 ? 6.352 5.73 -6.879 1 86.12 168 LEU B O 1
ATOM 3124 N N . VAL B 1 169 ? 5.078 7.539 -6.727 1 85.5 169 VAL B N 1
ATOM 3125 C CA . VAL B 1 169 ? 6.184 8.406 -7.121 1 85.5 169 VAL B CA 1
ATOM 3126 C C . VAL B 1 169 ? 6.688 9.188 -5.91 1 85.5 169 VAL B C 1
ATOM 3128 O O . VAL B 1 169 ? 5.953 9.375 -4.938 1 85.5 169 VAL B O 1
ATOM 3131 N N . SER B 1 170 ? 7.906 9.492 -5.934 1 87.31 170 SER B N 1
ATOM 3132 C CA . SER B 1 170 ? 8.602 10.352 -4.984 1 87.31 170 SER B CA 1
ATOM 3133 C C . SER B 1 170 ? 9.164 11.594 -5.668 1 87.31 170 SER B C 1
ATOM 3135 O O . SER B 1 170 ? 10.016 11.484 -6.551 1 87.31 170 SER B O 1
ATOM 3137 N N . VAL B 1 171 ? 8.648 12.766 -5.305 1 85.88 171 VAL B N 1
ATOM 3138 C CA . VAL B 1 171 ? 9 14 -6.004 1 85.88 171 VAL B CA 1
ATOM 3139 C C . VAL B 1 171 ? 9.234 15.117 -4.988 1 85.88 171 VAL B C 1
ATOM 3141 O O . VAL B 1 171 ? 8.906 14.977 -3.809 1 85.88 171 VAL B O 1
ATOM 3144 N N . PRO B 1 172 ? 9.969 16.156 -5.434 1 85.81 172 PRO B N 1
ATOM 3145 C CA . PRO B 1 172 ? 10.094 17.312 -4.547 1 85.81 172 PRO B CA 1
ATOM 3146 C C . PRO B 1 172 ? 8.75 17.984 -4.25 1 85.81 172 PRO B C 1
ATOM 3148 O O . PRO B 1 172 ? 7.828 17.906 -5.062 1 85.81 172 PRO B O 1
ATOM 3151 N N . TRP B 1 173 ? 8.766 18.547 -3.07 1 77.62 173 TRP B N 1
ATOM 3152 C CA . TRP B 1 173 ? 7.574 19.297 -2.695 1 77.62 173 TRP B CA 1
ATOM 3153 C C . TRP B 1 173 ? 7.457 20.578 -3.508 1 77.62 173 TRP B C 1
ATOM 3155 O O . TRP B 1 173 ? 8.453 21.266 -3.736 1 77.62 173 TRP B O 1
ATOM 3165 N N . ILE B 1 174 ? 6.426 20.891 -3.998 1 66.88 174 ILE B N 1
ATOM 3166 C CA . ILE B 1 174 ? 6.277 22.078 -4.84 1 66.88 174 ILE B CA 1
ATOM 3167 C C . ILE B 1 174 ? 6.25 23.328 -3.967 1 66.88 174 ILE B C 1
ATOM 3169 O O . ILE B 1 174 ? 6.793 24.375 -4.344 1 66.88 174 ILE B O 1
ATOM 3173 N N . ARG B 1 175 ? 5.703 23.344 -2.861 1 61.91 175 ARG B N 1
ATOM 3174 C CA . ARG B 1 175 ? 5.41 24.609 -2.189 1 61.91 175 ARG B CA 1
ATOM 3175 C C . ARG B 1 175 ? 6.559 25.016 -1.279 1 61.91 175 ARG B C 1
ATOM 3177 O O . ARG B 1 175 ? 6.441 25.984 -0.521 1 61.91 175 ARG B O 1
ATOM 3184 N N . VAL B 1 176 ? 7.711 24.266 -1.297 1 61.19 176 VAL B N 1
ATOM 3185 C CA . VAL B 1 176 ? 8.734 24.641 -0.328 1 61.19 176 VAL B CA 1
ATOM 3186 C C . VAL B 1 176 ? 9.898 25.312 -1.045 1 61.19 176 VAL B C 1
ATOM 3188 O O . VAL B 1 176 ? 11.062 25.031 -0.757 1 61.19 176 VAL B O 1
ATOM 3191 N N . GLU B 1 177 ? 9.625 26.25 -1.895 1 63.19 177 GLU B N 1
ATOM 3192 C CA . GLU B 1 177 ? 10.734 26.859 -2.611 1 63.19 177 GLU B CA 1
ATOM 3193 C C . GLU B 1 177 ? 11.68 27.578 -1.652 1 63.19 177 GLU B C 1
ATOM 3195 O O . GLU B 1 177 ? 12.875 27.688 -1.92 1 63.19 177 GLU B O 1
ATOM 3200 N N . SER B 1 178 ? 11.125 27.828 -0.521 1 67.81 178 SER B N 1
ATOM 3201 C CA . SER B 1 178 ? 11.906 28.734 0.328 1 67.81 178 SER B CA 1
ATOM 3202 C C . SER B 1 178 ? 12.875 27.938 1.21 1 67.81 178 SER B C 1
ATOM 3204 O O . SER B 1 178 ? 13.625 28.531 1.99 1 67.81 178 SER B O 1
ATOM 3206 N N . HIS B 1 179 ? 13.031 26.688 0.972 1 75.75 179 HIS B N 1
ATOM 3207 C CA . HIS B 1 179 ? 13.828 25.938 1.938 1 75.75 179 HIS B CA 1
ATOM 3208 C C . HIS B 1 179 ? 15.109 25.406 1.301 1 75.75 179 HIS B C 1
ATOM 3210 O O . HIS B 1 179 ? 15.547 24.297 1.618 1 75.75 179 HIS B O 1
ATOM 3216 N N . GLY B 1 180 ? 15.633 26.188 0.352 1 78.69 180 GLY B N 1
ATOM 3217 C CA . GLY B 1 180 ? 16.922 25.828 -0.216 1 78.69 180 GLY B CA 1
ATOM 3218 C C . GLY B 1 180 ? 16.938 24.422 -0.786 1 78.69 180 GLY B C 1
ATOM 3219 O O . GLY B 1 180 ? 16.078 24.062 -1.583 1 78.69 180 GLY B O 1
ATOM 3220 N N . GLU B 1 181 ? 18 23.594 -0.294 1 82.88 181 GLU B N 1
ATOM 3221 C CA . GLU B 1 181 ? 18.203 22.234 -0.822 1 82.88 181 GLU B CA 1
ATOM 3222 C C . GLU B 1 181 ? 17.047 21.328 -0.46 1 82.88 181 GLU B C 1
ATOM 3224 O O . GLU B 1 181 ? 16.781 20.344 -1.164 1 82.88 181 GLU B O 1
ATOM 3229 N N . TRP B 1 182 ? 16.406 21.594 0.565 1 83.56 182 TRP B N 1
ATOM 3230 C CA . TRP B 1 182 ? 15.336 20.719 1.054 1 83.56 182 TRP B CA 1
ATOM 3231 C C . TRP B 1 182 ? 14.086 20.844 0.183 1 83.56 182 TRP B C 1
ATOM 3233 O O . TRP B 1 182 ? 13.211 19.969 0.212 1 83.56 182 TRP B O 1
ATOM 3243 N N . ALA B 1 183 ? 14.078 21.875 -0.615 1 79.69 183 ALA B N 1
ATOM 3244 C CA . ALA B 1 183 ? 12.969 22.062 -1.546 1 79.69 183 ALA B CA 1
ATOM 3245 C C . ALA B 1 183 ? 13.031 21.047 -2.684 1 79.69 183 ALA B C 1
ATOM 3247 O O . ALA B 1 183 ? 12.023 20.781 -3.348 1 79.69 183 ALA B O 1
ATOM 3248 N N . THR B 1 184 ? 14.156 20.484 -2.893 1 83.25 184 THR B N 1
ATOM 3249 C CA . THR B 1 184 ? 14.32 19.594 -4.039 1 83.25 184 THR B CA 1
ATOM 3250 C C . THR B 1 184 ? 14.344 18.141 -3.6 1 83.25 184 THR B C 1
ATOM 3252 O O . THR B 1 184 ? 14.391 17.234 -4.434 1 83.25 184 THR B O 1
ATOM 3255 N N . LYS B 1 185 ? 14.328 17.953 -2.281 1 86.56 185 LYS B N 1
ATOM 3256 C CA . LYS B 1 185 ? 14.32 16.578 -1.816 1 86.56 185 LYS B CA 1
ATOM 3257 C C . LYS B 1 185 ? 13.008 15.875 -2.178 1 86.56 185 LYS B C 1
ATOM 3259 O O . LYS B 1 185 ? 11.93 16.453 -2.025 1 86.56 185 LYS B O 1
ATOM 3264 N N . PRO B 1 186 ? 13.07 14.695 -2.766 1 88.5 186 PRO B N 1
ATOM 3265 C CA . PRO B 1 186 ? 11.859 13.984 -3.195 1 88.5 186 PRO B CA 1
ATOM 3266 C C . PRO B 1 186 ? 11.117 13.328 -2.035 1 88.5 186 PRO B C 1
ATOM 3268 O O . PRO B 1 186 ? 11.094 12.094 -1.934 1 88.5 186 PRO B O 1
ATOM 3271 N N . LEU B 1 187 ? 10.453 14.148 -1.167 1 90.75 187 LEU B N 1
ATOM 3272 C CA . LEU B 1 187 ? 9.828 13.656 0.052 1 90.75 187 LEU B CA 1
ATOM 3273 C C . LEU B 1 187 ? 8.305 13.789 -0.025 1 90.75 187 LEU B C 1
ATOM 3275 O O . LEU B 1 187 ? 7.617 13.664 0.99 1 90.75 187 LEU B O 1
ATOM 3279 N N . HIS B 1 188 ? 7.898 14.125 -1.228 1 92.06 188 HIS B N 1
ATOM 3280 C CA . HIS B 1 188 ? 6.48 14.109 -1.569 1 92.06 188 HIS B CA 1
ATOM 3281 C C . HIS B 1 188 ? 6.109 12.844 -2.328 1 92.06 188 HIS B C 1
ATOM 3283 O O . HIS B 1 188 ? 6.645 12.578 -3.408 1 92.06 188 HIS B O 1
ATOM 3289 N N . PHE B 1 189 ? 5.23 12.031 -1.722 1 91.94 189 PHE B N 1
ATOM 3290 C CA . PHE B 1 189 ? 4.867 10.727 -2.271 1 91.94 189 PHE B CA 1
ATOM 3291 C C . PHE B 1 189 ? 3.391 10.695 -2.645 1 91.94 189 PHE B C 1
ATOM 3293 O O . PHE B 1 189 ? 2.535 11.102 -1.858 1 91.94 189 PHE B O 1
ATOM 3300 N N . TYR B 1 190 ? 3.113 10.211 -3.828 1 92.5 190 TYR B N 1
ATOM 3301 C CA . TYR B 1 190 ? 1.704 10.039 -4.168 1 92.5 190 TYR B CA 1
ATOM 3302 C C . TYR B 1 190 ? 1.533 9.008 -5.277 1 92.5 190 TYR B C 1
ATOM 3304 O O . TYR B 1 190 ? 2.502 8.641 -5.945 1 92.5 190 TYR B O 1
ATOM 3312 N N . LEU B 1 191 ? 0.39 8.438 -5.395 1 90 191 LEU B N 1
ATOM 3313 C CA . LEU B 1 191 ? 0.041 7.492 -6.453 1 90 191 LEU B CA 1
ATOM 3314 C C . LEU B 1 191 ? -0.207 8.219 -7.77 1 90 191 LEU B C 1
ATOM 3316 O O . LEU B 1 191 ? -1.187 8.953 -7.902 1 90 191 LEU B O 1
ATOM 3320 N N . ARG B 1 192 ? 0.619 7.984 -8.68 1 87.5 192 ARG B N 1
ATOM 3321 C CA . ARG B 1 192 ? 0.567 8.688 -9.953 1 87.5 192 ARG B CA 1
ATOM 3322 C C . ARG B 1 192 ? -0.75 8.414 -10.68 1 87.5 192 ARG B C 1
ATOM 3324 O O . ARG B 1 192 ? -1.168 7.262 -10.805 1 87.5 192 ARG B O 1
ATOM 3331 N N . GLY B 1 193 ? -1.384 9.562 -11.133 1 85 193 GLY B N 1
ATOM 3332 C CA . GLY B 1 193 ? -2.596 9.445 -11.93 1 85 193 GLY B CA 1
ATOM 3333 C C . GLY B 1 193 ? -3.852 9.312 -11.086 1 85 193 GLY B C 1
ATOM 3334 O O . GLY B 1 193 ? -4.965 9.328 -11.617 1 85 193 GLY B O 1
ATOM 3335 N N . HIS B 1 194 ? -3.764 9.07 -9.828 1 89.81 194 HIS B N 1
ATOM 3336 C CA . HIS B 1 194 ? -4.938 8.953 -8.969 1 89.81 194 HIS B CA 1
ATOM 3337 C C . HIS B 1 194 ? -5.703 10.273 -8.898 1 89.81 194 HIS B C 1
ATOM 3339 O O . HIS B 1 194 ? -5.109 11.328 -8.664 1 89.81 194 HIS B O 1
ATOM 3345 N N . PRO B 1 195 ? -6.938 10.25 -9 1 92.38 195 PRO B N 1
ATOM 3346 C CA . PRO B 1 195 ? -7.719 11.477 -9.125 1 92.38 195 PRO B CA 1
ATOM 3347 C C . PRO B 1 195 ? -7.766 12.281 -7.828 1 92.38 195 PRO B C 1
ATOM 3349 O O . PRO B 1 195 ? -8.039 13.484 -7.855 1 92.38 195 PRO B O 1
ATOM 3352 N N . CYS B 1 196 ? -7.5 11.688 -6.684 1 95.5 196 CYS B N 1
ATOM 3353 C CA . CYS B 1 196 ? -7.656 12.367 -5.398 1 95.5 196 CYS B CA 1
ATOM 3354 C C . CYS B 1 196 ? -6.352 13.023 -4.969 1 95.5 196 CYS B C 1
ATOM 3356 O O . CYS B 1 196 ? -6.277 13.617 -3.893 1 95.5 196 CYS B O 1
ATOM 3358 N N . VAL B 1 197 ? -5.301 12.836 -5.715 1 93.69 197 VAL B N 1
ATOM 3359 C CA . VAL B 1 197 ? -4.027 13.469 -5.379 1 93.69 197 VAL B CA 1
ATOM 3360 C C . VAL B 1 197 ? -4.16 14.984 -5.469 1 93.69 197 VAL B C 1
ATOM 3362 O O . VAL B 1 197 ? -4.746 15.508 -6.418 1 93.69 197 VAL B O 1
ATOM 3365 N N . SER B 1 198 ? -3.678 15.688 -4.477 1 91.19 198 SER B N 1
ATOM 3366 C CA . SER B 1 198 ? -3.881 17.125 -4.34 1 91.19 198 SER B CA 1
ATOM 3367 C C . SER B 1 198 ? -3.02 17.906 -5.328 1 91.19 198 SER B C 1
ATOM 3369 O O . SER B 1 198 ? -3.502 18.828 -5.992 1 91.19 198 SER B O 1
ATOM 3371 N N . VAL B 1 199 ? -1.748 17.594 -5.297 1 86.69 199 VAL B N 1
ATOM 3372 C CA . VAL B 1 199 ? -0.821 18.344 -6.133 1 86.69 199 VAL B CA 1
ATOM 3373 C C . VAL B 1 199 ? 0.067 17.391 -6.922 1 86.69 199 VAL B C 1
ATOM 3375 O O . VAL B 1 199 ? 0.698 16.5 -6.344 1 86.69 199 VAL B O 1
ATOM 3378 N N . LEU B 1 200 ? 0.024 17.641 -8.188 1 83.31 200 LEU B N 1
ATOM 3379 C CA . LEU B 1 200 ? 0.897 16.859 -9.055 1 83.31 200 LEU B CA 1
ATOM 3380 C C . LEU B 1 200 ? 2.172 17.625 -9.375 1 83.31 200 LEU B C 1
ATOM 3382 O O . LEU B 1 200 ? 2.129 18.844 -9.594 1 83.31 200 LEU B O 1
ATOM 3386 N N . ASN B 1 201 ? 3.275 16.969 -9.227 1 81.44 201 ASN B N 1
ATOM 3387 C CA . ASN B 1 201 ? 4.512 17.516 -9.781 1 81.44 201 ASN B CA 1
ATOM 3388 C C . ASN B 1 201 ? 4.785 16.969 -11.18 1 81.44 201 ASN B C 1
ATOM 3390 O O . ASN B 1 201 ? 5.539 16 -11.344 1 81.44 201 ASN B O 1
ATOM 3394 N N . ARG B 1 202 ? 4.25 17.609 -12.055 1 79.44 202 ARG B N 1
ATOM 3395 C CA . ARG B 1 202 ? 4.258 17.125 -13.43 1 79.44 202 ARG B CA 1
ATOM 3396 C C . ARG B 1 202 ? 5.672 17.109 -14 1 79.44 202 ARG B C 1
ATOM 3398 O O . ARG B 1 202 ? 6.031 16.219 -14.758 1 79.44 202 ARG B O 1
ATOM 3405 N N . ASP B 1 203 ? 6.359 18.188 -13.648 1 79.38 203 ASP B N 1
ATOM 3406 C CA . ASP B 1 203 ? 7.734 18.266 -14.133 1 79.38 203 ASP B CA 1
ATOM 3407 C C . ASP B 1 203 ? 8.555 17.062 -13.641 1 79.38 203 ASP B C 1
ATOM 3409 O O . ASP B 1 203 ? 9.281 16.453 -14.414 1 79.38 203 ASP B O 1
ATOM 3413 N N . ALA B 1 204 ? 8.383 16.797 -12.438 1 76.38 204 ALA B N 1
ATOM 3414 C CA . ALA B 1 204 ? 9.117 15.672 -11.859 1 76.38 204 ALA B CA 1
ATOM 3415 C C . ALA B 1 204 ? 8.641 14.344 -12.453 1 76.38 204 ALA B C 1
ATOM 3417 O O . ALA B 1 204 ? 9.445 13.445 -12.688 1 76.38 204 ALA B O 1
ATOM 3418 N N . GLU B 1 205 ? 7.414 14.242 -12.75 1 76.75 205 GLU B N 1
ATOM 3419 C CA . GLU B 1 205 ? 6.875 13.031 -13.359 1 76.75 205 GLU B CA 1
ATOM 3420 C C . GLU B 1 205 ? 7.445 12.812 -14.758 1 76.75 205 GLU B C 1
ATOM 3422 O O . GLU B 1 205 ? 7.73 11.68 -15.148 1 76.75 205 GLU B O 1
ATOM 3427 N N . ARG B 1 206 ? 7.578 13.875 -15.438 1 77.12 206 ARG B N 1
ATOM 3428 C CA . ARG B 1 206 ? 8.125 13.812 -16.797 1 77.12 206 ARG B CA 1
ATOM 3429 C C . ARG B 1 206 ? 9.578 13.352 -16.781 1 77.12 206 ARG B C 1
ATOM 3431 O O . ARG B 1 206 ? 10 12.586 -17.641 1 77.12 206 ARG B O 1
ATOM 3438 N N . GLN B 1 207 ? 10.289 13.836 -15.82 1 69.31 207 GLN B N 1
ATOM 3439 C CA . GLN B 1 207 ? 11.703 13.469 -15.703 1 69.31 207 GLN B CA 1
ATOM 3440 C C . GLN B 1 207 ? 11.859 11.992 -15.352 1 69.31 207 GLN B C 1
ATOM 3442 O O . GLN B 1 207 ? 12.836 11.359 -15.75 1 69.31 207 GLN B O 1
ATOM 3447 N N . MET B 1 208 ? 10.984 11.539 -14.594 1 65.56 208 MET B N 1
ATOM 3448 C CA . MET B 1 208 ? 11.008 10.125 -14.234 1 65.56 208 MET B CA 1
ATOM 3449 C C . MET B 1 208 ? 10.742 9.242 -15.445 1 65.56 208 MET B C 1
ATOM 3451 O O . MET B 1 208 ? 11.32 8.156 -15.57 1 65.56 208 MET B O 1
ATOM 3455 N N . HIS B 1 209 ? 9.875 9.656 -16.25 1 59.59 209 HIS B N 1
ATOM 3456 C CA . HIS B 1 209 ? 9.562 8.93 -17.469 1 59.59 209 HIS B CA 1
ATOM 3457 C C . HIS B 1 209 ? 10.734 8.969 -18.453 1 59.59 209 HIS B C 1
ATOM 3459 O O . HIS B 1 209 ? 11 7.984 -19.141 1 59.59 209 HIS B O 1
ATOM 3465 N N . SER B 1 210 ? 11.352 10.086 -18.516 1 52.34 210 SER B N 1
ATOM 3466 C CA . SER B 1 210 ? 12.469 10.227 -19.438 1 52.34 210 SER B CA 1
ATOM 3467 C C . SER B 1 210 ? 13.641 9.344 -19.031 1 52.34 210 SER B C 1
ATOM 3469 O O . SER B 1 210 ? 14.367 8.82 -19.875 1 52.34 210 SER B O 1
ATOM 3471 N N . SER B 1 211 ? 13.805 9.211 -17.781 1 45.66 211 SER B N 1
ATOM 3472 C CA . SER B 1 211 ? 14.906 8.367 -17.312 1 45.66 211 SER B CA 1
ATOM 3473 C C . SER B 1 211 ? 14.617 6.891 -17.594 1 45.66 211 SER B C 1
ATOM 3475 O O . SER B 1 211 ? 15.547 6.102 -17.797 1 45.66 211 SER B O 1
ATOM 3477 N N . THR B 1 212 ? 13.453 6.523 -17.516 1 44.53 212 THR B N 1
ATOM 3478 C CA . THR B 1 212 ? 13.102 5.148 -17.844 1 44.53 212 THR B CA 1
ATOM 3479 C C . THR B 1 212 ? 13.258 4.891 -19.344 1 44.53 212 THR B C 1
ATOM 3481 O O . THR B 1 212 ? 13.695 3.811 -19.75 1 44.53 212 THR B O 1
ATOM 3484 N N . ASP B 1 213 ? 12.867 5.777 -20.234 1 41.28 213 ASP B N 1
ATOM 3485 C CA . ASP B 1 213 ? 13.07 5.645 -21.672 1 41.28 213 ASP B CA 1
ATOM 3486 C C . ASP B 1 213 ? 14.555 5.562 -22 1 41.28 213 ASP B C 1
ATOM 3488 O O . ASP B 1 213 ? 14.945 4.887 -22.969 1 41.28 213 ASP B O 1
ATOM 3492 N N . LEU B 1 214 ? 15.406 6.297 -21.375 1 36.06 214 LEU B N 1
ATOM 3493 C CA . LEU B 1 214 ? 16.812 6.262 -21.734 1 36.06 214 LEU B CA 1
ATOM 3494 C C . LEU B 1 214 ? 17.422 4.891 -21.438 1 36.06 214 LEU B C 1
ATOM 3496 O O . LEU B 1 214 ? 18.312 4.43 -22.156 1 36.06 214 LEU B O 1
ATOM 3500 N N . HIS B 1 215 ? 16.953 4.305 -20.438 1 35.5 215 HIS B N 1
ATOM 3501 C CA . HIS B 1 215 ? 17.531 2.98 -20.25 1 35.5 215 HIS B CA 1
ATOM 3502 C C . HIS B 1 215 ? 17.047 2.008 -21.312 1 35.5 215 HIS B C 1
ATOM 3504 O O . HIS B 1 215 ? 17.766 1.068 -21.672 1 35.5 215 HIS B O 1
ATOM 3510 N N . ASN B 1 216 ? 15.914 2.234 -21.844 1 34.34 216 ASN B N 1
ATOM 3511 C CA . ASN B 1 216 ? 15.5 1.361 -22.938 1 34.34 216 ASN B CA 1
ATOM 3512 C C . ASN B 1 216 ? 16.344 1.594 -24.188 1 34.34 216 ASN B C 1
ATOM 3514 O O . ASN B 1 216 ? 16.453 0.707 -25.031 1 34.34 216 ASN B O 1
ATOM 3518 N N . ILE B 1 217 ? 16.891 2.723 -24.469 1 34 217 ILE B N 1
ATOM 3519 C CA . ILE B 1 217 ? 17.625 2.979 -25.703 1 34 217 ILE B CA 1
ATOM 3520 C C . ILE B 1 217 ? 18.984 2.281 -25.656 1 34 217 ILE B C 1
ATOM 3522 O O . ILE B 1 217 ? 19.438 1.717 -26.656 1 34 217 ILE B O 1
ATOM 3526 N N . GLU B 1 218 ? 19.594 2.32 -24.516 1 34 218 GLU B N 1
ATOM 3527 C CA . GLU B 1 218 ? 20.969 1.806 -24.625 1 34 218 GLU B CA 1
ATOM 3528 C C . GLU B 1 218 ? 20.969 0.293 -24.828 1 34 218 GLU B C 1
ATOM 3530 O O . GLU B 1 218 ? 21.922 -0.262 -25.359 1 34 218 GLU B O 1
ATOM 3535 N N . MET B 1 219 ? 19.906 -0.355 -24.469 1 31.81 219 MET B N 1
ATOM 3536 C CA . MET B 1 219 ? 20.016 -1.791 -24.719 1 31.81 219 MET B CA 1
ATOM 3537 C C . MET B 1 219 ? 19.781 -2.113 -26.188 1 31.81 219 MET B C 1
ATOM 3539 O O . MET B 1 219 ? 20.062 -3.225 -26.641 1 31.81 219 MET B O 1
ATOM 3543 N N . GLU B 1 220 ? 19.188 -1.216 -26.891 1 31.59 220 GLU B N 1
ATOM 3544 C CA . GLU B 1 220 ? 19.047 -1.55 -28.312 1 31.59 220 GLU B CA 1
ATOM 3545 C C . GLU B 1 220 ? 20.391 -1.463 -29.031 1 31.59 220 GLU B C 1
ATOM 3547 O O . GLU B 1 220 ? 20.578 -2.049 -30.094 1 31.59 220 GLU B O 1
ATOM 3552 N N . ARG B 1 221 ? 21.266 -0.604 -28.562 1 33.59 221 ARG B N 1
ATOM 3553 C CA . ARG B 1 221 ? 22.406 -0.478 -29.469 1 33.59 221 ARG B CA 1
ATOM 3554 C C . ARG B 1 221 ? 23.344 -1.671 -29.328 1 33.59 221 ARG B C 1
ATOM 3556 O O . ARG B 1 221 ? 24.312 -1.808 -30.094 1 33.59 221 ARG B O 1
ATOM 3563 N N . THR B 1 222 ? 23.234 -2.217 -28.078 1 27.7 222 THR B N 1
ATOM 3564 C CA . THR B 1 222 ? 24.328 -3.193 -28.031 1 27.7 222 THR B CA 1
ATOM 3565 C C . THR B 1 222 ? 23.891 -4.52 -28.641 1 27.7 222 THR B C 1
ATOM 3567 O O . THR B 1 222 ? 24.391 -5.578 -28.281 1 27.7 222 THR B O 1
ATOM 3570 N N . VAL B 1 223 ? 22.672 -4.508 -29.406 1 24.88 223 VAL B N 1
ATOM 3571 C CA . VAL B 1 223 ? 22.688 -5.707 -30.25 1 24.88 223 VAL B CA 1
ATOM 3572 C C . VAL B 1 223 ? 23.469 -5.434 -31.531 1 24.88 223 VAL B C 1
ATOM 3574 O O . VAL B 1 223 ? 23.297 -4.379 -32.156 1 24.88 223 VAL B O 1
#

Solvent-accessible surface area (backbone atoms only — not comparable to full-atom values): 22916 Å² total; per-residue (Å²): 133,87,58,54,56,31,23,81,46,53,87,67,74,67,56,68,53,60,46,88,46,42,38,88,48,44,15,56,42,52,41,57,53,37,44,59,35,46,44,26,33,59,92,51,38,30,29,30,39,38,23,31,33,41,28,64,7,32,83,30,61,79,25,93,15,31,74,58,50,80,46,85,86,49,45,43,24,62,40,64,55,35,17,24,32,52,47,70,44,93,74,84,39,40,40,49,27,32,13,16,57,55,70,31,3,22,23,38,51,34,14,24,42,73,73,38,41,62,69,57,22,50,49,46,43,50,72,76,43,62,92,85,58,82,82,70,53,74,53,55,46,18,25,30,31,42,40,33,27,42,32,61,63,60,56,72,82,50,40,65,36,72,50,45,49,68,28,48,40,53,29,43,45,79,86,37,70,85,32,62,76,56,20,63,41,54,40,28,34,34,43,58,74,47,78,21,47,58,76,80,57,60,70,56,52,51,52,55,52,51,54,55,53,51,59,57,52,61,64,61,64,79,107,132,88,57,54,55,31,21,77,48,52,87,65,73,64,56,70,53,57,47,87,46,42,37,90,49,43,16,55,42,51,41,57,53,38,42,57,35,47,44,26,33,57,93,50,38,30,27,31,41,38,23,32,33,40,29,64,7,32,82,32,61,78,25,92,14,32,75,57,49,80,45,85,86,49,45,42,25,63,40,65,57,34,16,24,31,51,48,72,44,92,75,83,38,40,38,50,28,33,11,16,57,54,70,31,3,22,23,37,50,33,15,24,42,73,72,39,40,63,69,58,22,51,52,45,42,50,75,77,44,64,92,85,58,81,82,69,52,72,54,54,46,16,26,29,33,42,40,33,28,43,33,62,65,60,54,73,84,49,42,63,37,72,49,44,47,70,29,50,41,56,29,42,46,79,87,35,70,85,33,62,76,57,20,63,41,54,39,28,35,33,41,56,74,48,76,21,47,59,75,81,56,59,68,55,52,51,52,54,51,51,56,55,52,52,59,58,52,60,61,59,65,75,104

Radius of gyration: 22.44 Å; Cα contacts (8 Å, |Δi|>4): 978; chains: 2; bounding box: 49×60×63 Å

Sequence (446 aa):
LKRLIQCQSATSSVDHHLSPYFSSRESIRLSYSFFYQKLTHGTELRGRVVETEAYLGGEDKASHSAGGKHMERNTTMFRKPGTIYIYHIYGIYLCMNVSSQGEGAAVLLRSLEPLSGQDIMRGLRAAKHKVGAKILKEKELCNDPSKLCQTLDIQRSFDRRHLRLLALVSVPWIRVESHGEWATKPLHFYLRGHPCVSVLNRDAERQMHSSTDLHNIEMERTVLKRLIQCQSATSSVDHHLSPYFSSRESIRLSYSFFYQKLTHGTELRGRVVETEAYLGGEDKASHSAGGKHMERNTTMFRKPGTIYIYHIYGIYLCMNVSSQGEGAAVLLRSLEPLSGQDIMRGLRAAKHKVGAKILKEKELCNDPSKLCQTLDIQRSFDRRHLRLLALVSVPWIRVESHGEWATKPLHFYLRGHPCVSVLNRDAERQMHSSTDLHNIEMERTV

Organism: Cyprinus carpio (NCBI:txid7962)

pLDDT: mean 80.78, std 20.6, range [24.17, 97.62]

InterPro domains:
  IPR003180 Methylpurine-DNA glycosylase [MF_00527] (20-198)
  IPR003180 Methylpurine-DNA glycosylase [PF02245] (40-164)
  IPR003180 Methylpurine-DNA glycosylase [PTHR10429] (9-208)
  IPR003180 Methylpurine-DNA glycosylase [TIGR00567] (34-198)
  IPR011034 Formyl transferase-like, C-terminal domain superfamily [SSF50486] (32-204)
  IPR036995 Methylpurine-DNA glycosylase superfamily [G3DSA:3.10.300.10] (24-210)

Nearest PDB structures (foldseek):
  1ewn-assembly1_A  TM=6.634E-01  e=5.321E-20  Homo sapiens
  1f4r-assembly1_A  TM=6.742E-01  e=1.764E-19  Homo sapiens
  3qi5-assembly1_A  TM=6.874E-01  e=6.592E-19  Homo sapiens
  3uby-assembly1_A  TM=6.747E-01  e=5.508E-19  Homo sapiens
  1bnk-assembly1_A  TM=6.807E-01  e=1.274E-18  Homo sapiens

Foldseek 3Di:
DQFDFEQVDPPDDCLQPDDPVDDPQWQVSVQVLQQVTWTDGHDWWIWGFDDKDKDRACCRPPAPRYVNDCDPQQVLLQDDFQFWRWDDDPPPFIWIWTHTPHGSIIMTRFFTQTDGDQVQLQVQVPVPDDDPPDRDDRRGCTRGRRSVCSSSVPDPVSGRPGYRGWHKDFFFDDPPPPPPPNRGGRHDIDTPPDPPDDDDPVVRVVVSVVVVVVVVVVVVPVD/DQFDFEQVFPPDDCLQPDDPVDDPQWQVSVQVLQQVTWTDGHDWWIWGFDDKDKDRACCRPPAPRYVNDCDPQQVLLQDDFQFWRWDDDPPPFIWIWTHTPHGSIIMTRFFTQTDGDQVQLQVQVPVPDDDPPDRDDRRGCTRGRRSVCSSSVPDPVSGRPGYRGWHKDFFFDDPPPPPPPNRGGRHDIDTPPDPPDDDDPVVRVVVSVVVVVVVVVVVVVVD